Protein AF-A0A813FLT1-F1 (afdb_monomer_lite)

Structure (mmCIF, N/CA/C/O backbone):
data_AF-A0A813FLT1-F1
#
_entry.id   AF-A0A813FLT1-F1
#
loop_
_atom_site.group_PDB
_atom_site.id
_atom_site.type_symbol
_atom_site.label_atom_id
_atom_site.label_alt_id
_atom_site.label_comp_id
_atom_site.label_asym_id
_atom_site.label_entity_id
_atom_site.label_seq_id
_atom_site.pdbx_PDB_ins_code
_atom_site.Cartn_x
_atom_site.Cartn_y
_atom_site.Cartn_z
_atom_site.occupancy
_atom_site.B_iso_or_equiv
_atom_site.auth_seq_id
_atom_site.auth_comp_id
_atom_site.auth_asym_id
_atom_site.auth_atom_id
_atom_site.pdbx_PDB_model_num
ATOM 1 N N . MET A 1 1 ? -30.070 6.927 18.001 1.00 25.34 1 MET A N 1
ATOM 2 C CA . MET A 1 1 ? -31.390 7.173 17.372 1.00 25.34 1 MET A CA 1
ATOM 3 C C . MET A 1 1 ? -31.416 6.858 15.883 1.00 25.34 1 MET A C 1
ATOM 5 O O . MET A 1 1 ? -32.221 6.020 15.528 1.00 25.34 1 MET A O 1
ATOM 9 N N . TRP A 1 2 ? -30.577 7.439 15.010 1.00 26.77 2 TRP A N 1
ATOM 10 C CA . TRP A 1 2 ? -30.631 7.093 13.569 1.00 26.77 2 TRP A CA 1
ATOM 11 C C . TRP A 1 2 ? -30.410 5.585 13.313 1.00 26.77 2 TRP A C 1
ATOM 13 O O . TRP A 1 2 ? -31.217 4.954 12.644 1.00 26.77 2 TRP A O 1
ATOM 23 N N . LEU A 1 3 ? -29.424 4.988 13.999 1.00 29.14 3 LEU A N 1
ATOM 24 C CA . LEU A 1 3 ? -29.162 3.535 14.062 1.00 29.14 3 LEU A CA 1
ATOM 25 C C . LEU A 1 3 ? -30.308 2.665 14.632 1.00 29.14 3 LEU A C 1
ATOM 27 O O . LEU A 1 3 ? -30.169 1.452 14.676 1.00 29.14 3 LEU A O 1
ATOM 31 N N . TYR A 1 4 ? -31.413 3.248 15.111 1.00 30.75 4 TYR A N 1
ATOM 32 C CA . TYR A 1 4 ? -32.525 2.514 15.739 1.00 30.75 4 TYR A CA 1
ATOM 33 C C . TYR A 1 4 ? -33.716 2.277 14.793 1.00 30.75 4 TYR A C 1
ATOM 35 O O . TYR A 1 4 ? -34.681 1.616 15.172 1.00 30.75 4 TYR A O 1
ATOM 43 N N . HIS A 1 5 ? -33.686 2.814 13.569 1.00 37.81 5 HIS A N 1
ATOM 44 C CA . HIS A 1 5 ? -34.742 2.585 12.584 1.00 37.81 5 HIS A CA 1
ATOM 45 C C . HIS A 1 5 ? -34.425 1.379 11.690 1.00 37.81 5 HIS A C 1
ATOM 47 O O . HIS A 1 5 ? -33.790 1.532 10.649 1.00 37.81 5 HIS A O 1
ATOM 53 N N . ARG A 1 6 ? -34.992 0.211 12.028 1.00 47.91 6 ARG A N 1
ATOM 54 C CA . ARG A 1 6 ? -35.107 -0.983 11.155 1.00 47.91 6 ARG A CA 1
ATOM 55 C C . ARG A 1 6 ? -36.025 -0.768 9.927 1.00 47.91 6 ARG A C 1
ATOM 57 O O . ARG A 1 6 ? -36.758 -1.663 9.526 1.00 47.91 6 ARG A O 1
ATOM 64 N N . ASN A 1 7 ? -36.060 0.436 9.353 1.00 48.06 7 ASN A N 1
ATOM 65 C CA . ASN A 1 7 ? -36.949 0.775 8.240 1.00 48.06 7 ASN A CA 1
ATOM 66 C C . ASN A 1 7 ? -36.203 0.663 6.907 1.00 48.06 7 ASN A C 1
ATOM 68 O O . ASN A 1 7 ? -35.319 1.469 6.618 1.00 48.06 7 ASN A O 1
ATOM 72 N N . MET A 1 8 ? -36.624 -0.282 6.064 1.00 55.69 8 MET A N 1
ATOM 73 C CA . MET A 1 8 ? -36.000 -0.652 4.781 1.00 55.69 8 MET A CA 1
ATOM 74 C C . MET A 1 8 ? -36.053 0.386 3.638 1.00 55.69 8 MET A C 1
ATOM 76 O O . MET A 1 8 ? -35.957 0.031 2.465 1.00 55.69 8 MET A O 1
ATOM 80 N N . VAL A 1 9 ? -36.143 1.683 3.947 1.00 54.19 9 VAL A N 1
ATOM 81 C CA . VAL A 1 9 ? -36.328 2.778 2.971 1.00 54.19 9 VAL A CA 1
ATOM 82 C C . VAL A 1 9 ? -35.240 2.803 1.884 1.00 54.19 9 VAL A C 1
ATOM 84 O O . VAL A 1 9 ? -35.515 3.174 0.747 1.00 54.19 9 VAL A O 1
ATOM 87 N N . GLY A 1 10 ? -34.011 2.386 2.209 1.00 60.50 10 GLY A N 1
ATOM 88 C CA . GLY A 1 10 ? -32.901 2.314 1.251 1.00 60.50 10 GLY A CA 1
ATOM 89 C C . GLY A 1 10 ? -32.809 1.012 0.443 1.00 60.50 10 GLY A C 1
ATOM 90 O O . GLY A 1 10 ? -32.105 0.984 -0.568 1.00 60.50 10 GLY A O 1
ATOM 91 N N . LEU A 1 11 ? -33.497 -0.065 0.842 1.00 70.81 11 LEU A N 1
ATOM 92 C CA . LEU A 1 11 ? -33.234 -1.406 0.305 1.00 70.81 11 LEU A CA 1
ATOM 93 C C . LEU A 1 11 ? -33.690 -1.560 -1.149 1.00 70.81 11 LEU A C 1
ATOM 95 O O . LEU A 1 11 ? -32.903 -1.930 -2.019 1.00 70.81 11 LEU A O 1
ATOM 99 N N . MET A 1 12 ? -34.954 -1.244 -1.428 1.00 76.56 12 MET A N 1
ATOM 100 C CA . MET A 1 12 ? -35.528 -1.378 -2.771 1.00 76.56 12 MET A CA 1
ATOM 101 C C . MET A 1 12 ? -34.866 -0.438 -3.801 1.00 76.56 12 MET A C 1
ATOM 103 O O . MET A 1 12 ? -34.601 -0.893 -4.919 1.00 76.56 12 MET A O 1
ATOM 107 N N . PRO A 1 13 ? -34.485 0.813 -3.454 1.00 75.81 13 PRO A N 1
ATOM 108 C CA . PRO A 1 13 ? -33.590 1.625 -4.282 1.00 75.81 13 PRO A CA 1
ATOM 109 C C . PRO A 1 13 ? -32.227 0.972 -4.553 1.00 75.81 13 PRO A C 1
ATOM 111 O O . PRO A 1 13 ? -31.748 1.032 -5.684 1.00 75.81 13 PRO A O 1
ATOM 114 N N . SER A 1 14 ? -31.622 0.311 -3.559 1.00 78.00 14 SER A N 1
ATOM 115 C CA . SER A 1 14 ? -30.298 -0.319 -3.694 1.00 78.00 14 SER A CA 1
ATOM 116 C C . SER A 1 14 ? -30.322 -1.503 -4.665 1.00 78.00 14 SER A C 1
ATOM 118 O O . SER A 1 14 ? -29.516 -1.546 -5.594 1.00 78.00 14 SER A O 1
ATOM 120 N N . TRP A 1 15 ? -31.299 -2.409 -4.532 1.00 84.25 15 TRP A N 1
ATOM 121 C CA . TRP A 1 15 ? -31.526 -3.482 -5.509 1.00 84.25 15 TRP A CA 1
ATOM 122 C C . TRP A 1 15 ? -31.831 -2.921 -6.906 1.00 84.25 15 TRP A C 1
ATOM 124 O O . TRP A 1 15 ? -31.213 -3.340 -7.882 1.00 84.25 15 TRP A O 1
ATOM 134 N N . THR A 1 16 ? -32.708 -1.914 -7.010 1.00 83.44 16 THR A N 1
ATOM 135 C CA . THR A 1 16 ? -33.045 -1.274 -8.296 1.00 83.44 16 THR A CA 1
ATOM 136 C C . THR A 1 16 ? -31.808 -0.699 -8.990 1.00 83.44 16 THR A C 1
ATOM 138 O O . THR A 1 16 ? -31.611 -0.935 -10.181 1.00 83.44 16 THR A O 1
ATOM 141 N N . HIS A 1 17 ? -30.936 -0.007 -8.252 1.00 81.56 17 HIS A N 1
ATOM 142 C CA . HIS A 1 17 ? -29.673 0.505 -8.779 1.00 81.56 17 HIS A CA 1
ATOM 143 C C . HIS A 1 17 ? -28.728 -0.628 -9.210 1.00 81.56 17 HIS A C 1
ATOM 145 O O . HIS A 1 17 ? -28.136 -0.558 -10.289 1.00 81.56 17 HIS A O 1
ATOM 151 N N . MET A 1 18 ? -28.619 -1.701 -8.418 1.00 85.81 18 MET A N 1
ATOM 152 C CA . MET A 1 18 ? -27.781 -2.866 -8.729 1.00 85.81 18 MET A CA 1
ATOM 153 C C . MET A 1 18 ? -28.227 -3.596 -10.008 1.00 85.81 18 MET A C 1
ATOM 155 O O . MET A 1 18 ? -27.388 -4.083 -10.771 1.00 85.81 18 MET A O 1
ATOM 159 N N . PHE A 1 19 ? -29.535 -3.633 -10.275 1.00 89.94 19 PHE A N 1
ATOM 160 C CA . PHE A 1 19 ? -30.098 -4.170 -11.514 1.00 89.94 19 PHE A CA 1
ATOM 161 C C . PHE A 1 19 ? -29.896 -3.223 -12.707 1.00 89.94 19 PHE A C 1
ATOM 163 O O . PHE A 1 19 ? -29.427 -3.661 -13.754 1.00 89.94 19 PHE A O 1
ATOM 170 N N . GLN A 1 20 ? -30.162 -1.922 -12.547 1.00 84.19 20 GLN A N 1
ATOM 171 C CA . GLN A 1 20 ? -29.995 -0.919 -13.613 1.00 84.19 20 GLN A CA 1
ATOM 172 C C . GLN A 1 20 ? -28.538 -0.737 -14.072 1.00 84.19 20 GLN A C 1
ATOM 174 O O . GLN A 1 20 ? -28.294 -0.406 -15.228 1.00 84.19 20 GLN A O 1
ATOM 179 N N . THR A 1 21 ? -27.565 -0.956 -13.185 1.00 79.81 21 THR A N 1
ATOM 180 C CA . THR A 1 21 ? -26.122 -0.832 -13.478 1.00 79.81 21 THR A CA 1
ATOM 181 C C . THR A 1 21 ? -25.461 -2.136 -13.943 1.00 79.81 21 THR A C 1
ATOM 183 O O . THR A 1 21 ? -24.246 -2.169 -14.169 1.00 79.81 21 THR A O 1
ATOM 186 N N . GLY A 1 22 ? -26.225 -3.230 -14.059 1.00 81.38 22 GLY A N 1
ATOM 187 C CA . GLY A 1 22 ? -25.692 -4.555 -14.392 1.00 81.38 22 GLY A CA 1
ATOM 188 C C . GLY A 1 22 ? -24.690 -5.090 -13.360 1.00 81.38 22 GLY A C 1
ATOM 189 O O . GLY A 1 22 ? -23.826 -5.895 -13.700 1.00 81.38 22 GLY A O 1
ATOM 190 N N . LEU A 1 23 ? -24.746 -4.628 -12.104 1.00 75.19 23 LEU A N 1
ATOM 191 C CA . LEU A 1 23 ? -23.926 -5.174 -11.013 1.00 75.19 23 LEU A CA 1
ATOM 192 C C . LEU A 1 23 ? -24.392 -6.589 -10.629 1.00 75.19 23 LEU A C 1
ATOM 194 O O . LEU A 1 23 ? -23.562 -7.430 -10.292 1.00 75.19 23 LEU A O 1
ATOM 198 N N . ALA A 1 24 ? -25.690 -6.879 -10.765 1.00 78.06 24 ALA A N 1
ATOM 199 C CA . ALA A 1 24 ? -26.272 -8.211 -10.566 1.00 78.06 24 ALA A CA 1
ATOM 200 C C . ALA A 1 24 ? -25.647 -9.309 -11.457 1.00 78.06 24 ALA A C 1
ATOM 202 O O . ALA A 1 24 ? -25.583 -10.472 -11.065 1.00 78.06 24 ALA A O 1
ATOM 203 N N . ASP A 1 25 ? -25.138 -8.948 -12.635 1.00 81.38 25 ASP A N 1
ATOM 204 C CA . ASP A 1 25 ? -24.512 -9.883 -13.575 1.00 81.38 25 ASP A CA 1
ATOM 205 C C . ASP A 1 25 ? -23.017 -10.131 -13.280 1.00 81.38 25 ASP A C 1
ATOM 207 O O . ASP A 1 25 ? -22.437 -11.101 -13.775 1.00 81.38 25 ASP A O 1
ATOM 211 N N . LYS A 1 26 ? -22.385 -9.297 -12.440 1.00 81.12 26 LYS A N 1
ATOM 212 C CA . LYS A 1 26 ? -20.925 -9.286 -12.207 1.00 81.12 26 LYS A CA 1
ATOM 213 C C . LYS A 1 26 ? -20.450 -10.110 -11.009 1.00 81.12 26 LYS A C 1
ATOM 215 O O . LYS A 1 26 ? -19.251 -10.346 -10.899 1.00 81.12 26 LYS A O 1
ATOM 220 N N . TYR A 1 27 ? -21.351 -10.548 -10.131 1.00 83.19 27 TYR A N 1
ATOM 221 C CA . TYR A 1 27 ? -21.000 -11.285 -8.912 1.00 83.19 27 TYR A CA 1
ATOM 222 C C . TYR A 1 27 ? -21.791 -12.586 -8.794 1.00 83.19 27 TYR A C 1
ATOM 224 O O . TYR A 1 27 ? -22.940 -12.666 -9.224 1.00 83.19 27 TYR A O 1
ATOM 232 N N . ASP A 1 28 ? -21.169 -13.607 -8.204 1.00 82.38 28 ASP A N 1
ATOM 233 C CA . ASP A 1 28 ? -21.781 -14.933 -8.044 1.00 82.38 28 ASP A CA 1
ATOM 234 C C . ASP A 1 28 ? -22.515 -15.106 -6.705 1.00 82.38 28 ASP A C 1
ATOM 236 O O . ASP A 1 28 ? -23.406 -15.950 -6.585 1.00 82.38 28 ASP A O 1
ATOM 240 N N . TRP A 1 29 ? -22.173 -14.264 -5.724 1.00 86.88 29 TRP A N 1
ATOM 241 C CA . TRP A 1 29 ? -22.757 -14.216 -4.386 1.00 86.88 29 TRP A CA 1
ATOM 242 C C . TRP A 1 29 ? -22.899 -12.772 -3.902 1.00 86.88 29 TRP A C 1
ATOM 244 O O . TRP A 1 29 ? -22.013 -11.943 -4.114 1.00 86.88 29 TRP A O 1
ATOM 254 N N . PHE A 1 30 ? -24.002 -12.504 -3.211 1.00 87.75 30 PHE A N 1
ATOM 255 C CA . PHE A 1 30 ? -24.398 -11.202 -2.684 1.00 87.75 30 PHE A CA 1
ATOM 256 C C . PHE A 1 30 ? -24.710 -11.357 -1.195 1.00 87.75 30 PHE A C 1
ATOM 258 O O . PHE A 1 30 ? -25.259 -12.381 -0.795 1.00 87.75 30 PHE A O 1
ATOM 265 N N . ILE A 1 31 ? -24.370 -10.363 -0.373 1.00 84.62 31 ILE A N 1
ATOM 266 C CA . ILE A 1 31 ? -24.614 -10.387 1.076 1.00 84.62 31 ILE A CA 1
ATOM 267 C C . ILE A 1 31 ? -25.290 -9.073 1.473 1.00 84.62 31 ILE A C 1
ATOM 269 O O . ILE A 1 31 ? -24.743 -8.003 1.209 1.00 84.62 31 ILE A O 1
ATOM 273 N N . ASN A 1 32 ? -26.452 -9.161 2.116 1.00 83.00 32 ASN A N 1
ATOM 274 C CA . ASN A 1 32 ? -27.146 -8.043 2.746 1.00 83.00 32 ASN A CA 1
ATOM 275 C C . ASN A 1 32 ? -27.064 -8.178 4.272 1.00 83.00 32 ASN A C 1
ATOM 277 O O . ASN A 1 32 ? -27.330 -9.250 4.816 1.00 83.00 32 ASN A O 1
ATOM 281 N N . VAL A 1 33 ? -26.716 -7.085 4.952 1.00 75.50 33 VAL A N 1
ATOM 282 C CA . VAL A 1 33 ? -26.628 -6.997 6.418 1.00 75.50 33 VAL A CA 1
ATOM 283 C C . VAL A 1 33 ? -27.167 -5.648 6.899 1.00 75.50 33 VAL A C 1
ATOM 285 O O . VAL A 1 33 ? -27.141 -4.667 6.154 1.00 75.50 33 VAL A O 1
ATOM 288 N N . GLU A 1 34 ? -27.639 -5.586 8.144 1.00 69.88 34 GLU A N 1
ATOM 289 C CA . GLU A 1 34 ? -28.009 -4.325 8.801 1.00 69.88 34 GLU A CA 1
ATOM 290 C C . GLU A 1 34 ? -26.769 -3.513 9.230 1.00 69.88 34 GLU A C 1
ATOM 292 O O . GLU A 1 34 ? -25.659 -4.031 9.349 1.00 69.88 34 GLU A O 1
ATOM 297 N N . PHE A 1 35 ? -26.953 -2.211 9.481 1.00 66.44 35 PHE A N 1
ATOM 298 C CA . PHE A 1 35 ? -25.865 -1.285 9.845 1.00 66.44 35 PHE A CA 1
ATOM 299 C C . PHE A 1 35 ? -25.171 -1.605 11.183 1.00 66.44 35 PHE A C 1
ATOM 301 O O . PHE A 1 35 ? -24.080 -1.096 11.437 1.00 66.44 35 PHE A O 1
ATOM 308 N N . ASP A 1 36 ? -25.779 -2.430 12.037 1.00 66.12 36 ASP A N 1
ATOM 309 C CA . ASP A 1 36 ? -25.202 -2.915 13.294 1.00 66.12 36 ASP A CA 1
ATOM 310 C C . ASP A 1 36 ? -24.421 -4.237 13.132 1.00 66.12 36 ASP A C 1
ATOM 312 O O . ASP A 1 36 ? -24.020 -4.839 14.124 1.00 66.12 36 ASP A O 1
ATOM 316 N N . HIS A 1 37 ? -24.184 -4.707 11.905 1.00 73.94 37 HIS A N 1
ATOM 317 C CA . HIS A 1 37 ? -23.381 -5.901 11.637 1.00 73.94 37 HIS A CA 1
ATOM 318 C C . HIS A 1 37 ? -21.967 -5.531 11.158 1.00 73.94 37 HIS A C 1
ATOM 320 O O . HIS A 1 37 ? -21.787 -4.680 10.286 1.00 73.94 37 HIS A O 1
ATOM 326 N N . PHE A 1 38 ? -20.950 -6.233 11.661 1.00 78.31 38 PHE A N 1
ATOM 327 C CA . PHE A 1 38 ? -19.608 -6.243 11.074 1.00 78.31 38 PHE A CA 1
ATOM 328 C C . PHE A 1 38 ? -19.436 -7.472 10.179 1.00 78.31 38 PHE A C 1
ATOM 330 O O . PHE A 1 38 ? -19.658 -8.600 10.616 1.00 78.31 38 PHE A O 1
ATOM 337 N N . LEU A 1 39 ? -18.988 -7.250 8.942 1.00 73.56 39 LEU A N 1
ATOM 338 C CA . LEU A 1 39 ? -18.788 -8.271 7.914 1.00 73.56 39 LEU A CA 1
ATOM 339 C C . LEU A 1 39 ? -17.299 -8.387 7.551 1.00 73.56 39 LEU A C 1
ATOM 341 O O . LEU A 1 39 ? -16.654 -7.392 7.224 1.00 73.56 39 LEU A O 1
ATOM 345 N N . SER A 1 40 ? -16.764 -9.610 7.535 1.00 74.44 40 SER A N 1
ATOM 346 C CA . SER A 1 40 ? -15.412 -9.930 7.059 1.00 74.44 40 SER A CA 1
ATOM 347 C C . SER A 1 40 ? -15.480 -10.619 5.686 1.00 74.44 40 SER A C 1
ATOM 349 O O . SER A 1 40 ? -15.771 -11.819 5.622 1.00 74.44 40 SER A O 1
ATOM 351 N N . PRO A 1 41 ? -15.205 -9.926 4.559 1.00 64.06 41 PRO A N 1
ATOM 352 C CA . PRO A 1 41 ? -15.425 -10.487 3.220 1.00 64.06 41 PRO A CA 1
ATOM 353 C C . PRO A 1 41 ? -14.576 -11.727 2.910 1.00 64.06 41 PRO A C 1
ATOM 355 O O . PRO A 1 41 ? -15.052 -12.652 2.255 1.00 64.06 41 PRO A O 1
ATOM 358 N N . ALA A 1 42 ? -13.333 -11.776 3.402 1.00 61.84 42 ALA A N 1
ATOM 359 C CA . ALA A 1 42 ? -12.434 -12.912 3.191 1.00 61.84 42 ALA A CA 1
ATOM 360 C C . ALA A 1 42 ? -12.954 -14.188 3.875 1.00 61.84 42 ALA A C 1
ATOM 362 O O . ALA A 1 42 ? -13.050 -15.238 3.241 1.00 61.84 42 ALA A O 1
ATOM 363 N N . ARG A 1 43 ? -13.366 -14.076 5.146 1.00 71.88 43 ARG A N 1
ATOM 364 C CA . ARG A 1 43 ? -13.982 -15.179 5.896 1.00 71.88 43 ARG A CA 1
ATOM 365 C C . ARG A 1 43 ? -15.333 -15.571 5.297 1.00 71.88 43 ARG A C 1
ATOM 367 O O . ARG A 1 43 ? -15.608 -16.755 5.157 1.00 71.88 43 ARG A O 1
ATOM 374 N N . SER A 1 44 ? -16.137 -14.591 4.877 1.00 72.19 44 SER A N 1
ATOM 375 C CA . SER A 1 44 ? -17.459 -14.826 4.276 1.00 72.19 44 SER A CA 1
ATOM 376 C C . SER A 1 44 ? -17.367 -15.724 3.046 1.00 72.19 44 SER A C 1
ATOM 378 O O . SER A 1 44 ? -18.112 -16.693 2.948 1.00 72.19 44 SER A O 1
ATOM 380 N N . ARG A 1 45 ? -16.402 -15.471 2.147 1.00 71.62 45 ARG A N 1
ATOM 381 C CA . ARG A 1 45 ? -16.155 -16.335 0.980 1.00 71.62 45 ARG A CA 1
ATOM 382 C C . ARG A 1 45 ? -15.802 -17.771 1.381 1.00 71.62 45 ARG A C 1
ATOM 384 O O . ARG A 1 45 ? -16.351 -18.704 0.803 1.00 71.62 45 ARG A O 1
ATOM 391 N N . ALA A 1 46 ? -14.937 -17.951 2.381 1.00 68.44 46 ALA A N 1
ATOM 392 C CA . ALA A 1 46 ? -14.551 -19.277 2.866 1.00 68.44 46 ALA A CA 1
ATOM 393 C C . ALA A 1 46 ? -15.735 -20.041 3.490 1.00 68.44 46 ALA A C 1
ATOM 395 O O . ALA A 1 46 ? -15.951 -21.209 3.165 1.00 68.44 46 ALA A O 1
ATOM 396 N N . THR A 1 47 ? -16.539 -19.382 4.330 1.00 73.44 47 THR A N 1
ATOM 397 C CA . THR A 1 47 ? -17.704 -20.012 4.967 1.00 73.44 47 THR A CA 1
ATOM 398 C C . THR A 1 47 ? -18.827 -20.288 3.961 1.00 73.44 47 THR A C 1
ATOM 400 O O . THR A 1 47 ? -19.401 -21.371 4.013 1.00 73.44 47 THR A O 1
ATOM 403 N N . ILE A 1 48 ? -19.091 -19.399 2.988 1.00 76.81 48 ILE A N 1
ATOM 404 C CA . ILE A 1 48 ? -20.036 -19.669 1.882 1.00 76.81 48 ILE A CA 1
ATOM 405 C C . ILE A 1 48 ? -19.584 -20.903 1.091 1.00 76.81 48 ILE A C 1
ATOM 407 O O . ILE A 1 48 ? -20.390 -21.799 0.859 1.00 76.81 48 ILE A O 1
ATOM 411 N N . ALA A 1 49 ? -18.302 -20.991 0.716 1.00 75.69 49 ALA A N 1
ATOM 412 C CA . ALA A 1 49 ? -17.782 -22.131 -0.038 1.00 75.69 49 ALA A CA 1
ATOM 413 C C . ALA A 1 49 ? -17.939 -23.459 0.726 1.00 75.69 49 ALA A C 1
ATOM 415 O O . ALA A 1 49 ? -18.422 -24.438 0.157 1.00 75.69 49 ALA A O 1
ATOM 416 N N . ALA A 1 50 ? -17.608 -23.482 2.023 1.00 72.50 50 ALA A N 1
ATOM 417 C CA . ALA A 1 50 ? -17.803 -24.657 2.876 1.00 72.50 50 ALA A CA 1
ATOM 418 C C . ALA A 1 50 ? -19.288 -25.045 3.016 1.00 72.50 50 ALA A C 1
ATOM 420 O O . ALA A 1 50 ? -19.625 -26.228 2.990 1.00 72.50 50 ALA A O 1
ATOM 421 N N . TYR A 1 51 ? -20.176 -24.055 3.124 1.00 74.12 51 TYR A N 1
ATOM 422 C CA . TYR A 1 51 ? -21.618 -24.265 3.240 1.00 74.12 51 TYR A CA 1
ATOM 423 C C . TYR A 1 51 ? -22.210 -24.851 1.945 1.00 74.12 51 TYR A C 1
ATOM 425 O O . TYR A 1 51 ? -22.946 -25.835 1.981 1.00 74.12 51 TYR A O 1
ATOM 433 N N . VAL A 1 52 ? -21.835 -24.302 0.785 1.00 74.88 52 VAL A N 1
ATOM 434 C CA . VAL A 1 52 ? -22.248 -24.793 -0.542 1.00 74.88 52 VAL A CA 1
ATOM 435 C C . VAL A 1 52 ? -21.747 -26.214 -0.799 1.00 74.88 52 VAL A C 1
ATOM 437 O O . VAL A 1 52 ? -22.486 -27.033 -1.341 1.00 74.88 52 VAL A O 1
ATOM 440 N N . GLU A 1 53 ? -20.521 -26.539 -0.384 1.00 74.69 53 GLU A N 1
ATOM 441 C CA . GLU A 1 53 ? -19.992 -27.903 -0.490 1.00 74.69 53 GLU A CA 1
ATOM 442 C C . GLU A 1 53 ? -20.763 -28.890 0.403 1.00 74.69 53 GLU A C 1
ATOM 444 O O . GLU A 1 53 ? -21.013 -30.023 -0.004 1.00 74.69 53 GLU A O 1
ATOM 449 N N . GLY A 1 54 ? -21.228 -28.440 1.575 1.00 70.44 54 GLY A N 1
ATOM 450 C CA . GLY A 1 54 ? -22.151 -29.191 2.426 1.00 70.44 54 GLY A CA 1
ATOM 451 C C . GLY A 1 54 ? -23.492 -29.493 1.749 1.00 70.44 54 GLY A C 1
ATOM 452 O O . GLY A 1 54 ? -23.963 -30.627 1.816 1.00 70.44 54 GLY A O 1
ATOM 453 N N . LEU A 1 55 ? -24.079 -28.520 1.040 1.00 70.44 55 LEU A N 1
ATOM 454 C CA . LEU A 1 55 ? -25.343 -28.712 0.313 1.00 70.44 55 LEU A CA 1
ATOM 455 C C . LEU A 1 55 ? -25.225 -29.774 -0.788 1.00 70.44 55 LEU A C 1
ATOM 457 O O . LEU A 1 55 ? -26.102 -30.631 -0.894 1.00 70.44 55 LEU A O 1
ATOM 461 N N . LYS A 1 56 ? -24.123 -29.781 -1.554 1.00 71.75 56 LYS A N 1
ATOM 462 C CA . LYS A 1 56 ? -23.871 -30.791 -2.605 1.00 71.75 56 LYS A CA 1
ATOM 463 C C . LYS A 1 56 ? -23.858 -32.224 -2.067 1.00 71.75 56 LYS A C 1
ATOM 465 O O . LYS A 1 56 ? -24.197 -33.149 -2.800 1.00 71.75 56 LYS A O 1
ATOM 470 N N . GLN A 1 57 ? -23.446 -32.405 -0.811 1.00 70.75 57 GLN A N 1
ATOM 471 C CA . GLN A 1 57 ? -23.377 -33.708 -0.145 1.00 70.75 57 GLN A CA 1
ATOM 472 C C . GLN A 1 57 ? -24.747 -34.180 0.382 1.00 70.75 57 GLN A C 1
ATOM 474 O O . GLN A 1 57 ? -24.901 -35.367 0.659 1.00 70.75 57 GLN A O 1
ATOM 479 N N . GLY A 1 58 ? -25.729 -33.275 0.506 1.00 65.31 58 GLY A N 1
ATOM 480 C CA . GLY A 1 58 ? -27.109 -33.574 0.909 1.00 65.31 58 GLY A CA 1
ATOM 481 C C . GLY A 1 58 ? -28.065 -33.742 -0.278 1.00 65.31 58 GLY A C 1
ATOM 482 O O . GLY A 1 58 ? -28.604 -34.826 -0.483 1.00 65.31 58 GLY A O 1
ATOM 483 N N . ASP A 1 59 ? -28.255 -32.684 -1.075 1.00 63.03 59 ASP A N 1
ATOM 484 C CA . ASP A 1 59 ? -28.970 -32.736 -2.360 1.00 63.03 59 ASP A CA 1
ATOM 485 C C . ASP A 1 59 ? -28.301 -31.792 -3.372 1.00 63.03 59 ASP A C 1
ATOM 487 O O . ASP A 1 59 ? -28.388 -30.562 -3.290 1.00 63.03 59 ASP A O 1
ATOM 491 N N . ALA A 1 60 ? -27.646 -32.388 -4.369 1.00 61.09 60 ALA A N 1
ATOM 492 C CA . ALA A 1 60 ? -26.947 -31.666 -5.425 1.00 61.09 60 ALA A CA 1
ATOM 493 C C . ALA A 1 60 ? -27.862 -30.748 -6.261 1.00 61.09 60 ALA A C 1
ATOM 495 O O . ALA A 1 60 ? -27.382 -29.744 -6.784 1.00 61.09 60 ALA A O 1
ATOM 496 N N . LYS A 1 61 ? -29.170 -31.029 -6.368 1.00 63.06 61 LYS A N 1
ATOM 497 C CA . LYS A 1 61 ? -30.100 -30.169 -7.123 1.00 63.06 61 LYS A CA 1
ATOM 498 C C . LYS A 1 61 ? -30.342 -28.838 -6.425 1.00 63.06 61 LYS A C 1
ATOM 500 O O . LYS A 1 61 ? -30.431 -27.808 -7.091 1.00 63.06 61 LYS A O 1
ATOM 505 N N . ASP A 1 62 ? -30.397 -28.848 -5.098 1.00 66.12 62 ASP A N 1
ATOM 506 C CA . ASP A 1 62 ? -30.619 -27.636 -4.308 1.00 66.12 62 ASP A CA 1
ATOM 507 C C . ASP A 1 62 ? -29.319 -26.840 -4.119 1.00 66.12 62 ASP A C 1
ATOM 509 O O . ASP A 1 62 ? -29.361 -25.614 -4.039 1.00 66.12 62 ASP A O 1
ATOM 513 N N . ALA A 1 63 ? -28.158 -27.499 -4.212 1.00 66.88 63 ALA A N 1
ATOM 514 C CA . ALA A 1 63 ? -26.859 -26.839 -4.366 1.00 66.88 63 ALA A CA 1
ATOM 515 C C . ALA A 1 63 ? -26.654 -26.155 -5.740 1.00 66.88 63 ALA A C 1
ATOM 517 O O . ALA A 1 63 ? -25.803 -25.271 -5.865 1.00 66.88 63 ALA A O 1
ATOM 518 N N . GLU A 1 64 ? -27.423 -26.530 -6.769 1.00 73.88 64 GLU A N 1
ATOM 519 C CA . GLU A 1 64 ? -27.387 -25.908 -8.103 1.00 73.88 64 GLU A CA 1
ATOM 520 C C . GLU A 1 64 ? -28.548 -24.932 -8.378 1.00 73.88 64 GLU A C 1
ATOM 522 O O . GLU A 1 64 ? -28.540 -24.252 -9.410 1.00 73.88 64 GLU A O 1
ATOM 527 N N . GLY A 1 65 ? -29.534 -24.824 -7.488 1.00 80.88 65 GLY A N 1
ATOM 528 C CA . GLY A 1 65 ? -30.684 -23.931 -7.649 1.00 80.88 65 GLY A CA 1
ATOM 529 C C . GLY A 1 65 ? -30.399 -22.451 -7.335 1.00 80.88 65 GLY A C 1
ATOM 530 O O . GLY A 1 65 ? -29.261 -22.050 -7.072 1.00 80.88 65 GLY A O 1
ATOM 531 N N . PRO A 1 66 ? -31.439 -21.602 -7.339 1.00 87.75 66 PRO A N 1
ATOM 532 C CA . PRO A 1 66 ? -31.474 -20.363 -6.563 1.00 87.75 66 PRO A CA 1
ATOM 533 C C . PRO A 1 66 ? -31.300 -20.668 -5.065 1.00 87.75 66 PRO A C 1
ATOM 535 O O . PRO A 1 66 ? -32.059 -21.458 -4.505 1.00 87.75 66 PRO A O 1
ATOM 538 N N . ILE A 1 67 ? -30.311 -20.052 -4.410 1.00 85.88 67 ILE A N 1
ATOM 539 C CA . ILE A 1 67 ? -29.986 -20.297 -2.991 1.00 85.88 67 ILE A CA 1
ATOM 540 C C . ILE A 1 67 ? -30.075 -18.993 -2.201 1.00 85.88 67 ILE A C 1
ATOM 542 O O . ILE A 1 67 ? -29.467 -17.993 -2.595 1.00 85.88 67 ILE A O 1
ATOM 546 N N . MET A 1 68 ? -30.759 -19.050 -1.055 1.00 86.56 68 MET A N 1
ATOM 547 C CA . MET A 1 68 ? -30.721 -18.035 -0.003 1.00 86.56 68 MET A CA 1
ATOM 548 C C . MET A 1 68 ? -30.178 -18.656 1.289 1.00 86.56 68 MET A C 1
ATOM 550 O O . MET A 1 68 ? -30.839 -19.488 1.904 1.00 86.56 68 MET A O 1
ATOM 554 N N . ILE A 1 69 ? -28.983 -18.264 1.724 1.00 81.38 69 ILE A N 1
ATOM 555 C CA . ILE A 1 69 ? -28.431 -18.674 3.021 1.00 81.38 69 ILE A CA 1
ATOM 556 C C . ILE A 1 69 ? -28.745 -17.574 4.038 1.00 81.38 69 ILE A C 1
ATOM 558 O O . ILE A 1 69 ? -28.524 -16.394 3.777 1.00 81.38 69 ILE A O 1
ATOM 562 N N . MET A 1 70 ? -29.262 -17.974 5.195 1.00 77.75 70 MET A N 1
ATOM 563 C CA . MET A 1 70 ? -29.535 -17.102 6.335 1.00 77.75 70 MET A CA 1
ATOM 564 C C . MET A 1 70 ? -28.560 -17.477 7.456 1.00 77.75 70 MET A C 1
ATOM 566 O O . MET A 1 70 ? -28.493 -18.645 7.848 1.00 77.75 70 MET A O 1
ATOM 570 N N . TRP A 1 71 ? -27.774 -16.511 7.926 1.00 77.69 71 TRP A N 1
ATOM 571 C CA . TRP A 1 71 ? -26.898 -16.640 9.095 1.00 77.69 71 TRP A CA 1
ATOM 572 C C . TRP A 1 71 ? -27.383 -15.618 10.123 1.00 77.69 71 TRP A C 1
ATOM 574 O O . TRP A 1 71 ? -26.880 -14.498 10.158 1.00 77.69 71 TRP A O 1
ATOM 584 N N . GLY A 1 72 ? -28.437 -15.953 10.877 1.00 72.62 72 GLY A N 1
ATOM 585 C CA . GLY A 1 72 ? -29.223 -14.948 11.606 1.00 72.62 72 GLY A CA 1
ATOM 586 C C . GLY A 1 72 ? -29.730 -13.843 10.666 1.00 72.62 72 GLY A C 1
ATOM 587 O O . GLY A 1 72 ? -30.049 -14.111 9.510 1.00 72.62 72 GLY A O 1
ATOM 588 N N . ASN A 1 73 ? -29.714 -12.587 11.119 1.00 70.25 73 ASN A N 1
ATOM 589 C CA . ASN A 1 73 ? -30.106 -11.401 10.336 1.00 70.25 73 ASN A CA 1
ATOM 590 C C . ASN A 1 73 ? -29.187 -11.059 9.130 1.00 70.25 73 ASN A C 1
ATOM 592 O O . ASN A 1 73 ? -29.346 -10.003 8.514 1.00 70.25 73 ASN A O 1
ATOM 596 N N . ALA A 1 74 ? -28.226 -11.910 8.758 1.00 77.38 74 ALA A N 1
ATOM 597 C CA . ALA A 1 74 ? -27.442 -11.748 7.535 1.00 77.38 74 ALA A CA 1
ATOM 598 C C . ALA A 1 74 ? -27.988 -12.640 6.410 1.00 77.38 74 ALA A C 1
ATOM 600 O O . ALA A 1 74 ? -28.027 -13.867 6.537 1.00 77.38 74 ALA A O 1
ATOM 601 N N . TYR A 1 75 ? -28.358 -12.021 5.285 1.00 82.00 75 TYR A N 1
ATOM 602 C CA . TYR A 1 75 ? -28.989 -12.696 4.150 1.00 82.00 75 TYR A CA 1
ATOM 603 C C . TYR A 1 75 ? -28.039 -12.758 2.958 1.00 82.00 75 TYR A C 1
ATOM 605 O O . TYR A 1 75 ? -27.514 -11.742 2.500 1.00 82.00 75 TYR A O 1
ATOM 613 N N . ILE A 1 76 ? -27.804 -13.969 2.462 1.00 85.81 76 ILE A N 1
ATOM 614 C CA . ILE A 1 76 ? -26.796 -14.279 1.451 1.00 85.81 76 ILE A CA 1
ATOM 615 C C . ILE A 1 76 ? -27.493 -14.927 0.258 1.00 85.81 76 ILE A C 1
ATOM 617 O O . ILE A 1 76 ? -28.176 -15.936 0.404 1.00 85.81 76 ILE A O 1
ATOM 621 N N . PHE A 1 77 ? -27.295 -14.379 -0.935 1.00 89.31 77 PHE A N 1
ATOM 622 C CA . PHE A 1 77 ? -27.998 -14.783 -2.152 1.00 89.31 77 PHE A CA 1
ATOM 623 C C . PHE A 1 77 ? -26.986 -15.244 -3.194 1.00 89.31 77 PHE A C 1
ATOM 625 O O . PHE A 1 77 ? -25.988 -14.555 -3.422 1.00 89.31 77 PHE A O 1
ATOM 632 N N . ASN A 1 78 ? -27.241 -16.365 -3.870 1.00 89.19 78 ASN A N 1
ATOM 633 C CA . ASN A 1 78 ? -26.474 -16.695 -5.070 1.00 89.19 78 ASN A CA 1
ATOM 634 C C . ASN A 1 78 ? -26.998 -15.926 -6.295 1.00 89.19 78 ASN A C 1
ATOM 636 O O . ASN A 1 78 ? -28.137 -15.456 -6.337 1.00 89.19 78 ASN A O 1
ATOM 640 N N . LYS A 1 79 ? -26.170 -15.823 -7.333 1.00 90.44 79 LYS A N 1
ATOM 641 C CA . LYS A 1 79 ? -26.515 -15.143 -8.590 1.00 90.44 79 LYS A CA 1
ATOM 642 C C . LYS A 1 79 ? -27.774 -15.683 -9.259 1.00 90.44 79 LYS A C 1
ATOM 644 O O . LYS A 1 79 ? -28.541 -14.901 -9.800 1.00 90.44 79 LYS A O 1
ATOM 649 N N . LYS A 1 80 ? -28.036 -16.993 -9.187 1.00 89.88 80 LYS A N 1
ATOM 650 C CA . LYS A 1 80 ? -29.259 -17.594 -9.751 1.00 89.88 80 LYS A CA 1
ATOM 651 C C . LYS A 1 80 ? -30.521 -17.009 -9.103 1.00 89.88 80 LYS A C 1
ATOM 653 O O . LYS A 1 80 ? -31.472 -16.700 -9.812 1.00 89.88 80 LYS A O 1
ATOM 658 N N . LEU A 1 81 ? -30.497 -16.780 -7.790 1.00 89.94 81 LEU A N 1
ATOM 659 C CA . LEU A 1 81 ? -31.566 -16.092 -7.066 1.00 89.94 81 LEU A CA 1
ATOM 660 C C . LEU A 1 81 ? -31.636 -14.595 -7.405 1.00 89.94 81 LEU A C 1
ATOM 662 O O . LEU A 1 81 ? -32.715 -14.083 -7.686 1.00 89.94 81 LEU A O 1
ATOM 666 N N . VAL A 1 82 ? -30.499 -13.900 -7.449 1.00 92.06 82 VAL A N 1
ATOM 667 C CA . VAL A 1 82 ? -30.456 -12.456 -7.747 1.00 92.06 82 VAL A CA 1
ATOM 668 C C . VAL A 1 82 ? -30.895 -12.127 -9.179 1.00 92.06 82 VAL A C 1
ATOM 670 O O . VAL A 1 82 ? -31.606 -11.145 -9.387 1.00 92.06 82 VAL A O 1
ATOM 673 N N . LEU A 1 83 ? -30.555 -12.960 -10.165 1.00 90.62 83 LEU A N 1
ATOM 674 C CA . LEU A 1 83 ? -31.056 -12.819 -11.534 1.00 90.62 83 LEU A CA 1
ATOM 675 C C . LEU A 1 83 ? -32.552 -13.159 -11.617 1.00 90.62 83 LEU A C 1
ATOM 677 O O . LEU A 1 83 ? -33.301 -12.408 -12.229 1.00 90.62 83 LEU A O 1
ATOM 681 N N . ALA A 1 84 ? -33.030 -14.190 -10.910 1.00 89.50 84 ALA A N 1
ATOM 682 C CA . ALA A 1 84 ? -34.467 -14.464 -10.817 1.00 89.50 84 ALA A CA 1
ATOM 683 C C . ALA A 1 84 ? -35.255 -13.301 -10.170 1.00 89.50 84 ALA A C 1
ATOM 685 O O . ALA A 1 84 ? -36.381 -13.013 -10.583 1.00 89.50 84 ALA A O 1
ATOM 686 N N . MET A 1 85 ? -34.657 -12.588 -9.206 1.00 90.81 85 MET A N 1
ATOM 687 C CA . MET A 1 85 ? -35.210 -11.348 -8.647 1.00 90.81 85 MET A CA 1
ATOM 688 C C . MET A 1 85 ? -35.200 -10.194 -9.662 1.00 90.81 85 MET A C 1
ATOM 690 O O . MET A 1 85 ? -36.197 -9.479 -9.757 1.00 90.81 85 MET A O 1
ATOM 694 N N . ARG A 1 86 ? -34.119 -10.026 -10.442 1.00 91.69 86 ARG A N 1
ATOM 695 C CA . ARG A 1 86 ? -34.021 -9.026 -11.525 1.00 91.69 86 ARG A CA 1
ATOM 696 C C . ARG A 1 86 ? -35.102 -9.231 -12.582 1.00 91.69 86 ARG A C 1
ATOM 698 O O . ARG A 1 86 ? -35.799 -8.292 -12.952 1.00 91.69 86 ARG A O 1
ATOM 705 N N . ASP A 1 87 ? -35.236 -10.462 -13.057 1.00 90.44 87 ASP A N 1
ATOM 706 C CA . ASP A 1 87 ? -36.092 -10.804 -14.194 1.00 90.44 87 ASP A CA 1
ATOM 707 C C . ASP A 1 87 ? -37.587 -10.705 -13.823 1.00 90.44 87 ASP A C 1
ATOM 709 O O . ASP A 1 87 ? -38.441 -10.552 -14.692 1.00 90.44 87 ASP A O 1
ATOM 713 N N . ASN A 1 88 ? -37.893 -10.678 -12.519 1.00 89.81 88 ASN A N 1
ATOM 714 C CA . ASN A 1 88 ? -39.213 -10.393 -11.952 1.00 89.81 88 ASN A CA 1
ATOM 715 C C . ASN A 1 88 ? -39.305 -9.005 -11.274 1.00 89.81 88 ASN A C 1
ATOM 717 O O . ASN A 1 88 ? -40.271 -8.728 -10.554 1.00 89.81 88 ASN A O 1
ATOM 721 N N . TRP A 1 89 ? -38.331 -8.105 -11.475 1.00 90.94 89 TRP A N 1
ATOM 722 C CA . TRP A 1 89 ? -38.243 -6.849 -10.714 1.00 90.94 89 TRP A CA 1
ATOM 723 C C . TRP A 1 89 ? -39.383 -5.868 -11.001 1.00 90.94 89 TRP A C 1
ATOM 725 O O . TRP A 1 89 ? -39.694 -5.027 -10.161 1.00 90.94 89 TRP A O 1
ATOM 735 N N . GLU A 1 90 ? -40.086 -6.009 -12.128 1.00 85.50 90 GLU A N 1
ATOM 736 C CA . GLU A 1 90 ? -41.307 -5.237 -12.375 1.00 85.50 90 GLU A CA 1
ATOM 737 C C . GLU A 1 90 ? -42.418 -5.569 -11.361 1.00 85.50 90 GLU A C 1
ATOM 739 O O . GLU A 1 90 ? -43.251 -4.718 -11.065 1.00 85.50 90 GLU A O 1
ATOM 744 N N . VAL A 1 91 ? -42.436 -6.777 -10.789 1.00 83.00 91 VAL A N 1
ATOM 745 C CA . VAL A 1 91 ? -43.359 -7.169 -9.710 1.00 83.00 91 VAL A CA 1
ATOM 746 C C . VAL A 1 91 ? -42.718 -6.924 -8.345 1.00 83.00 91 VAL A C 1
ATOM 748 O O . VAL A 1 91 ? -43.319 -6.272 -7.492 1.00 83.00 91 VAL A O 1
ATOM 751 N N . LEU A 1 92 ? -41.489 -7.410 -8.148 1.00 85.00 92 LEU A N 1
ATOM 752 C CA . LEU A 1 92 ? -40.807 -7.395 -6.850 1.00 85.00 92 LEU A CA 1
ATOM 753 C C . LEU A 1 92 ? -40.362 -5.992 -6.413 1.00 85.00 92 LEU A C 1
ATOM 755 O O . LEU A 1 92 ? -40.418 -5.678 -5.228 1.00 85.00 92 LEU A O 1
ATOM 759 N N . GLY A 1 93 ? -39.962 -5.135 -7.356 1.00 82.12 93 GLY A N 1
ATOM 760 C CA . GLY A 1 93 ? -39.455 -3.784 -7.103 1.00 82.12 93 GLY A CA 1
ATOM 761 C C . GLY A 1 93 ? -40.518 -2.748 -6.721 1.00 82.12 93 GLY A C 1
ATOM 762 O O . GLY A 1 93 ? -40.170 -1.624 -6.358 1.00 82.12 93 GLY A O 1
ATOM 763 N N . LYS A 1 94 ? -41.812 -3.091 -6.801 1.00 83.62 94 LYS A N 1
ATOM 764 C CA . LYS A 1 94 ? -42.919 -2.174 -6.487 1.00 83.62 94 LYS A CA 1
ATOM 765 C C . LYS A 1 94 ? -43.020 -1.946 -4.970 1.00 83.62 94 LYS A C 1
ATOM 767 O O . LYS A 1 94 ? -43.111 -2.896 -4.193 1.00 83.62 94 LYS A O 1
ATOM 772 N N . VAL A 1 95 ? -43.058 -0.678 -4.553 1.00 78.88 95 VAL A N 1
ATOM 773 C CA . VAL A 1 95 ? -43.161 -0.241 -3.146 1.00 78.88 95 VAL A CA 1
ATOM 774 C C . VAL A 1 95 ? -44.437 0.561 -2.885 1.00 78.88 95 VAL A C 1
ATOM 776 O O . VAL A 1 95 ? -45.004 1.139 -3.810 1.00 78.88 95 VAL A O 1
ATOM 779 N N . ALA A 1 96 ? -44.884 0.614 -1.629 1.00 72.19 96 ALA A N 1
ATOM 780 C CA . ALA A 1 96 ? -46.036 1.421 -1.222 1.00 72.19 96 ALA A CA 1
ATOM 781 C C . ALA A 1 96 ? -45.720 2.928 -1.253 1.00 72.19 96 ALA A C 1
ATOM 783 O O . ALA A 1 96 ? -44.700 3.363 -0.705 1.00 72.19 96 ALA A O 1
ATOM 784 N N . ASP A 1 97 ? -46.604 3.726 -1.860 1.00 66.44 97 ASP A N 1
ATOM 785 C CA . ASP A 1 97 ? -46.482 5.187 -1.940 1.00 66.44 97 ASP A CA 1
ATOM 786 C C . ASP A 1 97 ? -47.400 5.923 -0.931 1.00 66.44 97 ASP A C 1
ATOM 788 O O . ASP A 1 97 ? -47.850 5.346 0.059 1.00 66.44 97 ASP A O 1
ATOM 792 N N . ARG A 1 98 ? -47.599 7.238 -1.113 1.00 58.31 98 ARG A N 1
ATOM 793 C CA . ARG A 1 98 ? -48.453 8.091 -0.257 1.00 58.31 98 ARG A CA 1
ATOM 794 C C . ARG A 1 98 ? -49.841 8.403 -0.832 1.00 58.31 98 ARG A C 1
ATOM 796 O O . ARG A 1 98 ? -50.636 9.029 -0.134 1.00 58.31 98 ARG A O 1
ATOM 803 N N . ASN A 1 99 ? -50.098 8.036 -2.082 1.00 54.56 99 ASN A N 1
ATOM 804 C CA . ASN A 1 99 ? -51.261 8.444 -2.871 1.00 54.56 99 ASN A CA 1
ATOM 805 C C . ASN A 1 99 ? -52.231 7.283 -3.154 1.00 54.56 99 ASN A C 1
ATOM 807 O O . ASN A 1 99 ? -53.342 7.534 -3.624 1.00 54.56 99 ASN A O 1
ATOM 811 N N . GLY A 1 100 ? -51.827 6.045 -2.848 1.00 49.19 100 GLY A N 1
ATOM 812 C CA . GLY A 1 100 ? -52.705 4.880 -2.751 1.00 49.19 100 GLY A CA 1
ATOM 813 C C . GLY A 1 100 ? -53.937 5.102 -1.860 1.00 49.19 100 GLY A C 1
ATOM 814 O O . GLY A 1 100 ? -54.057 6.072 -1.106 1.00 49.19 100 GLY A O 1
ATOM 815 N N . SER A 1 101 ? -54.902 4.195 -1.984 1.00 39.50 101 SER A N 1
ATOM 816 C CA . SER A 1 101 ? -56.219 4.282 -1.350 1.00 39.50 101 SER A CA 1
ATOM 817 C C . SER A 1 101 ? -56.162 4.297 0.186 1.00 39.50 101 SER A C 1
ATOM 819 O O . SER A 1 101 ? -55.173 3.919 0.810 1.00 39.50 101 SER A O 1
ATOM 821 N N . LYS A 1 102 ? -57.255 4.720 0.840 1.00 43.09 102 LYS A N 1
ATOM 822 C CA . LYS A 1 102 ? -57.302 4.898 2.307 1.00 43.09 102 LYS A CA 1
ATOM 823 C C . LYS A 1 102 ? -57.088 3.616 3.131 1.00 43.09 102 LYS A C 1
ATOM 825 O O . LYS A 1 102 ? -56.858 3.730 4.332 1.00 43.09 102 LYS A O 1
ATOM 830 N N . ASP A 1 103 ? -57.094 2.442 2.502 1.00 46.44 103 ASP A N 1
ATOM 831 C CA . ASP A 1 103 ? -56.766 1.155 3.130 1.00 46.44 103 ASP A CA 1
ATOM 832 C C . ASP A 1 103 ? -55.255 0.815 3.087 1.00 46.44 103 ASP A C 1
ATOM 834 O O . ASP A 1 103 ? -54.823 -0.198 3.638 1.00 46.44 103 ASP A O 1
ATOM 838 N N . GLU A 1 104 ? -54.421 1.652 2.457 1.00 47.69 104 GLU A N 1
ATOM 839 C CA . GLU A 1 104 ? -52.986 1.407 2.213 1.00 47.69 104 GLU A CA 1
ATOM 840 C C . GLU A 1 104 ? -52.053 2.058 3.257 1.00 47.69 104 GLU A C 1
ATOM 842 O O . GLU A 1 104 ? -50.842 2.154 3.064 1.00 47.69 104 GLU A O 1
ATOM 847 N N . ALA A 1 105 ? -52.591 2.475 4.406 1.00 44.91 105 ALA A N 1
ATOM 848 C CA . ALA A 1 105 ? -51.865 3.178 5.469 1.00 44.91 105 ALA A CA 1
ATOM 849 C C . ALA A 1 105 ? -50.884 2.287 6.280 1.00 44.91 105 ALA A C 1
ATOM 851 O O . ALA A 1 105 ? -51.014 2.181 7.500 1.00 44.91 105 ALA A O 1
ATOM 852 N N . LYS A 1 106 ? -49.902 1.637 5.628 1.00 52.78 106 LYS A N 1
ATOM 853 C CA . LYS A 1 106 ? -48.942 0.691 6.246 1.00 52.78 106 LYS A CA 1
ATOM 854 C C . LYS A 1 106 ? -47.539 0.662 5.592 1.00 52.78 106 LYS A C 1
ATOM 856 O O . LYS A 1 106 ? -47.104 -0.367 5.089 1.00 52.78 106 LYS A O 1
ATOM 861 N N . GLY A 1 107 ? -46.784 1.758 5.721 1.00 62.84 107 GLY A N 1
ATOM 862 C CA . GLY A 1 107 ? -45.321 1.778 5.515 1.00 62.84 107 GLY A CA 1
ATOM 863 C C . GLY A 1 107 ? -44.864 2.219 4.119 1.00 62.84 107 GLY A C 1
ATOM 864 O O . GLY A 1 107 ? -44.662 1.400 3.228 1.00 62.84 107 GLY A O 1
ATOM 865 N N . VAL A 1 108 ? -44.653 3.527 3.944 1.00 64.69 108 VAL A N 1
ATOM 866 C CA . VAL A 1 108 ? -44.162 4.119 2.685 1.00 64.69 108 VAL A CA 1
ATOM 867 C C . VAL A 1 108 ? -42.746 3.619 2.381 1.00 64.69 108 VAL A C 1
ATOM 869 O O . VAL A 1 108 ? -41.864 3.713 3.232 1.00 64.69 108 VAL A O 1
ATOM 872 N N . GLY A 1 109 ? -42.523 3.120 1.164 1.00 67.69 109 GLY A N 1
ATOM 873 C CA . GLY A 1 109 ? -41.248 2.541 0.726 1.00 67.69 109 GLY A CA 1
ATOM 874 C C . GLY A 1 109 ? -41.071 1.047 1.031 1.00 67.69 109 GLY A C 1
ATOM 875 O O . GLY A 1 109 ? -40.099 0.459 0.561 1.00 67.69 109 GLY A O 1
ATOM 876 N N . CYS A 1 110 ? -41.996 0.410 1.757 1.00 73.81 110 CYS A N 1
ATOM 877 C CA . CYS A 1 110 ? -41.984 -1.044 1.949 1.00 73.81 110 CYS A CA 1
ATOM 878 C C . CYS A 1 110 ? -42.453 -1.783 0.674 1.00 73.81 110 CYS A C 1
ATOM 880 O O . CYS A 1 110 ? -43.282 -1.237 -0.062 1.00 73.81 110 CYS A O 1
ATOM 882 N N . PRO A 1 111 ? -41.972 -3.013 0.392 1.00 77.81 111 PRO A N 1
ATOM 883 C CA . PRO A 1 111 ? -42.367 -3.765 -0.804 1.00 77.81 111 PRO A CA 1
ATOM 884 C C . PRO A 1 111 ? -43.862 -4.110 -0.811 1.00 77.81 111 PRO A C 1
ATOM 886 O O . PRO A 1 111 ? -44.395 -4.581 0.195 1.00 77.81 111 PRO A O 1
ATOM 889 N N . LEU A 1 112 ? -44.547 -3.949 -1.950 1.00 78.31 112 LEU A N 1
ATOM 890 C CA . LEU A 1 112 ? -45.989 -4.230 -2.051 1.00 78.31 112 LEU A CA 1
ATOM 891 C C . LEU A 1 112 ? -46.336 -5.699 -1.778 1.00 78.31 112 LEU A C 1
ATOM 893 O O . LEU A 1 112 ? -47.414 -5.985 -1.259 1.00 78.31 112 LEU A O 1
ATOM 897 N N . PHE A 1 113 ? -45.425 -6.627 -2.082 1.00 78.12 113 PHE A N 1
ATOM 898 C CA . PHE A 1 113 ? -45.615 -8.052 -1.805 1.00 78.12 113 PHE A CA 1
ATOM 899 C C . PHE A 1 113 ? -45.645 -8.381 -0.302 1.00 78.12 113 PHE A C 1
ATOM 901 O O . PHE A 1 113 ? -46.136 -9.433 0.084 1.00 78.12 113 PHE A O 1
ATOM 908 N N . GLN A 1 114 ? -45.187 -7.468 0.562 1.00 73.94 114 GLN A N 1
ATOM 909 C CA . GLN A 1 114 ? -45.219 -7.621 2.018 1.00 73.94 114 GLN A CA 1
ATOM 910 C C . GLN A 1 114 ? -46.590 -7.243 2.636 1.00 73.94 114 GLN A C 1
ATOM 912 O O . GLN A 1 114 ? -46.748 -7.193 3.860 1.00 73.94 114 GLN A O 1
ATOM 917 N N . LYS A 1 115 ? -47.604 -6.933 1.811 1.00 67.38 115 LYS A N 1
ATOM 918 C CA . LYS A 1 115 ? -48.937 -6.487 2.249 1.00 67.38 115 LYS A CA 1
ATOM 919 C C . LYS A 1 115 ? -49.649 -7.557 3.088 1.00 67.38 115 LYS A C 1
ATOM 921 O O . LYS A 1 115 ? -50.226 -8.499 2.563 1.00 67.38 115 LYS A O 1
ATOM 926 N N . GLY A 1 116 ? -49.656 -7.348 4.405 1.00 61.94 116 GLY A N 1
ATOM 927 C CA . GLY A 1 116 ? -50.259 -8.244 5.403 1.00 61.94 116 GLY A CA 1
ATOM 928 C C . GLY A 1 116 ? -49.239 -8.875 6.355 1.00 61.94 116 GLY A C 1
ATOM 929 O O . GLY A 1 116 ? -49.596 -9.219 7.477 1.00 61.94 116 GLY A O 1
ATOM 930 N N . HIS A 1 117 ? -47.968 -8.933 5.955 1.00 63.09 117 HIS A N 1
ATOM 931 C CA . HIS A 1 117 ? -46.878 -9.570 6.689 1.00 63.09 117 HIS A CA 1
ATOM 932 C C . HIS A 1 117 ? -46.036 -8.479 7.376 1.00 63.09 117 HIS A C 1
ATOM 934 O O . HIS A 1 117 ? -45.046 -8.009 6.823 1.00 63.09 117 HIS A O 1
ATOM 940 N N . GLN A 1 118 ? -46.447 -7.996 8.555 1.00 61.75 118 GLN A N 1
ATOM 941 C CA . GLN A 1 118 ? -45.746 -6.911 9.266 1.00 61.75 118 GLN A CA 1
ATOM 942 C C . GLN A 1 118 ? -45.488 -7.237 10.739 1.00 61.75 118 GLN A C 1
ATOM 944 O O . GLN A 1 118 ? -46.398 -7.625 11.464 1.00 61.75 118 GLN A O 1
ATOM 949 N N . GLU A 1 119 ? -44.246 -6.997 11.162 1.00 57.94 119 GLU A N 1
ATOM 950 C CA . GLU A 1 119 ? -43.763 -7.106 12.545 1.00 57.94 119 GLU A CA 1
ATOM 951 C C . GLU A 1 119 ? -44.308 -5.952 13.408 1.00 57.94 119 GLU A C 1
ATOM 953 O O . GLU A 1 119 ? -44.785 -6.157 14.521 1.00 57.94 119 GLU A O 1
ATOM 958 N N . TRP A 1 120 ? -44.302 -4.735 12.847 1.00 60.06 120 TRP A N 1
ATOM 959 C CA . TRP A 1 120 ? -44.729 -3.498 13.504 1.00 60.06 120 TRP A CA 1
ATOM 960 C C . TRP A 1 120 ? -45.576 -2.638 12.548 1.00 60.06 120 TRP A C 1
ATOM 962 O O . TRP A 1 120 ? -45.282 -2.599 11.348 1.00 60.06 120 TRP A O 1
ATOM 972 N N . PRO A 1 121 ? -46.604 -1.910 13.031 1.00 56.88 121 PRO A N 1
ATOM 973 C CA . PRO A 1 121 ? -47.455 -1.083 12.175 1.00 56.88 121 PRO A CA 1
ATOM 974 C C . PRO A 1 121 ? -46.669 -0.008 11.406 1.00 56.88 121 PRO A C 1
ATOM 976 O O . PRO A 1 121 ? -46.190 0.962 11.988 1.00 56.88 121 PRO A O 1
ATOM 979 N N . GLY A 1 122 ? -46.579 -0.161 10.082 1.00 58.66 122 GLY A N 1
ATOM 980 C CA . GLY A 1 122 ? -45.931 0.818 9.203 1.00 58.66 122 GLY A CA 1
ATOM 981 C C . GLY A 1 122 ? -44.407 0.704 9.080 1.00 58.66 122 GLY A C 1
ATOM 982 O O . GLY A 1 122 ? -43.796 1.629 8.546 1.00 58.66 122 GLY A O 1
ATOM 983 N N . ALA A 1 123 ? -43.809 -0.405 9.525 1.00 63.31 123 ALA A N 1
ATOM 984 C CA . ALA A 1 123 ? -42.393 -0.725 9.329 1.00 63.31 123 ALA A CA 1
ATOM 985 C C . ALA A 1 123 ? -42.205 -2.024 8.523 1.00 63.31 123 ALA A C 1
ATOM 987 O O . ALA A 1 123 ? -43.116 -2.848 8.407 1.00 63.31 123 ALA A O 1
ATOM 988 N N . CYS A 1 124 ? -40.999 -2.217 7.986 1.00 68.31 124 CYS A N 1
ATOM 989 C CA . CYS A 1 124 ? -40.607 -3.405 7.232 1.00 68.31 124 CYS A CA 1
ATOM 990 C C . CYS A 1 124 ? -39.143 -3.772 7.519 1.00 68.31 124 CYS A C 1
ATOM 992 O O . CYS A 1 124 ? -38.249 -2.985 7.212 1.00 68.31 124 CYS A O 1
ATOM 994 N N . SER A 1 125 ? -38.930 -4.967 8.090 1.00 72.19 125 SER A N 1
ATOM 995 C CA . SER A 1 125 ? -37.626 -5.570 8.419 1.00 72.19 125 SER A CA 1
ATOM 996 C C . SER A 1 125 ? -37.210 -6.614 7.370 1.00 72.19 125 SER A C 1
ATOM 998 O O . SER A 1 125 ? -38.076 -7.237 6.747 1.00 72.19 125 SER A O 1
ATOM 1000 N N . GLN A 1 126 ? -35.903 -6.865 7.204 1.00 74.81 126 GLN A N 1
ATOM 1001 C CA . GLN A 1 126 ? -35.409 -7.988 6.383 1.00 74.81 126 GLN A CA 1
ATOM 1002 C C . GLN A 1 126 ? -35.907 -9.343 6.890 1.00 74.81 126 GLN A C 1
ATOM 1004 O O . GLN A 1 126 ? -36.215 -10.211 6.074 1.00 74.81 126 GLN A O 1
ATOM 1009 N N . ASP A 1 127 ? -36.086 -9.460 8.206 1.00 73.25 127 ASP A N 1
ATOM 1010 C CA . ASP A 1 127 ? -36.533 -10.669 8.911 1.00 73.25 127 ASP A CA 1
ATOM 1011 C C . ASP A 1 127 ? -37.967 -11.089 8.567 1.00 73.25 127 ASP A C 1
ATOM 1013 O O . ASP A 1 127 ? -38.408 -12.178 8.925 1.00 73.25 127 ASP A O 1
ATOM 1017 N N . ILE A 1 128 ? -38.687 -10.245 7.820 1.00 76.12 128 ILE A N 1
ATOM 1018 C CA . ILE A 1 128 ? -39.917 -10.626 7.126 1.00 76.12 128 ILE A CA 1
ATOM 1019 C C . ILE A 1 128 ? -39.754 -10.510 5.608 1.00 76.12 128 ILE A C 1
ATOM 1021 O O . ILE A 1 128 ? -40.182 -11.414 4.897 1.00 76.12 128 ILE A O 1
ATOM 1025 N N . VAL A 1 129 ? -39.122 -9.450 5.085 1.00 78.50 129 VAL A N 1
ATOM 1026 C CA . VAL A 1 129 ? -39.022 -9.221 3.629 1.00 78.50 129 VAL A CA 1
ATOM 1027 C C . VAL A 1 129 ? -38.377 -10.397 2.891 1.00 78.50 129 VAL A C 1
ATOM 1029 O O . VAL A 1 129 ? -38.940 -10.832 1.887 1.00 78.50 129 VAL A O 1
ATOM 1032 N N . TYR A 1 130 ? -37.249 -10.940 3.360 1.00 83.25 130 TYR A N 1
ATOM 1033 C CA . TYR A 1 130 ? -36.580 -12.045 2.660 1.00 83.25 130 TYR A CA 1
ATOM 1034 C C . TYR A 1 130 ? -37.225 -13.419 2.908 1.00 83.25 130 TYR A C 1
ATOM 1036 O O . TYR A 1 130 ? -37.402 -14.148 1.930 1.00 83.25 130 TYR A O 1
ATOM 1044 N N . PRO A 1 131 ? -37.664 -13.781 4.132 1.00 78.88 131 PRO A N 1
ATOM 1045 C CA . PRO A 1 131 ? -38.455 -14.994 4.338 1.00 78.88 131 PRO A CA 1
ATOM 1046 C C . PRO A 1 131 ? -39.773 -15.011 3.548 1.00 78.88 131 PRO A C 1
ATOM 1048 O O . PRO A 1 131 ? -40.069 -16.021 2.913 1.00 78.88 131 PRO A O 1
ATOM 1051 N N . THR A 1 132 ? -40.528 -13.906 3.494 1.00 81.50 132 THR A N 1
ATOM 1052 C CA . THR A 1 132 ? -41.738 -13.817 2.653 1.00 81.50 132 THR A CA 1
ATOM 1053 C C . THR A 1 132 ? -41.391 -13.849 1.166 1.00 81.50 132 THR A C 1
ATOM 1055 O O . THR A 1 132 ? -42.056 -14.550 0.406 1.00 81.50 132 THR A O 1
ATOM 1058 N N . LEU A 1 133 ? -40.312 -13.188 0.728 1.00 84.56 133 LEU A N 1
ATOM 1059 C CA . LEU A 1 133 ? -39.846 -13.298 -0.657 1.00 84.56 133 LEU A CA 1
ATOM 1060 C C . LEU A 1 133 ? -39.555 -14.761 -1.043 1.00 84.56 133 LEU A C 1
ATOM 1062 O O . LEU A 1 133 ? -40.034 -15.215 -2.078 1.00 84.56 133 LEU A O 1
ATOM 1066 N N . ALA A 1 134 ? -38.811 -15.501 -0.218 1.00 81.06 134 ALA A N 1
ATOM 1067 C CA . ALA A 1 134 ? -38.392 -16.873 -0.512 1.00 81.06 134 ALA A CA 1
ATOM 1068 C C . ALA A 1 134 ? -39.512 -17.920 -0.385 1.00 81.06 134 ALA A C 1
ATOM 1070 O O . ALA A 1 134 ? -39.555 -18.844 -1.196 1.00 81.06 134 ALA A O 1
ATOM 1071 N N . ASN A 1 135 ? -40.403 -17.783 0.601 1.00 80.94 135 ASN A N 1
ATOM 1072 C CA . ASN A 1 135 ? -41.440 -18.779 0.893 1.00 80.94 135 ASN A CA 1
ATOM 1073 C C . ASN A 1 135 ? -42.777 -18.481 0.201 1.00 80.94 135 ASN A C 1
ATOM 1075 O O . ASN A 1 135 ? -43.408 -19.398 -0.321 1.00 80.94 135 ASN A O 1
ATOM 1079 N N . ASP A 1 136 ? -43.201 -17.214 0.181 1.00 80.75 136 ASP A N 1
ATOM 1080 C CA . ASP A 1 136 ? -44.552 -16.829 -0.242 1.00 80.75 136 ASP A CA 1
ATOM 1081 C C . ASP A 1 136 ? -44.576 -16.321 -1.696 1.00 80.75 136 ASP A C 1
ATOM 1083 O O . ASP A 1 136 ? -45.527 -16.573 -2.432 1.00 80.75 136 ASP A O 1
ATOM 1087 N N . ILE A 1 137 ? -43.535 -15.602 -2.139 1.00 84.38 137 ILE A N 1
ATOM 1088 C CA . ILE A 1 137 ? -43.564 -14.873 -3.422 1.00 84.38 137 ILE A CA 1
ATOM 1089 C C . ILE A 1 137 ? -42.843 -15.613 -4.550 1.00 84.38 137 ILE A C 1
ATOM 1091 O O . ILE A 1 137 ? -43.428 -15.837 -5.611 1.00 84.38 137 ILE A O 1
ATOM 1095 N N . LEU A 1 138 ? -41.584 -16.008 -4.348 1.00 84.38 138 LEU A N 1
ATOM 1096 C CA . LEU A 1 138 ? -40.766 -16.644 -5.385 1.00 84.38 138 LEU A CA 1
ATOM 1097 C C . LEU A 1 138 ? -41.373 -17.958 -5.928 1.00 84.38 138 LEU A C 1
ATOM 1099 O O . LEU A 1 138 ? -41.405 -18.113 -7.153 1.00 84.38 138 LEU A O 1
ATOM 1103 N N . PRO A 1 139 ? -41.980 -18.844 -5.109 1.00 83.19 139 PRO A N 1
ATOM 1104 C CA . PRO A 1 139 ? -42.676 -20.026 -5.621 1.00 83.19 139 PRO A CA 1
ATOM 1105 C C . PRO A 1 139 ? -43.892 -19.698 -6.502 1.00 83.19 139 PRO A C 1
ATOM 1107 O O . PRO A 1 139 ? -44.161 -20.419 -7.464 1.00 83.19 139 PRO A O 1
ATOM 1110 N N . HIS A 1 140 ? -44.610 -18.600 -6.233 1.00 81.12 140 HIS A N 1
ATOM 1111 C CA . HIS A 1 140 ? -45.741 -18.156 -7.060 1.00 81.12 140 HIS A CA 1
ATOM 1112 C C . HIS A 1 140 ? -45.311 -17.614 -8.434 1.00 81.12 140 HIS A C 1
ATOM 1114 O O . HIS A 1 140 ? -46.087 -17.700 -9.384 1.00 81.12 140 HIS A O 1
ATOM 1120 N N . ILE A 1 141 ? -44.065 -17.146 -8.571 1.00 80.25 141 ILE A N 1
ATOM 1121 C CA . ILE A 1 141 ? -43.436 -16.783 -9.857 1.00 80.25 141 ILE A CA 1
ATOM 1122 C C . ILE A 1 141 ? -42.495 -17.883 -10.389 1.00 80.25 141 ILE A C 1
ATOM 1124 O O . ILE A 1 141 ? -41.589 -17.616 -11.172 1.00 80.25 141 ILE A O 1
ATOM 1128 N N . GLN A 1 142 ? -42.743 -19.140 -9.994 1.00 78.69 142 GLN A N 1
ATOM 1129 C CA . GLN A 1 142 ? -42.065 -20.362 -10.465 1.00 78.69 142 GLN A CA 1
ATOM 1130 C C . GLN A 1 142 ? -40.562 -20.476 -10.127 1.00 78.69 142 GLN A C 1
ATOM 1132 O O . GLN A 1 142 ? -39.858 -21.320 -10.682 1.00 78.69 142 GLN A O 1
ATOM 1137 N N . VAL A 1 143 ? -40.068 -19.696 -9.164 1.00 79.25 143 VAL A N 1
ATOM 1138 C CA . VAL A 1 143 ? -38.682 -19.752 -8.678 1.00 79.25 143 VAL A CA 1
ATOM 1139 C C . VAL A 1 143 ? -38.614 -20.621 -7.416 1.00 79.25 143 VAL A C 1
ATOM 1141 O O . VAL A 1 143 ? -39.017 -20.192 -6.336 1.00 79.25 143 VAL A O 1
ATOM 1144 N N . LYS A 1 144 ? -38.075 -21.847 -7.521 1.00 75.19 144 LYS A N 1
ATOM 1145 C CA . LYS A 1 144 ? -37.729 -22.653 -6.332 1.00 75.19 144 LYS A CA 1
ATOM 1146 C C . LYS A 1 144 ? -36.486 -22.054 -5.668 1.00 75.19 144 LYS A C 1
ATOM 1148 O O . LYS A 1 144 ? -35.470 -21.894 -6.337 1.00 75.19 144 LYS A O 1
ATOM 1153 N N . VAL A 1 145 ? -36.545 -21.796 -4.363 1.00 70.06 145 VAL A N 1
ATOM 1154 C CA . VAL A 1 145 ? -35.390 -21.377 -3.553 1.00 70.06 145 VAL A CA 1
ATOM 1155 C C . VAL A 1 145 ? -34.987 -22.500 -2.603 1.00 70.06 145 VAL A C 1
ATOM 1157 O O . VAL A 1 145 ? -35.835 -23.071 -1.921 1.00 70.06 145 VAL A O 1
ATOM 1160 N N . ALA A 1 146 ? -33.692 -22.799 -2.528 1.00 67.25 146 ALA A N 1
ATOM 1161 C CA . ALA A 1 146 ? -33.119 -23.541 -1.413 1.00 67.25 146 ALA A CA 1
ATOM 1162 C C . ALA A 1 146 ? -32.788 -22.551 -0.284 1.00 67.25 146 ALA A C 1
ATOM 1164 O O . ALA A 1 146 ? -31.939 -21.672 -0.461 1.00 67.25 146 ALA A O 1
ATOM 1165 N N . ALA A 1 147 ? -33.462 -22.686 0.863 1.00 65.56 147 ALA A N 1
ATOM 1166 C CA . ALA A 1 147 ? -33.316 -21.807 2.029 1.00 65.56 147 ALA A CA 1
ATOM 1167 C C . ALA A 1 147 ? -32.786 -22.564 3.275 1.00 65.56 147 ALA A C 1
ATOM 1169 O O . ALA A 1 147 ? -33.512 -22.718 4.253 1.00 65.56 147 ALA A O 1
ATOM 1170 N N . PRO A 1 148 ? -31.545 -23.088 3.251 1.00 58.59 148 PRO A N 1
ATOM 1171 C CA . PRO A 1 148 ? -31.018 -24.006 4.275 1.00 58.59 148 PRO A CA 1
ATOM 1172 C C . PRO A 1 148 ? -30.602 -23.355 5.612 1.00 58.59 148 PRO A C 1
ATOM 1174 O O . PRO A 1 148 ? -30.172 -24.061 6.522 1.00 58.59 148 PRO A O 1
ATOM 1177 N N . GLY A 1 149 ? -30.662 -22.025 5.723 1.00 57.31 149 GLY A N 1
ATOM 1178 C CA . GLY A 1 149 ? -30.127 -21.278 6.866 1.00 57.31 149 GLY A CA 1
ATOM 1179 C C . GLY A 1 149 ? -30.893 -21.459 8.182 1.00 57.31 149 GLY A C 1
ATOM 1180 O O . GLY A 1 149 ? -32.098 -21.695 8.195 1.00 57.31 149 GLY A O 1
ATOM 1181 N N . ASP A 1 150 ? -30.181 -21.281 9.294 1.00 56.59 150 ASP A N 1
ATOM 1182 C CA . ASP A 1 150 ? -30.734 -21.296 10.652 1.00 56.59 150 ASP A CA 1
ATOM 1183 C C . ASP A 1 150 ? -30.939 -19.844 11.130 1.00 56.59 150 ASP A C 1
ATOM 1185 O O . ASP A 1 150 ? -30.029 -19.023 10.953 1.00 56.59 150 ASP A O 1
ATOM 1189 N N . PRO A 1 151 ? -32.091 -19.483 11.729 1.00 53.97 151 PRO A N 1
ATOM 1190 C CA . PRO A 1 151 ? -32.275 -18.155 12.314 1.00 53.97 151 PRO A CA 1
ATOM 1191 C C . PRO A 1 151 ? -31.353 -17.887 13.520 1.00 53.97 151 PRO A C 1
ATOM 1193 O O . PRO A 1 151 ? -31.186 -16.730 13.895 1.00 53.97 151 PRO A O 1
ATOM 1196 N N . GLY A 1 152 ? -30.749 -18.914 14.131 1.00 56.28 152 GLY A N 1
ATOM 1197 C CA . GLY A 1 152 ? -29.838 -18.783 15.269 1.00 56.28 152 GLY A CA 1
ATOM 1198 C C . GLY A 1 152 ? -28.360 -19.012 14.930 1.00 56.28 152 GLY A C 1
ATOM 1199 O O . GLY A 1 152 ? -27.975 -20.010 14.318 1.00 56.28 152 GLY A O 1
ATOM 1200 N N . CYS A 1 153 ? -27.487 -18.137 15.437 1.00 58.47 153 CYS A N 1
ATOM 1201 C CA . CYS A 1 153 ? -26.035 -18.316 15.368 1.00 58.47 153 CYS A CA 1
ATOM 1202 C C . CYS A 1 153 ? -25.550 -19.439 16.314 1.00 58.47 153 CYS A C 1
ATOM 1204 O O . CYS A 1 153 ? -25.125 -19.156 17.435 1.00 58.47 153 CYS A O 1
ATOM 1206 N N . GLY A 1 154 ? -25.588 -20.711 15.879 1.00 51.34 154 GLY A N 1
ATOM 1207 C CA . GLY A 1 154 ? -24.876 -21.792 16.590 1.00 51.34 154 GLY A CA 1
ATOM 1208 C C . GLY A 1 154 ? -25.241 -23.263 16.331 1.00 51.34 154 GLY A C 1
ATOM 1209 O O . GLY A 1 154 ? -24.453 -24.125 16.705 1.00 51.34 154 GLY A O 1
ATOM 1210 N N . ASN A 1 155 ? -26.382 -23.592 15.715 1.00 50.12 155 ASN A N 1
ATOM 1211 C CA . ASN A 1 155 ? -26.958 -24.953 15.800 1.00 50.12 155 ASN A CA 1
ATOM 1212 C C . ASN A 1 155 ? -26.632 -25.915 14.631 1.00 50.12 155 ASN A C 1
ATOM 1214 O O . ASN A 1 155 ? -27.313 -26.925 14.456 1.00 50.12 155 ASN A O 1
ATOM 1218 N N . GLN A 1 156 ? -25.610 -25.631 13.819 1.00 51.50 156 GLN A N 1
ATOM 1219 C CA . GLN A 1 156 ? -25.322 -26.360 12.571 1.00 51.50 156 GLN A CA 1
ATOM 1220 C C . GLN A 1 156 ? -24.007 -27.169 12.639 1.00 51.50 156 GLN A C 1
ATOM 1222 O O . GLN A 1 156 ? -23.069 -26.740 13.307 1.00 51.50 156 GLN A O 1
ATOM 1227 N N . PRO A 1 157 ? -23.872 -28.293 11.901 1.00 46.00 157 PRO A N 1
ATOM 1228 C CA . PRO A 1 157 ? -22.633 -29.086 11.821 1.00 46.00 157 PRO A CA 1
ATOM 1229 C C . PRO A 1 157 ? -21.546 -28.457 10.920 1.00 46.00 157 PRO A C 1
ATOM 1231 O O . PRO A 1 157 ? -20.527 -29.086 10.635 1.00 46.00 157 PRO A O 1
ATOM 1234 N N . TYR A 1 158 ? -21.773 -27.232 10.445 1.00 51.09 158 TYR A N 1
ATOM 1235 C CA . TYR A 1 158 ? -20.927 -26.476 9.522 1.00 51.09 158 TYR A CA 1
ATOM 1236 C C . TYR A 1 158 ? -20.146 -25.374 10.270 1.00 51.09 158 TYR A C 1
ATOM 1238 O O . TYR A 1 158 ? -20.544 -24.998 11.374 1.00 51.09 158 TYR A O 1
ATOM 1246 N N . PRO A 1 159 ? -19.042 -24.832 9.712 1.00 57.16 159 PRO A N 1
ATOM 1247 C CA . PRO A 1 159 ? -18.302 -23.736 10.344 1.00 57.16 159 PRO A CA 1
ATOM 1248 C C . PRO A 1 159 ? -19.208 -22.544 10.688 1.00 57.16 159 PRO A C 1
ATOM 1250 O O . PRO A 1 159 ? -20.034 -22.123 9.879 1.00 57.16 159 PRO A O 1
ATOM 1253 N N . LEU A 1 160 ? -19.028 -22.002 11.897 1.00 63.34 160 LEU A N 1
ATOM 1254 C CA . LEU A 1 160 ? -19.916 -21.014 12.511 1.00 63.34 160 LEU A CA 1
ATOM 1255 C C . LEU A 1 160 ? -20.061 -19.747 11.639 1.00 63.34 160 LEU A C 1
ATOM 1257 O O . LEU A 1 160 ? -19.105 -18.996 11.440 1.00 63.34 160 LEU A O 1
ATOM 1261 N N . GLY A 1 161 ? -21.270 -19.524 11.114 1.00 67.56 161 GLY A N 1
ATOM 1262 C CA . GLY A 1 161 ? -21.571 -18.453 10.153 1.00 67.56 161 GLY A CA 1
ATOM 1263 C C . GLY A 1 161 ? -21.717 -17.053 10.754 1.00 67.56 161 GLY A C 1
ATOM 1264 O O . GLY A 1 161 ? -21.540 -16.067 10.045 1.00 67.56 161 GLY A O 1
ATOM 1265 N N . CYS A 1 162 ? -21.993 -16.936 12.051 1.00 72.62 162 CYS A N 1
ATOM 1266 C CA . CYS A 1 162 ? -22.165 -15.647 12.714 1.00 72.62 162 CYS A CA 1
ATOM 1267 C C . CYS A 1 162 ? -21.886 -15.724 14.219 1.00 72.62 162 CYS A C 1
ATOM 1269 O O . CYS A 1 162 ? -21.955 -16.795 14.824 1.00 72.62 162 CYS A O 1
ATOM 1271 N N . TRP A 1 163 ? -21.583 -14.574 14.822 1.00 78.44 163 TRP A N 1
ATOM 1272 C CA . TRP A 1 163 ? -21.539 -14.379 16.270 1.00 78.44 163 TRP A CA 1
ATOM 1273 C C . TRP A 1 163 ? -22.561 -13.328 16.693 1.00 78.44 163 TRP A C 1
ATOM 1275 O O . TRP A 1 163 ? -22.574 -12.215 16.169 1.00 78.44 163 TRP A O 1
ATOM 1285 N N . GLU A 1 164 ? -23.387 -13.668 17.676 1.00 75.06 164 GLU A N 1
ATOM 1286 C CA . GLU A 1 164 ? -24.446 -12.802 18.181 1.00 75.06 164 GLU A CA 1
ATOM 1287 C C . GLU A 1 164 ? -24.047 -12.167 19.517 1.00 75.06 164 GLU A C 1
ATOM 1289 O O . GLU A 1 164 ? -23.888 -12.858 20.527 1.00 75.06 164 GLU A O 1
ATOM 1294 N N . MET A 1 165 ? -23.923 -10.836 19.547 1.00 72.06 165 MET A N 1
ATOM 1295 C CA . MET A 1 165 ? -23.499 -10.106 20.750 1.00 72.06 165 MET A CA 1
ATOM 1296 C C . MET A 1 165 ? -24.566 -10.089 21.854 1.00 72.06 165 MET A C 1
ATOM 1298 O O . MET A 1 165 ? -24.221 -9.991 23.030 1.00 72.06 165 MET A O 1
ATOM 1302 N N . GLN A 1 166 ? -25.843 -10.327 21.529 1.00 63.03 166 GLN A N 1
ATOM 1303 C CA . GLN A 1 166 ? -26.874 -10.580 22.546 1.00 63.03 166 GLN A CA 1
ATOM 1304 C C . GLN A 1 166 ? -26.595 -11.866 23.350 1.00 63.03 166 GLN A C 1
ATOM 1306 O O . GLN A 1 166 ? -26.926 -11.934 24.531 1.00 63.03 166 GLN A O 1
ATOM 1311 N N . GLN A 1 167 ? -25.903 -12.855 22.763 1.00 59.12 167 GLN A N 1
ATOM 1312 C CA . GLN A 1 167 ? -25.456 -14.065 23.464 1.00 59.12 167 GLN A CA 1
ATOM 1313 C C . GLN A 1 167 ? -24.046 -13.947 24.080 1.00 59.12 167 GLN A C 1
ATOM 1315 O O . GLN A 1 167 ? -23.396 -14.974 24.337 1.00 59.12 167 GLN A O 1
ATOM 1320 N N . ASN A 1 168 ? -23.533 -12.727 24.257 1.00 69.00 168 ASN A N 1
ATOM 1321 C CA . ASN A 1 168 ? -22.234 -12.467 24.868 1.00 69.00 168 ASN A CA 1
ATOM 1322 C C . ASN A 1 168 ? -22.215 -12.938 26.339 1.00 69.00 168 ASN A C 1
ATOM 1324 O O . ASN A 1 168 ? -22.945 -12.375 27.154 1.00 69.00 168 ASN A O 1
ATOM 1328 N N . PRO A 1 169 ? -21.355 -13.899 26.732 1.00 67.25 169 PRO A N 1
ATOM 1329 C CA . PRO A 1 169 ? -21.321 -14.401 28.106 1.00 67.25 169 PRO A CA 1
ATOM 1330 C C . PRO A 1 169 ? -20.892 -13.386 29.178 1.00 67.25 169 PRO A C 1
ATOM 1332 O O . PRO A 1 169 ? -21.046 -13.676 30.363 1.00 67.25 169 PRO A O 1
ATOM 1335 N N . PHE A 1 170 ? -20.341 -12.227 28.794 1.00 67.44 170 PHE A N 1
ATOM 1336 C CA . PHE A 1 170 ? -20.042 -11.128 29.723 1.00 67.44 170 PHE A CA 1
ATOM 1337 C C . PHE A 1 170 ? -21.287 -10.293 30.092 1.00 67.44 170 PHE A C 1
ATOM 1339 O O . PHE A 1 170 ? -21.289 -9.630 31.134 1.00 67.44 170 PHE A O 1
ATOM 1346 N N . ASN A 1 171 ? -22.365 -10.357 29.300 1.00 58.34 171 ASN A N 1
ATOM 1347 C CA . ASN A 1 171 ? -23.629 -9.697 29.626 1.00 58.34 171 ASN A CA 1
ATOM 1348 C C . ASN A 1 171 ? -24.313 -10.440 30.789 1.00 58.34 171 ASN A C 1
ATOM 1350 O O . ASN A 1 171 ? -24.678 -11.608 30.673 1.00 58.34 171 ASN A O 1
ATOM 1354 N N . GLY A 1 172 ? -24.488 -9.751 31.923 1.00 48.38 172 GLY A N 1
ATOM 1355 C CA . GLY A 1 172 ? -25.134 -10.288 33.132 1.00 48.38 172 GLY A CA 1
ATOM 1356 C C . GLY A 1 172 ? -24.207 -10.542 34.329 1.00 48.38 172 GLY A C 1
ATOM 1357 O O . GLY A 1 172 ? -24.702 -10.849 35.411 1.00 48.38 172 GLY A O 1
ATOM 1358 N N . THR A 1 173 ? -22.886 -10.373 34.190 1.00 45.44 173 THR A N 1
ATOM 1359 C CA . THR A 1 173 ? -21.939 -10.404 35.332 1.00 45.44 173 THR A CA 1
ATOM 1360 C C . THR A 1 173 ? -21.629 -9.030 35.945 1.00 45.44 173 THR A C 1
ATOM 1362 O O . THR A 1 173 ? -20.828 -8.951 36.873 1.00 45.44 173 THR A O 1
ATOM 1365 N N . ILE A 1 174 ? -22.264 -7.961 35.452 1.00 39.19 174 ILE A N 1
ATOM 1366 C CA . ILE A 1 174 ? -22.099 -6.564 35.894 1.00 39.19 174 ILE A CA 1
ATOM 1367 C C . ILE A 1 174 ? -23.523 -5.961 36.074 1.00 39.19 174 ILE A C 1
ATOM 1369 O O . ILE A 1 174 ? -24.406 -6.314 35.279 1.00 39.19 174 ILE A O 1
ATOM 1373 N N . PRO A 1 175 ? -23.823 -5.207 37.160 1.00 31.28 175 PRO A N 1
ATOM 1374 C CA . PRO A 1 175 ? -25.200 -5.007 37.633 1.00 31.28 175 PRO A CA 1
ATOM 1375 C C . PRO A 1 175 ? -25.981 -3.800 37.054 1.00 31.28 175 PRO A C 1
ATOM 1377 O O . PRO A 1 175 ? -26.466 -2.950 37.800 1.00 31.28 175 PRO A O 1
ATOM 1380 N N . SER A 1 176 ? -26.306 -3.870 35.761 1.00 34.06 176 SER A N 1
ATOM 1381 C CA . SER A 1 176 ? -27.413 -3.186 35.059 1.00 34.06 176 SER A CA 1
ATOM 1382 C C . SER A 1 176 ? -27.390 -1.650 34.908 1.00 34.06 176 SER A C 1
ATOM 1384 O O . SER A 1 176 ? -27.166 -0.889 35.842 1.00 34.06 176 SER A O 1
ATOM 1386 N N . GLY A 1 177 ? -27.786 -1.181 33.715 1.00 36.50 177 GLY A N 1
ATOM 1387 C CA . GLY A 1 177 ? -28.206 0.209 33.468 1.00 36.50 177 GLY A CA 1
ATOM 1388 C C . GLY A 1 177 ? -27.657 0.809 32.173 1.00 36.50 177 GLY A C 1
ATOM 1389 O O . GLY A 1 177 ? -28.411 1.367 31.381 1.00 36.50 177 GLY A O 1
ATOM 1390 N N . SER A 1 178 ? -26.354 0.652 31.937 1.00 42.38 178 SER A N 1
ATOM 1391 C CA . SER A 1 178 ? -25.642 1.195 30.765 1.00 42.38 178 SER A CA 1
ATOM 1392 C C . SER A 1 178 ? -24.449 0.321 30.345 1.00 42.38 178 SER A C 1
ATOM 1394 O O . SER A 1 178 ? -23.461 0.818 29.811 1.00 42.38 178 SER A O 1
ATOM 1396 N N . GLU A 1 179 ? -24.496 -0.974 30.667 1.00 44.75 179 GLU A N 1
ATOM 1397 C CA . GLU A 1 179 ? -23.293 -1.793 30.888 1.00 44.75 179 GLU A CA 1
ATOM 1398 C C . GLU A 1 179 ? -23.000 -2.852 29.811 1.00 44.75 179 GLU A C 1
ATOM 1400 O O . GLU A 1 179 ? -22.142 -3.706 30.019 1.00 44.75 179 GLU A O 1
ATOM 1405 N N . SER A 1 180 ? -23.664 -2.808 28.652 1.00 58.75 180 SER A N 1
ATOM 1406 C CA . SER A 1 180 ? -23.350 -3.742 27.558 1.00 58.75 180 SER A CA 1
ATOM 1407 C C . SER A 1 180 ? -21.983 -3.436 26.923 1.00 58.75 180 SER A C 1
ATOM 1409 O O . SER A 1 180 ? -21.187 -4.345 26.708 1.00 58.75 180 SER A O 1
ATOM 1411 N N . HIS A 1 181 ? -21.661 -2.149 26.722 1.00 67.31 181 HIS A N 1
ATOM 1412 C CA . HIS A 1 181 ? -20.584 -1.720 25.823 1.00 67.31 181 HIS A CA 1
ATOM 1413 C C . HIS A 1 181 ? -19.193 -2.270 26.161 1.00 67.31 181 HIS A C 1
ATOM 1415 O O . HIS A 1 181 ? -18.511 -2.779 25.279 1.00 67.31 181 HIS A O 1
ATOM 1421 N N . GLU A 1 182 ? -18.740 -2.207 27.417 1.00 67.19 182 GLU A N 1
ATOM 1422 C CA . GLU A 1 182 ? -17.431 -2.782 27.776 1.00 67.19 182 GLU A CA 1
ATOM 1423 C C . GLU A 1 182 ? -17.465 -4.317 27.837 1.00 67.19 182 GLU A C 1
ATOM 1425 O O . GLU A 1 182 ? -16.452 -4.952 27.560 1.00 67.19 182 GLU A O 1
ATOM 1430 N N . GLY A 1 183 ? -18.624 -4.938 28.088 1.00 69.44 183 GLY A N 1
ATOM 1431 C CA . GLY A 1 183 ? -18.796 -6.382 27.904 1.00 69.44 183 GLY A CA 1
ATOM 1432 C C . GLY A 1 183 ? -18.673 -6.788 26.431 1.00 69.44 183 GLY A C 1
ATOM 1433 O O . GLY A 1 183 ? -18.068 -7.813 26.112 1.00 69.44 183 GLY A O 1
ATOM 1434 N N . GLU A 1 184 ? -19.211 -5.972 25.526 1.00 74.25 184 GLU A N 1
ATOM 1435 C CA . GLU A 1 184 ? -19.178 -6.135 24.069 1.00 74.25 184 GLU A CA 1
ATOM 1436 C C . GLU A 1 184 ? -17.769 -5.868 23.514 1.00 74.25 184 GLU A C 1
ATOM 1438 O O . GLU A 1 184 ? -17.212 -6.713 22.810 1.00 74.25 184 GLU A O 1
ATOM 1443 N N . LEU A 1 185 ? -17.115 -4.773 23.916 1.00 73.50 185 LEU A N 1
ATOM 1444 C CA . LEU A 1 185 ? -15.705 -4.529 23.604 1.00 73.50 185 LEU A CA 1
ATOM 1445 C C . LEU A 1 185 ? -14.806 -5.640 24.155 1.00 73.50 185 LEU A C 1
ATOM 1447 O O . LEU A 1 185 ? -13.937 -6.110 23.422 1.00 73.50 185 LEU A O 1
ATOM 1451 N N . GLN A 1 186 ? -15.014 -6.109 25.393 1.00 78.12 186 GLN A N 1
ATOM 1452 C CA . GLN A 1 186 ? -14.236 -7.222 25.938 1.00 78.12 186 GLN A CA 1
ATOM 1453 C C . GLN A 1 186 ? -14.455 -8.501 25.130 1.00 78.12 186 GLN A C 1
ATOM 1455 O O . GLN A 1 186 ? -13.474 -9.142 24.770 1.00 78.12 186 GLN A O 1
ATOM 1460 N N . ALA A 1 187 ? -15.689 -8.837 24.745 1.00 77.00 187 ALA A N 1
ATOM 1461 C CA . ALA A 1 187 ? -15.946 -9.982 23.873 1.00 77.00 187 ALA A CA 1
ATOM 1462 C C . ALA A 1 187 ? -15.162 -9.892 22.549 1.00 77.00 187 ALA A C 1
ATOM 1464 O O . ALA A 1 187 ? -14.564 -10.881 22.128 1.00 77.00 187 ALA A O 1
ATOM 1465 N N . ILE A 1 188 ? -15.074 -8.708 21.934 1.00 76.44 188 ILE A N 1
ATOM 1466 C CA . ILE A 1 188 ? -14.262 -8.490 20.723 1.00 76.44 188 ILE A CA 1
ATOM 1467 C C . ILE A 1 188 ? -12.752 -8.610 21.022 1.00 76.44 188 ILE A C 1
ATOM 1469 O O . ILE A 1 188 ? -12.017 -9.174 20.208 1.00 76.44 188 ILE A O 1
ATOM 1473 N N . ARG A 1 189 ? -12.271 -8.138 22.186 1.00 78.06 189 ARG A N 1
ATOM 1474 C CA . ARG A 1 189 ? -10.872 -8.326 22.637 1.00 78.06 189 ARG A CA 1
ATOM 1475 C C . ARG A 1 189 ? -10.535 -9.808 22.845 1.00 78.06 189 ARG A C 1
ATOM 1477 O O . ARG A 1 189 ? -9.450 -10.231 22.459 1.00 78.06 189 ARG A O 1
ATOM 1484 N N . GLU A 1 190 ? -11.451 -10.606 23.386 1.00 81.94 190 GLU A N 1
ATOM 1485 C CA . GLU A 1 190 ? -11.249 -12.052 23.550 1.00 81.94 190 GLU A CA 1
ATOM 1486 C C . GLU A 1 190 ? -11.269 -12.778 22.197 1.00 81.94 190 GLU A C 1
ATOM 1488 O O . GLU A 1 190 ? -10.367 -13.564 21.908 1.00 81.94 190 GLU A O 1
ATOM 1493 N N . LEU A 1 191 ? -12.220 -12.456 21.310 1.00 76.88 191 LEU A N 1
ATOM 1494 C CA . LEU A 1 191 ? -12.249 -12.971 19.932 1.00 76.88 191 LEU A CA 1
ATOM 1495 C C . LEU A 1 191 ? -10.954 -12.631 19.160 1.00 76.88 191 LEU A C 1
ATOM 1497 O O . LEU A 1 191 ? -10.458 -13.471 18.408 1.00 76.88 191 LEU A O 1
ATOM 1501 N N . ALA A 1 192 ? -10.365 -11.446 19.383 1.00 71.00 192 ALA A N 1
ATOM 1502 C CA . ALA A 1 192 ? -9.019 -11.097 18.910 1.00 71.00 192 ALA A CA 1
ATOM 1503 C C . ALA A 1 192 ? -7.930 -11.986 19.518 1.00 71.00 192 ALA A C 1
ATOM 1505 O O . ALA A 1 192 ? -7.084 -12.503 18.790 1.00 71.00 192 ALA A O 1
ATOM 1506 N N . ALA A 1 193 ? -7.925 -12.134 20.845 1.00 71.12 193 ALA A N 1
ATOM 1507 C CA . ALA A 1 193 ? -6.884 -12.840 21.584 1.00 71.12 193 ALA A CA 1
ATOM 1508 C C . ALA A 1 193 ? -6.840 -14.344 21.272 1.00 71.12 193 ALA A C 1
ATOM 1510 O O . ALA A 1 193 ? -5.774 -14.953 21.358 1.00 71.12 193 ALA A O 1
ATOM 1511 N N . MET A 1 194 ? -7.960 -14.936 20.848 1.00 72.75 194 MET A N 1
ATOM 1512 C CA . MET A 1 194 ? -8.006 -16.298 20.305 1.00 72.75 194 MET A CA 1
ATOM 1513 C C . MET A 1 194 ? -7.334 -16.431 18.919 1.00 72.75 194 MET A C 1
ATOM 1515 O O . MET A 1 194 ? -7.035 -17.542 18.481 1.00 72.75 194 MET A O 1
ATOM 1519 N N . GLY A 1 195 ? -7.067 -15.331 18.211 1.00 66.06 195 GLY A N 1
ATOM 1520 C CA . GLY A 1 195 ? -6.443 -15.335 16.886 1.00 66.06 195 GLY A CA 1
ATOM 1521 C C . GLY A 1 195 ? -5.122 -16.116 16.817 1.00 66.06 195 GLY A C 1
ATOM 1522 O O . GLY A 1 195 ? -4.248 -15.953 17.665 1.00 66.06 195 GLY A O 1
ATOM 1523 N N . GLY A 1 196 ? -4.977 -16.974 15.800 1.00 60.84 196 GLY A N 1
ATOM 1524 C CA . GLY A 1 196 ? -3.738 -17.716 15.505 1.00 60.84 196 GLY A CA 1
ATOM 1525 C C . GLY A 1 196 ? -3.298 -18.785 16.521 1.00 60.84 196 GLY A C 1
ATOM 1526 O O . GLY A 1 196 ? -2.250 -19.398 16.332 1.00 60.84 196 GLY A O 1
ATOM 1527 N N . LYS A 1 197 ? -4.055 -19.031 17.598 1.00 69.50 197 LYS A N 1
ATOM 1528 C CA . LYS A 1 197 ? -3.730 -20.078 18.586 1.00 69.50 197 LYS A CA 1
ATOM 1529 C C . LYS A 1 197 ? -4.085 -21.492 18.084 1.00 69.50 197 LYS A C 1
ATOM 1531 O O . LYS A 1 197 ? -4.839 -21.667 17.124 1.00 69.50 197 LYS A O 1
ATOM 1536 N N . SER A 1 198 ? -3.606 -22.518 18.787 1.00 78.25 198 SER A N 1
ATOM 1537 C CA . SER A 1 198 ? -4.220 -23.857 18.778 1.00 78.25 198 SER A CA 1
ATOM 1538 C C . SER A 1 198 ? -5.345 -23.964 19.823 1.00 78.25 198 SER A C 1
ATOM 1540 O O . SER A 1 198 ? -5.470 -23.107 20.700 1.00 78.25 198 SER A O 1
ATOM 1542 N N . ARG A 1 199 ? -6.151 -25.035 19.776 1.00 79.38 199 ARG A N 1
ATOM 1543 C CA . ARG A 1 199 ? -7.220 -25.283 20.765 1.00 79.38 199 ARG A CA 1
ATOM 1544 C C . ARG A 1 199 ? -6.660 -25.434 22.186 1.00 79.38 199 ARG A C 1
ATOM 1546 O O . ARG A 1 199 ? -7.261 -24.975 23.149 1.00 79.38 199 ARG A O 1
ATOM 1553 N N . GLU A 1 200 ? -5.489 -26.041 22.307 1.00 81.12 200 GLU A N 1
ATOM 1554 C CA . GLU A 1 200 ? -4.776 -26.282 23.563 1.00 81.12 200 GLU A CA 1
ATOM 1555 C C . GLU A 1 200 ? -4.249 -24.957 24.134 1.00 81.12 200 GLU A C 1
ATOM 1557 O O . GLU A 1 200 ? -4.469 -24.650 25.303 1.00 81.12 200 GLU A O 1
ATOM 1562 N N . GLN A 1 201 ? -3.648 -24.119 23.281 1.00 79.06 201 GLN A N 1
ATOM 1563 C CA . GLN A 1 201 ? -3.205 -22.763 23.634 1.00 79.06 201 GLN A CA 1
ATOM 1564 C C . GLN A 1 201 ? -4.369 -21.822 23.986 1.00 79.06 201 GLN A C 1
ATOM 1566 O O . GLN A 1 201 ? -4.171 -20.837 24.701 1.00 79.06 201 GLN A O 1
ATOM 1571 N N . ALA A 1 202 ? -5.566 -22.086 23.457 1.00 78.44 202 ALA A N 1
ATOM 1572 C CA . ALA A 1 202 ? -6.786 -21.376 23.818 1.00 78.44 202 ALA A CA 1
ATOM 1573 C C . ALA A 1 202 ? -7.261 -21.769 25.216 1.00 78.44 202 ALA A C 1
ATOM 1575 O O . ALA A 1 202 ? -7.461 -20.891 26.047 1.00 78.44 202 ALA A O 1
ATOM 1576 N N . LEU A 1 203 ? -7.359 -23.072 25.501 1.00 84.25 203 LEU A N 1
ATOM 1577 C CA . LEU A 1 203 ? -7.717 -23.585 26.827 1.00 84.25 203 LEU A CA 1
ATOM 1578 C C . LEU A 1 203 ? -6.746 -23.070 27.901 1.00 84.25 203 LEU A C 1
ATOM 1580 O O . LEU A 1 203 ? -7.192 -22.487 28.885 1.00 84.25 203 LEU A O 1
ATOM 1584 N N . GLU A 1 204 ? -5.434 -23.149 27.660 1.00 84.25 204 GLU A N 1
ATOM 1585 C CA . GLU A 1 204 ? -4.404 -22.615 28.566 1.00 84.25 204 GLU A CA 1
ATOM 1586 C C . GLU A 1 204 ? -4.537 -21.090 28.781 1.00 84.25 204 GLU A C 1
ATOM 1588 O O . GLU A 1 204 ? -4.302 -20.575 29.877 1.00 84.25 204 GLU A O 1
ATOM 1593 N N . TYR A 1 205 ? -4.925 -20.337 27.746 1.00 83.81 205 TYR A N 1
ATOM 1594 C CA . TYR A 1 205 ? -5.185 -18.898 27.853 1.00 83.81 205 TYR A CA 1
ATOM 1595 C C . TYR A 1 205 ? -6.455 -18.608 28.670 1.00 83.81 205 TYR A C 1
ATOM 1597 O O . TYR A 1 205 ? -6.419 -17.785 29.586 1.00 83.81 205 TYR A O 1
ATOM 1605 N N . CYS A 1 206 ? -7.546 -19.324 28.400 1.00 85.12 206 CYS A N 1
ATOM 1606 C CA . CYS A 1 206 ? -8.812 -19.217 29.120 1.00 85.12 206 CYS A CA 1
ATOM 1607 C C . CYS A 1 206 ? -8.685 -19.580 30.606 1.00 85.12 206 CYS A C 1
ATOM 1609 O O . CYS A 1 206 ? -9.280 -18.911 31.448 1.00 85.12 206 CYS A O 1
ATOM 1611 N N . GLU A 1 207 ? -7.910 -20.613 30.946 1.00 86.06 207 GLU A N 1
ATOM 1612 C CA . GLU A 1 207 ? -7.619 -20.991 32.334 1.00 86.06 207 GLU A CA 1
ATOM 1613 C C . GLU A 1 207 ? -6.843 -19.892 33.071 1.00 86.06 207 GLU A C 1
ATOM 1615 O O . GLU A 1 207 ? -7.149 -19.601 34.226 1.00 86.06 207 GLU A O 1
ATOM 1620 N N . LYS A 1 208 ? -5.902 -19.218 32.393 1.00 84.06 208 LYS A N 1
ATOM 1621 C CA . LYS A 1 208 ? -5.134 -18.096 32.963 1.00 84.06 208 LYS A CA 1
ATOM 1622 C C . LYS A 1 208 ? -5.958 -16.824 33.180 1.00 84.06 208 LYS A C 1
ATOM 1624 O O . LYS A 1 208 ? -5.670 -16.106 34.132 1.00 84.06 208 LYS A O 1
ATOM 1629 N N . GLN A 1 209 ? -6.961 -16.538 32.341 1.00 79.12 209 GLN A N 1
ATOM 1630 C CA . GLN A 1 209 ? -7.901 -15.428 32.591 1.00 79.12 209 GLN A CA 1
ATOM 1631 C C . GLN A 1 209 ? -8.990 -15.801 33.613 1.00 79.12 209 GLN A C 1
ATOM 1633 O O . GLN A 1 209 ? -9.479 -14.948 34.353 1.00 79.12 209 GLN A O 1
ATOM 1638 N N . GLY A 1 210 ? -9.381 -17.077 33.670 1.00 79.56 210 GLY A N 1
ATOM 1639 C CA . GLY A 1 210 ? -10.396 -17.580 34.592 1.00 79.56 210 GLY A CA 1
ATOM 1640 C C . GLY A 1 210 ? -11.809 -17.049 34.304 1.00 79.56 210 GLY A C 1
ATOM 1641 O O . GLY A 1 210 ? -12.190 -16.779 33.162 1.00 79.56 210 GLY A O 1
ATOM 1642 N N . GLY A 1 211 ? -12.614 -16.936 35.365 1.00 82.19 211 GLY A N 1
ATOM 1643 C CA . GLY A 1 211 ? -13.900 -16.231 35.359 1.00 82.19 211 GLY A CA 1
ATOM 1644 C C . GLY A 1 211 ? -14.891 -16.670 34.271 1.00 82.19 211 GLY A C 1
ATOM 1645 O O . GLY A 1 211 ? -15.188 -17.855 34.103 1.00 82.19 211 GLY A O 1
ATOM 1646 N N . VAL A 1 212 ? -15.446 -15.682 33.564 1.00 76.69 212 VAL A N 1
ATOM 1647 C CA . VAL A 1 212 ? -16.422 -15.871 32.476 1.00 76.69 212 VAL A CA 1
ATOM 1648 C C . VAL A 1 212 ? -15.779 -16.516 31.247 1.00 76.69 212 VAL A C 1
ATOM 1650 O O . VAL A 1 212 ? -16.396 -17.395 30.641 1.00 76.69 212 VAL A O 1
ATOM 1653 N N . LEU A 1 213 ? -14.542 -16.134 30.903 1.00 80.12 213 LEU A N 1
ATOM 1654 C CA . LEU A 1 213 ? -13.852 -16.647 29.719 1.00 80.12 213 LEU A CA 1
ATOM 1655 C C . LEU A 1 213 ? -13.562 -18.144 29.845 1.00 80.12 213 LEU A C 1
ATOM 1657 O O . LEU A 1 213 ? -13.876 -18.897 28.930 1.00 80.12 213 LEU A O 1
ATOM 1661 N N . SER A 1 214 ? -13.053 -18.593 30.997 1.00 81.88 214 SER A N 1
ATOM 1662 C CA . SER A 1 214 ? -12.809 -20.015 31.281 1.00 81.88 214 SER A CA 1
ATOM 1663 C C . SER A 1 214 ? -14.058 -20.874 31.044 1.00 81.88 214 SER A C 1
ATOM 1665 O O . SER A 1 214 ? -14.002 -21.855 30.302 1.00 81.88 214 SER A O 1
ATOM 1667 N N . LYS A 1 215 ? -15.218 -20.451 31.568 1.00 81.19 215 LYS A N 1
ATOM 1668 C CA . LYS A 1 215 ? -16.502 -21.158 31.391 1.00 81.19 215 LYS A CA 1
ATOM 1669 C C . LYS A 1 215 ? -17.007 -21.191 29.946 1.00 81.19 215 LYS A C 1
ATOM 1671 O O . LYS A 1 215 ? -17.766 -22.088 29.597 1.00 81.19 215 LYS A O 1
ATOM 1676 N N . ASN A 1 216 ? -16.608 -20.226 29.120 1.00 80.69 216 ASN A N 1
ATOM 1677 C CA . ASN A 1 216 ? -17.097 -20.048 27.750 1.00 80.69 216 ASN A CA 1
ATOM 1678 C C . ASN A 1 216 ? -15.989 -20.223 26.701 1.00 80.69 216 ASN A C 1
ATOM 1680 O O . ASN A 1 216 ? -16.154 -19.799 25.557 1.00 80.69 216 ASN A O 1
ATOM 1684 N N . CYS A 1 217 ? -14.867 -20.846 27.077 1.00 82.31 217 CYS A N 1
ATOM 1685 C CA . CYS A 1 217 ? -13.639 -20.838 26.288 1.00 82.31 217 CYS A CA 1
ATOM 1686 C C . CYS A 1 217 ? -13.847 -21.355 24.863 1.00 82.31 217 CYS A C 1
ATOM 1688 O O . CYS A 1 217 ? -13.483 -20.679 23.908 1.00 82.31 217 CYS A O 1
ATOM 1690 N N . MET A 1 218 ? -14.510 -22.508 24.710 1.00 82.62 218 MET A N 1
ATOM 1691 C CA . MET A 1 218 ? -14.815 -23.068 23.389 1.00 82.62 218 MET A CA 1
ATOM 1692 C C . MET A 1 218 ? -15.779 -22.185 22.581 1.00 82.62 218 MET A C 1
ATOM 1694 O O . MET A 1 218 ? -15.630 -22.101 21.369 1.00 82.62 218 MET A O 1
ATOM 1698 N N . LYS A 1 219 ? -16.703 -21.454 23.226 1.00 77.31 219 LYS A N 1
ATOM 1699 C CA . LYS A 1 219 ? -17.582 -20.507 22.521 1.00 77.31 219 LYS A CA 1
ATOM 1700 C C . LYS A 1 219 ? -16.739 -19.394 21.889 1.00 77.31 219 LYS A C 1
ATOM 1702 O O . LYS A 1 219 ? -16.785 -19.209 20.680 1.00 77.31 219 LYS A O 1
ATOM 1707 N N . PHE A 1 220 ? -15.898 -18.720 22.676 1.00 77.62 220 PHE A N 1
ATOM 1708 C CA . PHE A 1 220 ? -14.962 -17.709 22.159 1.00 77.62 220 PHE A CA 1
ATOM 1709 C C . PHE A 1 220 ? -13.937 -18.286 21.175 1.00 77.62 220 PHE A C 1
ATOM 1711 O O . PHE A 1 220 ? -13.532 -17.599 20.237 1.00 77.62 220 PHE A O 1
ATOM 1718 N N . TRP A 1 221 ? -13.553 -19.553 21.348 1.00 77.12 221 TRP A N 1
ATOM 1719 C CA . TRP A 1 221 ? -12.687 -20.258 20.416 1.00 77.12 221 TRP A CA 1
ATOM 1720 C C . TRP A 1 221 ? -13.322 -20.364 19.038 1.00 77.12 221 TRP A C 1
ATOM 1722 O O . TRP A 1 221 ? -12.767 -19.855 18.069 1.00 77.12 221 TRP A O 1
ATOM 1732 N N . ASP A 1 222 ? -14.494 -20.976 18.936 1.00 75.56 222 ASP A N 1
ATOM 1733 C CA . ASP A 1 222 ? -15.149 -21.214 17.652 1.00 75.56 222 ASP A CA 1
ATOM 1734 C C . ASP A 1 222 ? -15.669 -19.890 17.050 1.00 75.56 222 ASP A C 1
ATOM 1736 O O . ASP A 1 222 ? -15.588 -19.673 15.839 1.00 75.56 222 ASP A O 1
ATOM 1740 N N . GLY A 1 223 ? -16.036 -18.933 17.911 1.00 73.00 223 GLY A N 1
ATOM 1741 C CA . GLY A 1 223 ? -16.337 -17.544 17.565 1.00 73.00 223 GLY A CA 1
ATOM 1742 C C . GLY A 1 223 ? -15.192 -16.781 16.884 1.00 73.00 223 GLY A C 1
ATOM 1743 O O . GLY A 1 223 ? -15.451 -15.946 16.019 1.00 73.00 223 GLY A O 1
ATOM 1744 N N . ARG A 1 224 ? -13.918 -17.063 17.204 1.00 75.88 224 ARG A N 1
ATOM 1745 C CA . ARG A 1 224 ? -12.751 -16.286 16.715 1.00 75.88 224 ARG A CA 1
ATOM 1746 C C . ARG A 1 224 ? -12.662 -16.173 15.189 1.00 75.88 224 ARG A C 1
ATOM 1748 O O . ARG A 1 224 ? -12.008 -15.263 14.675 1.00 75.88 224 ARG A O 1
ATOM 1755 N N . SER A 1 225 ? -13.277 -17.122 14.480 1.00 71.75 225 SER A N 1
ATOM 1756 C CA . SER A 1 225 ? -13.183 -17.332 13.034 1.00 71.75 225 SER A CA 1
ATOM 1757 C C . SER A 1 225 ? -14.469 -16.992 12.269 1.00 71.75 225 SER A C 1
ATOM 1759 O O . SER A 1 225 ? -14.473 -17.153 11.048 1.00 71.75 225 SER A O 1
ATOM 1761 N N . VAL A 1 226 ? -15.529 -16.495 12.926 1.00 75.06 226 VAL A N 1
ATOM 1762 C CA . VAL A 1 226 ? -16.791 -16.169 12.232 1.00 75.06 226 VAL A CA 1
ATOM 1763 C C . VAL A 1 226 ? -16.602 -15.106 11.142 1.00 75.06 226 VAL A C 1
ATOM 1765 O O . VAL A 1 226 ? -15.730 -14.235 11.265 1.00 75.06 226 VAL A O 1
ATOM 1768 N N . PRO A 1 227 ? -17.413 -15.138 10.072 1.00 73.88 227 PRO A N 1
ATOM 1769 C CA . PRO A 1 227 ? -17.401 -14.108 9.044 1.00 73.88 227 PRO A CA 1
ATOM 1770 C C . PRO A 1 227 ? -18.242 -12.871 9.386 1.00 73.88 227 PRO A C 1
ATOM 1772 O O . PRO A 1 227 ? -17.977 -11.818 8.806 1.00 73.88 227 PRO A O 1
ATOM 1775 N N . ILE A 1 228 ? -19.217 -12.972 10.301 1.00 78.88 228 ILE A N 1
ATOM 1776 C CA . ILE A 1 228 ? -20.141 -11.881 10.658 1.00 78.88 228 ILE A CA 1
ATOM 1777 C C . ILE A 1 228 ? -20.285 -11.767 12.182 1.00 78.88 228 ILE A C 1
ATOM 1779 O O . ILE A 1 228 ? -20.412 -12.783 12.867 1.00 78.88 228 ILE A O 1
ATOM 1783 N N . ILE A 1 229 ? -20.296 -10.540 12.711 1.00 78.75 229 ILE A N 1
ATOM 1784 C CA . ILE A 1 229 ? -20.643 -10.234 14.108 1.00 78.75 229 ILE A CA 1
ATOM 1785 C C . ILE A 1 229 ? -21.856 -9.298 14.121 1.00 78.75 229 ILE A C 1
ATOM 1787 O O . ILE A 1 229 ? -21.850 -8.280 13.433 1.00 78.75 229 ILE A O 1
ATOM 1791 N N . HIS A 1 230 ? -22.889 -9.663 14.877 1.00 75.31 230 HIS A N 1
ATOM 1792 C CA . HIS A 1 230 ? -24.206 -9.021 14.890 1.00 75.31 230 HIS A CA 1
ATOM 1793 C C . HIS A 1 230 ? -24.376 -8.132 16.124 1.00 75.31 230 HIS A C 1
ATOM 1795 O O . HIS A 1 230 ? -23.822 -8.447 17.177 1.00 75.31 230 HIS A O 1
ATOM 1801 N N . HIS A 1 231 ? -25.221 -7.103 16.027 1.00 70.50 231 HIS A N 1
ATOM 1802 C CA . HIS A 1 231 ? -25.588 -6.222 17.145 1.00 70.50 231 HIS A CA 1
ATOM 1803 C C . HIS A 1 231 ? -24.398 -5.467 17.755 1.00 70.50 231 HIS A C 1
ATOM 1805 O O . HIS A 1 231 ? -24.205 -5.406 18.964 1.00 70.50 231 HIS A O 1
ATOM 1811 N N . LEU A 1 232 ? -23.604 -4.868 16.868 1.00 70.19 232 LEU A N 1
ATOM 1812 C CA . LEU A 1 232 ? -22.600 -3.858 17.170 1.00 70.19 232 LEU A CA 1
ATOM 1813 C C . LEU A 1 232 ? -23.246 -2.474 17.048 1.00 70.19 232 LEU A C 1
ATOM 1815 O O . LEU A 1 232 ? -23.388 -1.907 15.958 1.00 70.19 232 LEU A O 1
ATOM 1819 N N . HIS A 1 233 ? -23.686 -1.951 18.185 1.00 66.50 233 HIS A N 1
ATOM 1820 C CA . HIS A 1 233 ? -24.450 -0.718 18.303 1.00 66.50 233 HIS A CA 1
ATOM 1821 C C . HIS A 1 233 ? -23.584 0.558 18.318 1.00 66.50 233 HIS A C 1
ATOM 1823 O O . HIS A 1 233 ? -24.140 1.657 18.217 1.00 66.50 233 HIS A O 1
ATOM 1829 N N . GLN A 1 234 ? -22.249 0.453 18.417 1.00 63.44 234 GLN A N 1
ATOM 1830 C CA . GLN A 1 234 ? -21.338 1.605 18.503 1.00 63.44 234 GLN A CA 1
ATOM 1831 C C . GLN A 1 234 ? -20.131 1.529 17.553 1.00 63.44 234 GLN A C 1
ATOM 1833 O O . GLN A 1 234 ? -19.551 0.478 17.291 1.00 63.44 234 GLN A O 1
ATOM 1838 N N . ALA A 1 235 ? -19.682 2.693 17.070 1.00 60.12 235 ALA A N 1
ATOM 1839 C CA . ALA A 1 235 ? -18.563 2.795 16.125 1.00 60.12 235 ALA A CA 1
ATOM 1840 C C . ALA A 1 235 ? -17.219 2.281 16.689 1.00 60.12 235 ALA A C 1
ATOM 1842 O O . ALA A 1 235 ? -16.375 1.799 15.932 1.00 60.12 235 ALA A O 1
ATOM 1843 N N . SER A 1 236 ? -17.030 2.346 18.010 1.00 60.47 236 SER A N 1
ATOM 1844 C CA . SER A 1 236 ? -15.886 1.778 18.736 1.00 60.47 236 SER A CA 1
ATOM 1845 C C . SER A 1 236 ? -15.819 0.251 18.617 1.00 60.47 236 SER A C 1
ATOM 1847 O O . SER A 1 236 ? -14.737 -0.298 18.409 1.00 60.47 236 SER A O 1
ATOM 1849 N N . GLU A 1 237 ? -16.964 -0.435 18.668 1.00 65.38 237 GLU A N 1
ATOM 1850 C CA . GLU A 1 237 ? -17.047 -1.885 18.464 1.00 65.38 237 GLU A CA 1
ATOM 1851 C C . GLU A 1 237 ? -16.689 -2.256 17.021 1.00 65.38 237 GLU A C 1
ATOM 1853 O O . GLU A 1 237 ? -15.838 -3.114 16.804 1.00 65.38 237 GLU A O 1
ATOM 1858 N N . HIS A 1 238 ? -17.261 -1.563 16.027 1.00 63.31 238 HIS A N 1
ATOM 1859 C CA . HIS A 1 238 ? -16.952 -1.776 14.602 1.00 63.31 238 HIS A CA 1
ATOM 1860 C C . HIS A 1 238 ? -15.463 -1.566 14.284 1.00 63.31 238 HIS A C 1
ATOM 1862 O O . HIS A 1 238 ? -14.869 -2.332 13.519 1.00 63.31 238 HIS A O 1
ATOM 1868 N N . ALA A 1 239 ? -14.832 -0.552 14.885 1.00 57.94 239 ALA A N 1
ATOM 1869 C CA . ALA A 1 239 ? -13.400 -0.296 14.732 1.00 57.94 239 ALA A CA 1
ATOM 1870 C C . ALA A 1 239 ? -12.538 -1.417 15.344 1.00 57.94 239 ALA A C 1
ATOM 1872 O O . ALA A 1 239 ? -11.556 -1.852 14.735 1.00 57.94 239 ALA A O 1
ATOM 1873 N N . LEU A 1 240 ? -12.923 -1.930 16.517 1.00 61.19 240 LEU A N 1
ATOM 1874 C CA . LEU A 1 240 ? -12.212 -3.012 17.200 1.00 61.19 240 LEU A CA 1
ATOM 1875 C C . LEU A 1 240 ? -12.452 -4.384 16.537 1.00 61.19 240 LEU A C 1
ATOM 1877 O O . LEU A 1 240 ? -11.533 -5.201 16.446 1.00 61.19 240 LEU A O 1
ATOM 1881 N N . ALA A 1 241 ? -13.647 -4.619 15.989 1.00 60.75 241 ALA A N 1
ATOM 1882 C CA . ALA A 1 241 ? -13.971 -5.780 15.161 1.00 60.75 241 ALA A CA 1
ATOM 1883 C C . ALA A 1 241 ? -13.099 -5.806 13.891 1.00 60.75 241 ALA A C 1
ATOM 1885 O O . ALA A 1 241 ? -12.510 -6.833 13.553 1.00 60.75 241 ALA A O 1
ATOM 1886 N N . ARG A 1 242 ? -12.886 -4.646 13.254 1.00 60.69 242 ARG A N 1
ATOM 1887 C CA . ARG A 1 242 ? -11.949 -4.515 12.128 1.00 60.69 242 ARG A CA 1
ATOM 1888 C C . ARG A 1 242 ? -10.506 -4.855 12.523 1.00 60.69 242 ARG A C 1
ATOM 1890 O O . ARG A 1 242 ? -9.864 -5.633 11.824 1.00 60.69 242 ARG A O 1
ATOM 1897 N N . TYR A 1 243 ? -10.008 -4.325 13.642 1.00 49.47 243 TYR A N 1
ATOM 1898 C CA . TYR A 1 243 ? -8.636 -4.585 14.109 1.00 49.47 243 TYR A CA 1
ATOM 1899 C C . TYR A 1 243 ? -8.400 -6.056 14.500 1.00 49.47 243 TYR A C 1
ATOM 1901 O O . TYR A 1 243 ? -7.431 -6.676 14.061 1.00 49.47 243 TYR A O 1
ATOM 1909 N N . SER A 1 244 ? -9.310 -6.637 15.287 1.00 51.75 244 SER A N 1
ATOM 1910 C CA . SER A 1 244 ? -9.250 -8.032 15.758 1.00 51.75 244 SER A CA 1
ATOM 1911 C C . SER A 1 244 ? -9.177 -9.058 14.620 1.00 51.75 244 SER A C 1
ATOM 1913 O O . SER A 1 244 ? -8.479 -10.073 14.716 1.00 51.75 244 SER A O 1
ATOM 1915 N N . HIS A 1 245 ? -9.866 -8.780 13.513 1.00 49.38 245 HIS A N 1
ATOM 1916 C CA . HIS A 1 245 ? -9.940 -9.682 12.367 1.00 49.38 245 HIS A CA 1
ATOM 1917 C C . HIS A 1 245 ? -8.701 -9.617 11.461 1.00 49.38 245 HIS A C 1
ATOM 1919 O O . HIS A 1 245 ? -8.440 -10.579 10.740 1.00 49.38 245 HIS A O 1
ATOM 1925 N N . CYS A 1 246 ? -7.892 -8.554 11.553 1.00 39.84 246 CYS A N 1
ATOM 1926 C CA . CYS A 1 246 ? -6.577 -8.484 10.910 1.00 39.84 246 CYS A CA 1
ATOM 1927 C C . CYS A 1 246 ? -5.505 -9.273 11.681 1.00 39.84 246 CYS A C 1
ATOM 1929 O O . CYS A 1 246 ? -4.681 -9.940 11.064 1.00 39.84 246 CYS A O 1
ATOM 1931 N N . CYS A 1 247 ? -5.524 -9.247 13.019 1.00 35.09 247 CYS A N 1
ATOM 1932 C CA . CYS A 1 247 ? -4.515 -9.921 13.854 1.00 35.09 247 CYS A CA 1
ATOM 1933 C C . CYS A 1 247 ? -4.654 -11.456 13.907 1.00 35.09 247 CYS A C 1
ATOM 1935 O O . CYS A 1 247 ? -3.746 -12.145 14.365 1.00 35.09 247 CYS A O 1
ATOM 1937 N N . SER A 1 248 ? -5.793 -11.999 13.474 1.00 37.75 248 SER A N 1
ATOM 1938 C CA . SER A 1 248 ? -6.174 -13.409 13.649 1.00 37.75 248 SER A CA 1
ATOM 1939 C C . SER A 1 248 ? -5.953 -14.296 12.414 1.00 37.75 248 SER A C 1
ATOM 1941 O O . SER A 1 248 ? -6.226 -15.493 12.473 1.00 37.75 248 SER A O 1
ATOM 1943 N N . SER A 1 249 ? -5.424 -13.744 11.317 1.00 37.00 249 SER A N 1
ATOM 1944 C CA . SER A 1 249 ? -5.088 -14.461 10.071 1.00 37.00 249 SER A CA 1
ATOM 1945 C C . SER A 1 249 ? -3.800 -15.301 10.147 1.00 37.00 249 SER A C 1
ATOM 1947 O O . SER A 1 249 ? -3.440 -15.975 9.182 1.00 37.00 249 SER A O 1
ATOM 1949 N N . GLY A 1 250 ? -3.109 -15.280 11.292 1.00 33.28 250 GLY A N 1
ATOM 1950 C CA . GLY A 1 250 ? -1.853 -15.985 11.540 1.00 33.28 250 GLY A CA 1
ATOM 1951 C C . GLY A 1 250 ? -1.979 -17.509 11.627 1.00 33.28 250 GLY A C 1
ATOM 1952 O O . GLY A 1 250 ? -1.857 -18.069 12.710 1.00 33.28 250 GLY A O 1
ATOM 1953 N N . GLY A 1 251 ? -2.128 -18.167 10.475 1.00 28.38 251 GLY A N 1
ATOM 1954 C CA . GLY A 1 251 ? -1.717 -19.557 10.268 1.00 28.38 251 GLY A CA 1
ATOM 1955 C C . GLY A 1 251 ? -2.810 -20.632 10.313 1.00 28.38 251 GLY A C 1
ATOM 1956 O O . GLY A 1 251 ? -3.532 -20.801 11.291 1.00 28.38 251 GLY A O 1
ATOM 1957 N N . PHE A 1 252 ? -2.814 -21.460 9.268 1.00 22.95 252 PHE A N 1
ATOM 1958 C CA . PHE A 1 252 ? -3.118 -22.888 9.358 1.00 22.95 252 PHE A CA 1
ATOM 1959 C C . PHE A 1 252 ? -1.937 -23.645 8.734 1.00 22.95 252 PHE A C 1
ATOM 1961 O O . PHE A 1 252 ? -1.354 -23.165 7.766 1.00 22.95 252 PHE A O 1
ATOM 1968 N N . PHE A 1 253 ? -1.603 -24.810 9.299 1.00 25.81 253 PHE A N 1
ATOM 1969 C CA . PHE A 1 253 ? -0.331 -25.536 9.135 1.00 25.81 253 PHE A CA 1
ATOM 1970 C C . PHE A 1 253 ? 0.902 -24.811 9.698 1.00 25.81 253 PHE A C 1
ATOM 1972 O O . PHE A 1 253 ? 1.408 -23.838 9.148 1.00 25.81 253 PHE A O 1
ATOM 1979 N N . ALA A 1 254 ? 1.428 -25.365 10.792 1.00 26.14 254 ALA A N 1
ATOM 1980 C CA . ALA A 1 254 ? 2.712 -25.007 11.379 1.00 26.14 254 ALA A CA 1
ATOM 1981 C C . ALA A 1 254 ? 3.539 -26.279 11.612 1.00 26.14 254 ALA A C 1
ATOM 1983 O O . ALA A 1 254 ? 2.994 -27.307 12.015 1.00 26.14 254 ALA A O 1
ATOM 1984 N N . SER A 1 255 ? 4.856 -26.199 11.418 1.00 23.31 255 SER A N 1
ATOM 1985 C CA . SER A 1 255 ? 5.797 -27.262 11.785 1.00 23.31 255 SER A CA 1
ATOM 1986 C C . SER A 1 255 ? 7.118 -26.672 12.287 1.00 23.31 255 SER A C 1
ATOM 1988 O O . SER A 1 255 ? 7.919 -26.185 11.497 1.00 23.31 255 SER A O 1
ATOM 1990 N N . SER A 1 256 ? 7.318 -26.732 13.609 1.00 27.70 256 SER A N 1
ATOM 1991 C CA . SER A 1 256 ? 8.614 -26.720 14.320 1.00 27.70 256 SER A CA 1
ATOM 1992 C C . SER A 1 256 ? 9.743 -25.810 13.786 1.00 27.70 256 SER A C 1
ATOM 1994 O O . SER A 1 256 ? 10.538 -26.228 12.947 1.00 27.70 256 SER A O 1
ATOM 1996 N N . GLY A 1 257 ? 9.911 -24.623 14.384 1.00 22.64 257 GLY A N 1
ATOM 1997 C CA . GLY A 1 257 ? 11.052 -23.727 14.133 1.00 22.64 257 GLY A CA 1
ATOM 1998 C C . GLY A 1 257 ? 11.208 -22.670 15.233 1.00 22.64 257 GLY A C 1
ATOM 1999 O O . GLY A 1 257 ? 10.581 -21.622 15.188 1.00 22.64 257 GLY A O 1
ATOM 2000 N N . SER A 1 258 ? 12.000 -22.984 16.256 1.00 23.23 258 SER A N 1
ATOM 2001 C CA . SER A 1 258 ? 12.244 -22.218 17.493 1.00 23.23 258 SER A CA 1
ATOM 2002 C C . SER A 1 258 ? 12.234 -20.673 17.424 1.00 23.23 258 SER A C 1
ATOM 2004 O O . SER A 1 258 ? 13.140 -20.075 16.853 1.00 23.23 258 SER A O 1
ATOM 2006 N N . GLY A 1 259 ? 11.335 -20.057 18.207 1.00 24.78 259 GLY A N 1
ATOM 2007 C CA . GLY A 1 259 ? 11.614 -18.858 19.020 1.00 24.78 259 GLY A CA 1
ATOM 2008 C C . GLY A 1 259 ? 11.767 -17.504 18.312 1.00 24.78 259 GLY A C 1
ATOM 2009 O O . GLY A 1 259 ? 12.841 -17.166 17.831 1.00 24.78 259 GLY A O 1
ATOM 2010 N N . GLY A 1 260 ? 10.735 -16.654 18.387 1.00 23.89 260 GLY A N 1
ATOM 2011 C CA . GLY A 1 260 ? 10.831 -15.273 17.891 1.00 23.89 260 GLY A CA 1
ATOM 2012 C C . GLY A 1 260 ? 9.497 -14.548 17.719 1.00 23.89 260 GLY A C 1
ATOM 2013 O O . GLY A 1 260 ? 9.258 -13.958 16.673 1.00 23.89 260 GLY A O 1
ATOM 2014 N N . GLY A 1 261 ? 8.602 -14.605 18.710 1.00 32.91 261 GLY A N 1
ATOM 2015 C CA . GLY A 1 261 ? 7.336 -13.869 18.645 1.00 32.91 261 GLY A CA 1
ATOM 2016 C C . GLY A 1 261 ? 7.563 -12.356 18.687 1.00 32.91 261 GLY A C 1
ATOM 2017 O O . GLY A 1 261 ? 7.890 -11.814 19.740 1.00 32.91 261 GLY A O 1
ATOM 2018 N N . GLY A 1 262 ? 7.373 -11.673 17.558 1.00 24.22 262 GLY A N 1
ATOM 2019 C CA . GLY A 1 262 ? 7.480 -10.220 17.478 1.00 24.22 262 GLY A CA 1
ATOM 2020 C C . GLY A 1 262 ? 6.976 -9.679 16.145 1.00 24.22 262 GLY A C 1
ATOM 2021 O O . GLY A 1 262 ? 7.548 -9.971 15.099 1.00 24.22 262 GLY A O 1
ATOM 2022 N N . CYS A 1 263 ? 5.927 -8.857 16.182 1.00 27.36 263 CYS A N 1
ATOM 2023 C CA . CYS A 1 263 ? 5.531 -8.066 15.022 1.00 27.36 263 CYS A CA 1
ATOM 2024 C C . CYS A 1 263 ? 6.687 -7.144 14.610 1.00 27.36 263 CYS A C 1
ATOM 2026 O O . CYS A 1 263 ? 7.296 -6.495 15.468 1.00 27.36 263 CYS A O 1
ATOM 2028 N N . ALA A 1 264 ? 6.931 -7.006 13.305 1.00 31.12 264 ALA A N 1
ATOM 2029 C CA . ALA A 1 264 ? 7.673 -5.857 12.797 1.00 31.12 264 ALA A CA 1
ATOM 2030 C C . ALA A 1 264 ? 6.954 -4.586 13.284 1.00 31.12 264 ALA A C 1
ATOM 2032 O O . ALA A 1 264 ? 5.753 -4.426 13.070 1.00 31.12 264 ALA A O 1
ATOM 2033 N N . SER A 1 265 ? 7.648 -3.736 14.046 1.00 33.59 265 SER A N 1
ATOM 2034 C CA . SER A 1 265 ? 6.969 -2.738 14.876 1.00 33.59 265 SER A CA 1
ATOM 2035 C C . SER A 1 265 ? 6.406 -1.589 14.040 1.00 33.59 265 SER A C 1
ATOM 2037 O O . SER A 1 265 ? 7.159 -0.693 13.650 1.00 33.59 265 SER A O 1
ATOM 2039 N N . SER A 1 266 ? 5.087 -1.571 13.848 1.00 38.44 266 SER A N 1
ATOM 2040 C CA . SER A 1 266 ? 4.322 -0.452 13.289 1.00 38.44 266 SER A CA 1
ATOM 2041 C C . SER A 1 266 ? 4.270 0.727 14.274 1.00 38.44 266 SER A C 1
ATOM 2043 O O . SER A 1 266 ? 3.222 1.037 14.839 1.00 38.44 266 SER A O 1
ATOM 2045 N N . ARG A 1 267 ? 5.426 1.354 14.531 1.00 54.69 267 ARG A N 1
ATOM 2046 C CA . ARG A 1 267 ? 5.503 2.629 15.257 1.00 54.69 267 ARG A CA 1
ATOM 2047 C C . ARG A 1 267 ? 5.043 3.755 14.350 1.00 54.69 267 ARG A C 1
ATOM 2049 O O . ARG A 1 267 ? 5.475 3.822 13.193 1.00 54.69 267 ARG A O 1
ATOM 2056 N N . SER A 1 268 ? 4.225 4.646 14.895 1.00 56.28 268 SER A N 1
ATOM 2057 C CA . SER A 1 268 ? 3.709 5.778 14.140 1.00 56.28 268 SER A CA 1
ATOM 2058 C C . SER A 1 268 ? 4.763 6.883 13.990 1.00 56.28 268 SER A C 1
ATOM 2060 O O . SER A 1 268 ? 5.384 7.308 14.970 1.00 56.28 268 SER A O 1
ATOM 2062 N N . LEU A 1 269 ? 4.979 7.326 12.751 1.00 58.69 269 LEU A N 1
ATOM 2063 C CA . LEU A 1 269 ? 5.955 8.334 12.341 1.00 58.69 269 LEU A CA 1
ATOM 2064 C C . LEU A 1 269 ? 5.229 9.527 11.718 1.00 58.69 269 LEU A C 1
ATOM 2066 O O . LEU A 1 269 ? 4.678 9.442 10.619 1.00 58.69 269 LEU A O 1
ATOM 2070 N N . PHE A 1 270 ? 5.295 10.654 12.413 1.00 63.78 270 PHE A N 1
ATOM 2071 C CA . PHE A 1 270 ? 4.896 11.952 11.904 1.00 63.78 270 PHE A CA 1
ATOM 2072 C C . PHE A 1 270 ? 6.076 12.596 11.172 1.00 63.78 270 PHE A C 1
ATOM 2074 O O . PHE A 1 270 ? 7.129 12.816 11.768 1.00 63.78 270 PHE A O 1
ATOM 2081 N N . CYS A 1 271 ? 5.909 12.931 9.898 1.00 60.56 271 CYS A N 1
ATOM 2082 C CA . CYS A 1 271 ? 6.867 13.765 9.177 1.00 60.56 271 CYS A CA 1
ATOM 2083 C C . CYS A 1 271 ? 6.255 15.148 9.025 1.00 60.56 271 CYS A C 1
ATOM 2085 O O . CYS A 1 271 ? 5.119 15.248 8.564 1.00 60.56 271 CYS A O 1
ATOM 2087 N N . PHE A 1 272 ? 7.005 16.196 9.349 1.00 63.06 272 PHE A N 1
ATOM 2088 C CA . PHE A 1 272 ? 6.687 17.533 8.879 1.00 63.06 272 PHE A CA 1
ATOM 2089 C C . PHE A 1 272 ? 7.899 18.108 8.153 1.00 63.06 272 PHE A C 1
ATOM 2091 O O . PHE A 1 272 ? 8.998 18.196 8.686 1.00 63.06 272 PHE A O 1
ATOM 2098 N N . ALA A 1 273 ? 7.668 18.475 6.905 1.00 53.34 273 ALA A N 1
ATOM 2099 C CA . ALA A 1 273 ? 8.567 19.255 6.077 1.00 53.34 273 ALA A CA 1
ATOM 2100 C C . ALA A 1 273 ? 7.686 20.153 5.202 1.00 53.34 273 ALA A C 1
ATOM 2102 O O . ALA A 1 273 ? 6.481 20.282 5.448 1.00 53.34 273 ALA A O 1
ATOM 2103 N N . TRP A 1 274 ? 8.275 20.744 4.168 1.00 47.16 274 TRP A N 1
ATOM 2104 C CA . TRP A 1 274 ? 7.646 21.809 3.391 1.00 47.16 274 TRP A CA 1
ATOM 2105 C C . TRP A 1 274 ? 7.395 21.445 1.910 1.00 47.16 274 TRP A C 1
ATOM 2107 O O . TRP A 1 274 ? 6.974 22.291 1.125 1.00 47.16 274 TRP A O 1
ATOM 2117 N N . THR A 1 275 ? 7.626 20.189 1.499 1.00 48.25 275 THR A N 1
ATOM 2118 C CA . THR A 1 275 ? 7.463 19.710 0.106 1.00 48.25 275 THR A CA 1
ATOM 2119 C C . THR A 1 275 ? 6.474 18.546 -0.022 1.00 48.25 275 THR A C 1
ATOM 2121 O O . THR A 1 275 ? 6.261 17.789 0.919 1.00 48.25 275 THR A O 1
ATOM 2124 N N . ARG A 1 276 ? 5.879 18.343 -1.212 1.00 49.00 276 ARG A N 1
ATOM 2125 C CA . ARG A 1 276 ? 4.836 17.319 -1.495 1.00 49.00 276 ARG A CA 1
ATOM 2126 C C . ARG A 1 276 ? 5.311 15.845 -1.419 1.00 49.00 276 ARG A C 1
ATOM 2128 O O . ARG A 1 276 ? 4.749 14.984 -2.093 1.00 49.00 276 ARG A O 1
ATOM 2135 N N . GLN A 1 277 ? 6.353 15.529 -0.652 1.00 50.34 277 GLN A N 1
ATOM 2136 C CA . GLN A 1 277 ? 7.078 14.248 -0.669 1.00 50.34 277 GLN A CA 1
ATOM 2137 C C . GLN A 1 277 ? 6.578 13.206 0.356 1.00 50.34 277 GLN A C 1
ATOM 2139 O O . GLN A 1 277 ? 7.180 12.144 0.469 1.00 50.34 277 GLN A O 1
ATOM 2144 N N . HIS A 1 278 ? 5.545 13.491 1.161 1.00 54.78 278 HIS A N 1
ATOM 2145 C CA . HIS A 1 278 ? 5.307 12.768 2.431 1.00 54.78 278 HIS A CA 1
ATOM 2146 C C . HIS A 1 278 ? 3.955 12.043 2.564 1.00 54.78 278 HIS A C 1
ATOM 2148 O O . HIS A 1 278 ? 3.530 11.744 3.676 1.00 54.78 278 HIS A O 1
ATOM 2154 N N . ALA A 1 279 ? 3.316 11.661 1.452 1.00 50.88 279 ALA A N 1
ATOM 2155 C CA . ALA A 1 279 ? 2.049 10.905 1.449 1.00 50.88 279 ALA A CA 1
ATOM 2156 C C . ALA A 1 279 ? 2.104 9.515 2.144 1.00 50.88 279 ALA A C 1
ATOM 2158 O O . ALA A 1 279 ? 1.075 8.867 2.308 1.00 50.88 279 ALA A O 1
ATOM 2159 N N . LYS A 1 280 ? 3.300 9.054 2.547 1.00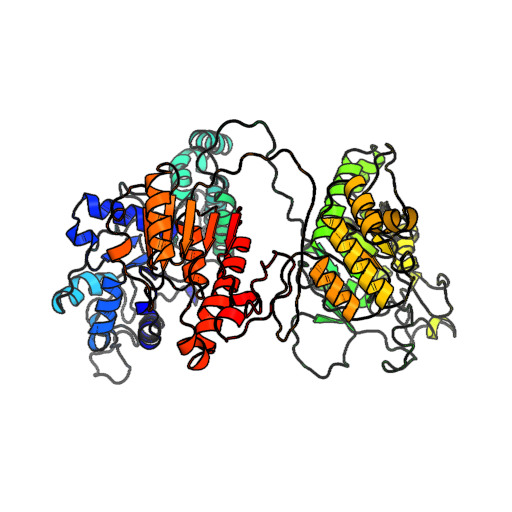 54.97 280 LYS A N 1
ATOM 2160 C CA . LYS A 1 280 ? 3.579 7.769 3.226 1.00 54.97 280 LYS A CA 1
ATOM 2161 C C . LYS A 1 280 ? 3.965 7.930 4.712 1.00 54.97 280 LYS A C 1
ATOM 2163 O O . LYS A 1 280 ? 4.404 6.976 5.365 1.00 54.97 280 LYS A O 1
ATOM 2168 N N . CYS A 1 281 ? 3.866 9.146 5.245 1.00 55.72 281 CYS A N 1
ATOM 2169 C CA . CYS A 1 281 ? 3.973 9.417 6.678 1.00 55.72 281 CYS A CA 1
ATOM 2170 C C . CYS A 1 281 ? 2.581 9.366 7.320 1.00 55.72 281 CYS A C 1
ATOM 2172 O O . CYS A 1 281 ? 1.583 9.605 6.649 1.00 55.72 281 CYS A O 1
ATOM 2174 N N . ASP A 1 282 ? 2.490 9.106 8.624 1.00 47.38 282 ASP A N 1
ATOM 2175 C CA . ASP A 1 282 ? 1.191 8.887 9.290 1.00 47.38 282 ASP A CA 1
ATOM 2176 C C . ASP A 1 282 ? 0.467 10.207 9.642 1.00 47.38 282 ASP A C 1
ATOM 2178 O O . ASP A 1 282 ? -0.376 10.255 10.537 1.00 47.38 282 ASP A O 1
ATOM 2182 N N . GLY A 1 283 ? 0.839 11.304 8.978 1.00 48.41 283 GLY A N 1
ATOM 2183 C CA . GLY A 1 283 ? 0.529 12.674 9.365 1.00 48.41 283 GLY A CA 1
ATOM 2184 C C . GLY A 1 283 ? 0.562 13.654 8.194 1.00 48.41 283 GLY A C 1
ATOM 2185 O O . GLY A 1 283 ? 0.474 13.261 7.037 1.00 48.41 283 GLY A O 1
ATOM 2186 N N . TYR A 1 284 ? 0.669 14.944 8.510 1.00 49.25 284 TYR A N 1
ATOM 2187 C CA . TYR A 1 284 ? 0.361 16.037 7.585 1.00 49.25 284 TYR A CA 1
ATOM 2188 C C . TYR A 1 284 ? 1.582 16.888 7.242 1.00 49.25 284 TYR A C 1
ATOM 2190 O O . TYR A 1 284 ? 2.455 17.110 8.083 1.00 49.25 284 TYR A O 1
ATOM 2198 N N . LEU A 1 285 ? 1.572 17.463 6.040 1.00 50.62 285 LEU A N 1
ATOM 2199 C CA . LEU A 1 285 ? 2.550 18.458 5.617 1.00 50.62 285 LEU A CA 1
ATOM 2200 C C . LEU A 1 285 ? 2.127 19.874 6.051 1.00 50.62 285 LEU A C 1
ATOM 2202 O O . LEU A 1 285 ? 0.935 20.184 6.095 1.00 50.62 285 LEU A O 1
ATOM 2206 N N . PHE A 1 286 ? 3.094 20.751 6.333 1.00 53.50 286 PHE A N 1
ATOM 2207 C CA . PHE A 1 286 ? 2.842 22.118 6.799 1.00 53.50 286 PHE A CA 1
ATOM 2208 C C . PHE A 1 286 ? 3.212 23.149 5.732 1.00 53.50 286 PHE A C 1
ATOM 2210 O O . PHE A 1 286 ? 4.229 23.023 5.056 1.00 53.50 286 PHE A O 1
ATOM 2217 N N . PHE A 1 287 ? 2.396 24.197 5.604 1.00 50.94 287 PHE A N 1
ATOM 2218 C CA . PHE A 1 287 ? 2.649 25.320 4.697 1.00 50.94 287 PHE A CA 1
ATOM 2219 C C . PHE A 1 287 ? 2.348 26.666 5.355 1.00 50.94 287 PHE A C 1
ATOM 2221 O O . PHE A 1 287 ? 1.459 26.779 6.199 1.00 50.94 287 PHE A O 1
ATOM 2228 N N . THR A 1 288 ? 3.076 27.704 4.942 1.00 48.19 288 THR A N 1
ATOM 2229 C CA . THR A 1 288 ? 2.960 29.058 5.494 1.00 48.19 288 THR A CA 1
ATOM 2230 C C . THR A 1 288 ? 1.954 29.905 4.703 1.00 48.19 288 THR A C 1
ATOM 2232 O O . THR A 1 288 ? 1.936 29.928 3.474 1.00 48.19 288 THR A O 1
ATOM 2235 N N . ASP A 1 289 ? 1.070 30.585 5.427 1.00 45.75 289 ASP A N 1
ATOM 2236 C CA . ASP A 1 289 ? -0.255 31.028 4.964 1.00 45.75 289 ASP A CA 1
ATOM 2237 C C . ASP A 1 289 ? -0.362 31.858 3.647 1.00 45.75 289 ASP A C 1
ATOM 2239 O O . ASP A 1 289 ? 0.531 32.627 3.303 1.00 45.75 289 ASP A O 1
ATOM 2243 N N . LYS A 1 290 ? -1.541 31.769 3.002 1.00 40.84 290 LYS A N 1
ATOM 2244 C CA . LYS A 1 290 ? -2.227 32.765 2.135 1.00 40.84 290 LYS A CA 1
ATOM 2245 C C . LYS A 1 290 ? -1.837 33.118 0.680 1.00 40.84 290 LYS A C 1
ATOM 2247 O O . LYS A 1 290 ? -2.536 33.968 0.135 1.00 40.84 290 LYS A O 1
ATOM 2252 N N . GLU A 1 291 ? -0.884 32.481 -0.011 1.00 40.34 291 GLU A N 1
ATOM 2253 C CA . GLU A 1 291 ? -0.566 32.885 -1.415 1.00 40.34 291 GLU A CA 1
ATOM 2254 C C . GLU A 1 291 ? -1.036 31.965 -2.556 1.00 40.34 291 GLU A C 1
ATOM 2256 O O . GLU A 1 291 ? -1.341 32.466 -3.639 1.00 40.34 291 GLU A O 1
ATOM 2261 N N . ASN A 1 292 ? -1.243 30.661 -2.337 1.00 37.34 292 ASN A N 1
ATOM 2262 C CA . ASN A 1 292 ? -2.033 29.878 -3.294 1.00 37.34 292 ASN A CA 1
ATOM 2263 C C . ASN A 1 292 ? -3.516 30.224 -3.110 1.00 37.34 292 ASN A C 1
ATOM 2265 O O . ASN A 1 292 ? -4.166 29.720 -2.195 1.00 37.34 292 ASN A O 1
ATOM 2269 N N . GLY A 1 293 ? -4.061 31.043 -4.016 1.00 39.56 293 GLY A N 1
ATOM 2270 C CA . GLY A 1 293 ? -5.475 31.454 -4.072 1.00 39.56 293 GLY A CA 1
ATOM 2271 C C . GLY A 1 293 ? -6.481 30.333 -4.383 1.00 39.56 293 GLY A C 1
ATOM 2272 O O . GLY A 1 293 ? -7.579 30.609 -4.861 1.00 39.56 293 GLY A O 1
ATOM 2273 N N . LYS A 1 294 ? -6.108 29.073 -4.136 1.00 38.66 294 LYS A N 1
ATOM 2274 C CA . LYS A 1 294 ? -6.975 27.898 -4.192 1.00 38.66 294 LYS A CA 1
ATOM 2275 C C . LYS A 1 294 ? -7.443 27.550 -2.771 1.00 38.66 294 LYS A C 1
ATOM 2277 O O . LYS A 1 294 ? -6.605 27.273 -1.902 1.00 38.66 294 LYS A O 1
ATOM 2282 N N . PRO A 1 295 ? -8.758 27.536 -2.509 1.00 38.62 295 PRO A N 1
ATOM 2283 C CA . PRO A 1 295 ? -9.308 26.750 -1.415 1.00 38.62 295 PRO A CA 1
ATOM 2284 C C . PRO A 1 295 ? -8.941 25.265 -1.585 1.00 38.62 295 PRO A C 1
ATOM 2286 O O . PRO A 1 295 ? -8.728 24.799 -2.702 1.00 38.62 295 PRO A O 1
ATOM 2289 N N . ASP A 1 296 ? -8.902 24.547 -0.466 1.00 48.84 296 ASP A N 1
ATOM 2290 C CA . ASP A 1 296 ? -9.198 23.110 -0.406 1.00 48.84 296 ASP A CA 1
ATOM 2291 C C . ASP A 1 296 ? -8.304 22.144 -1.226 1.00 48.84 296 ASP A C 1
ATOM 2293 O O . ASP A 1 296 ? -8.794 21.255 -1.918 1.00 48.84 296 ASP A O 1
ATOM 2297 N N . GLU A 1 297 ? -6.977 22.240 -1.068 1.00 44.97 297 GLU A N 1
ATOM 2298 C CA . GLU A 1 297 ? -6.083 21.075 -1.241 1.00 44.97 297 GLU A CA 1
ATOM 2299 C C . GLU A 1 297 ? -5.910 20.380 0.136 1.00 44.97 297 GLU A C 1
ATOM 2301 O O . GLU A 1 297 ? -5.437 21.038 1.069 1.00 44.97 297 GLU A O 1
ATOM 2306 N N . PRO A 1 298 ? -6.321 19.104 0.311 1.00 40.50 298 PRO A N 1
ATOM 2307 C CA . PRO A 1 298 ? -6.596 18.519 1.635 1.00 40.50 298 PRO A CA 1
ATOM 2308 C C . PRO A 1 298 ? -5.362 18.117 2.460 1.00 40.50 298 PRO A C 1
ATOM 2310 O O . PRO A 1 298 ? -5.463 18.019 3.682 1.00 40.50 298 PRO A O 1
ATOM 2313 N N . ASP A 1 299 ? -4.205 17.911 1.829 1.00 39.97 299 ASP A N 1
ATOM 2314 C CA . ASP A 1 299 ? -3.015 17.334 2.482 1.00 39.97 299 ASP A CA 1
ATOM 2315 C C . ASP A 1 299 ? -2.131 18.369 3.214 1.00 39.97 299 ASP A C 1
ATOM 2317 O O . ASP A 1 299 ? -1.089 18.024 3.782 1.00 39.97 299 ASP A O 1
ATOM 2321 N N . PHE A 1 300 ? -2.525 19.650 3.201 1.00 49.34 300 PHE A N 1
ATOM 2322 C CA . PHE A 1 300 ? -1.714 20.769 3.690 1.00 49.34 300 PHE A CA 1
ATOM 2323 C C . PHE A 1 300 ? -2.336 21.469 4.900 1.00 49.34 300 PHE A C 1
ATOM 2325 O O . PHE A 1 300 ? -3.325 22.198 4.782 1.00 49.34 300 PHE A O 1
ATOM 2332 N N . MET A 1 301 ? -1.691 21.354 6.062 1.00 52.94 301 MET A N 1
ATOM 2333 C CA . MET A 1 301 ? -2.044 22.161 7.229 1.00 52.94 301 MET A CA 1
ATOM 2334 C C . MET A 1 301 ? -1.393 23.543 7.129 1.00 52.94 301 MET A C 1
ATOM 2336 O O . MET A 1 301 ? -0.171 23.703 7.180 1.00 52.94 301 MET A O 1
ATOM 2340 N N . LYS A 1 302 ? -2.240 24.558 6.950 1.00 58.69 302 LYS A N 1
ATOM 2341 C CA . LYS A 1 302 ? -1.840 25.964 6.835 1.00 58.69 302 LYS A CA 1
ATOM 2342 C C . LYS A 1 302 ? -1.543 26.528 8.225 1.00 58.69 302 LYS A C 1
ATOM 2344 O O . LYS A 1 302 ? -2.405 26.485 9.100 1.00 58.69 302 LYS A O 1
ATOM 2349 N N . VAL A 1 303 ? -0.349 27.088 8.411 1.00 60.84 303 VAL A N 1
ATOM 2350 C CA . VAL A 1 303 ? 0.052 27.804 9.631 1.00 60.84 303 VAL A CA 1
ATOM 2351 C C . VAL A 1 303 ? 0.352 29.272 9.334 1.00 60.84 303 VAL A C 1
ATOM 2353 O O . VAL A 1 303 ? 0.990 29.617 8.334 1.00 60.84 303 VAL A O 1
ATOM 2356 N N . GLU A 1 304 ? -0.133 30.153 10.206 1.00 62.31 304 GLU A N 1
ATOM 2357 C CA . GLU A 1 304 ? 0.101 31.593 10.106 1.00 62.31 304 GLU A CA 1
ATOM 2358 C C . GLU A 1 304 ? 1.542 31.929 10.511 1.00 62.31 304 GLU A C 1
ATOM 2360 O O . GLU A 1 304 ? 2.053 31.420 11.510 1.00 62.31 304 GLU A O 1
ATOM 2365 N N . VAL A 1 305 ? 2.213 32.774 9.722 1.00 65.25 305 VAL A N 1
ATOM 2366 C CA . VAL A 1 305 ? 3.615 33.156 9.948 1.00 65.25 305 VAL A CA 1
ATOM 2367 C C . VAL A 1 305 ? 3.775 34.636 10.294 1.00 65.25 305 VAL A C 1
ATOM 2369 O O . VAL A 1 305 ? 3.128 35.481 9.672 1.00 65.25 305 VAL A O 1
ATOM 2372 N N . PRO A 1 306 ? 4.690 34.980 11.222 1.00 62.97 306 PRO A N 1
ATOM 2373 C CA . PRO A 1 306 ? 5.032 36.363 11.540 1.00 62.97 306 PRO A CA 1
ATOM 2374 C C . PRO A 1 306 ? 5.433 37.187 10.309 1.00 62.97 306 PRO A C 1
ATOM 2376 O O . PRO A 1 306 ? 6.228 36.752 9.470 1.00 62.97 306 PRO A O 1
ATOM 2379 N N . ARG A 1 307 ? 4.883 38.403 10.219 1.00 63.00 307 ARG A N 1
ATOM 2380 C CA . ARG A 1 307 ? 5.001 39.297 9.059 1.00 63.00 307 ARG A CA 1
ATOM 2381 C C . ARG A 1 307 ? 6.415 39.876 8.925 1.00 63.00 307 ARG A C 1
ATOM 2383 O O . ARG A 1 307 ? 6.820 40.743 9.697 1.00 63.00 307 ARG A O 1
ATOM 2390 N N . GLN A 1 308 ? 7.130 39.405 7.912 1.00 63.69 308 GLN A N 1
ATOM 2391 C CA . GLN A 1 308 ? 8.529 39.731 7.624 1.00 63.69 308 GLN A CA 1
ATOM 2392 C C . GLN A 1 308 ? 8.731 41.117 6.981 1.00 63.69 308 GLN A C 1
ATOM 2394 O O . GLN A 1 308 ? 7.778 41.808 6.608 1.00 63.69 308 GLN A O 1
ATOM 2399 N N . ASN A 1 309 ? 9.999 41.521 6.843 1.00 53.62 309 ASN A N 1
ATOM 2400 C CA . ASN A 1 309 ? 10.412 42.767 6.174 1.00 53.62 309 ASN A CA 1
ATOM 2401 C C . ASN A 1 309 ? 10.605 42.624 4.658 1.00 53.62 309 ASN A C 1
ATOM 2403 O O . ASN A 1 309 ? 10.519 43.619 3.945 1.00 53.62 309 ASN A O 1
ATOM 2407 N N . VAL A 1 310 ? 10.880 41.409 4.183 1.00 55.28 310 VAL A N 1
ATOM 2408 C CA . VAL A 1 310 ? 11.120 41.095 2.769 1.00 55.28 310 VAL A CA 1
ATOM 2409 C C . VAL A 1 310 ? 9.809 40.592 2.132 1.00 55.28 310 VAL A C 1
ATOM 2411 O O . VAL A 1 310 ? 9.055 39.897 2.817 1.00 55.28 310 VAL A O 1
ATOM 2414 N N . PRO A 1 311 ? 9.491 40.938 0.870 1.00 55.50 311 PRO A N 1
ATOM 2415 C CA . PRO A 1 311 ? 8.366 40.352 0.129 1.00 55.50 311 PRO A CA 1
ATOM 2416 C C . PRO A 1 311 ? 8.527 38.842 -0.137 1.00 55.50 311 PRO A C 1
ATOM 2418 O O . PRO A 1 311 ? 9.650 38.344 -0.197 1.00 55.50 311 PRO A O 1
ATOM 2421 N N . ARG A 1 312 ? 7.418 38.111 -0.323 1.00 53.94 312 ARG A N 1
ATOM 2422 C CA . ARG A 1 312 ? 7.429 36.647 -0.544 1.00 53.94 312 ARG A CA 1
ATOM 2423 C C . ARG A 1 312 ? 7.934 36.219 -1.923 1.00 53.94 312 ARG A C 1
ATOM 2425 O O . ARG A 1 312 ? 8.484 35.134 -2.073 1.00 53.94 312 ARG A O 1
ATOM 2432 N N . ASP A 1 313 ? 7.764 37.090 -2.907 1.00 50.34 313 ASP A N 1
ATOM 2433 C CA . ASP A 1 313 ? 8.230 36.974 -4.289 1.00 50.34 313 ASP A CA 1
ATOM 2434 C C . ASP A 1 313 ? 9.707 37.372 -4.466 1.00 50.34 313 ASP A C 1
ATOM 2436 O O . ASP A 1 313 ? 10.279 37.203 -5.544 1.00 50.34 313 ASP A O 1
ATOM 2440 N N . HIS A 1 314 ? 10.358 37.882 -3.415 1.00 52.53 314 HIS A N 1
ATOM 2441 C CA . HIS A 1 314 ? 11.773 38.229 -3.463 1.00 52.53 314 HIS A CA 1
ATOM 2442 C C . HIS A 1 314 ? 12.639 36.961 -3.613 1.00 52.53 314 HIS A C 1
ATOM 2444 O O . HIS A 1 314 ? 12.460 36.026 -2.833 1.00 52.53 314 HIS A O 1
ATOM 2450 N N . PRO A 1 315 ? 13.653 36.920 -4.504 1.00 44.62 315 PRO A N 1
ATOM 2451 C CA . PRO A 1 315 ? 14.484 35.724 -4.703 1.00 44.62 315 PRO A CA 1
ATOM 2452 C C . PRO A 1 315 ? 15.194 35.212 -3.441 1.00 44.62 315 PRO A C 1
ATOM 2454 O O . PRO A 1 315 ? 15.530 34.036 -3.353 1.00 44.62 315 PRO A O 1
ATOM 2457 N N . GLN A 1 316 ? 15.409 36.080 -2.445 1.00 47.47 316 GLN A N 1
ATOM 2458 C CA . GLN A 1 316 ? 16.006 35.694 -1.163 1.00 47.47 316 GLN A CA 1
ATOM 2459 C C . GLN A 1 316 ? 14.984 35.275 -0.089 1.00 47.47 316 GLN A C 1
ATOM 2461 O O . GLN A 1 316 ? 15.397 34.923 1.009 1.00 47.47 316 GLN A O 1
ATOM 2466 N N . TRP A 1 317 ? 13.674 35.272 -0.375 1.00 49.12 317 TRP A N 1
ATOM 2467 C CA . TRP A 1 317 ? 12.616 34.934 0.591 1.00 49.12 317 TRP A CA 1
ATOM 2468 C C . TRP A 1 317 ? 12.823 33.562 1.250 1.00 49.12 317 TRP A C 1
ATOM 2470 O O . TRP A 1 317 ? 12.860 33.473 2.474 1.00 49.12 317 TRP A O 1
ATOM 2480 N N . LEU A 1 318 ? 13.023 32.515 0.441 1.00 41.12 318 LEU A N 1
ATOM 2481 C CA . LEU A 1 318 ? 13.348 31.161 0.916 1.00 41.12 318 LEU A CA 1
ATOM 2482 C C . LEU A 1 318 ? 14.846 30.970 1.211 1.00 41.12 318 LEU A C 1
ATOM 2484 O O . LEU A 1 318 ? 15.218 30.035 1.908 1.00 41.12 318 LEU A O 1
ATOM 2488 N N . TYR A 1 319 ? 15.703 31.867 0.716 1.00 43.94 319 TYR A N 1
ATOM 2489 C CA . TYR A 1 319 ? 17.148 31.857 0.982 1.00 43.94 319 TYR A CA 1
ATOM 2490 C C . TYR A 1 319 ? 17.499 32.416 2.374 1.00 43.94 319 TYR A C 1
ATOM 2492 O O . TYR A 1 319 ? 18.625 32.269 2.854 1.00 43.94 319 TYR A O 1
ATOM 2500 N N . HIS A 1 320 ? 16.534 33.038 3.054 1.00 48.22 320 HIS A N 1
ATOM 2501 C CA . HIS A 1 320 ? 16.613 33.283 4.484 1.00 48.22 320 HIS A CA 1
ATOM 2502 C C . HIS A 1 320 ? 16.472 31.964 5.252 1.00 48.22 320 HIS A C 1
ATOM 2504 O O . HIS A 1 320 ? 15.390 31.382 5.302 1.00 48.22 320 HIS A O 1
ATOM 2510 N N . ARG A 1 321 ? 17.538 31.566 5.965 1.00 51.34 321 ARG A N 1
ATOM 2511 C CA . ARG A 1 321 ? 17.518 30.559 7.048 1.00 51.34 321 ARG A CA 1
ATOM 2512 C C . ARG A 1 321 ? 16.721 31.065 8.266 1.00 51.34 321 ARG A C 1
ATOM 2514 O O . ARG A 1 321 ? 17.233 31.136 9.382 1.00 51.34 321 ARG A O 1
ATOM 2521 N N . ASN A 1 322 ? 15.489 31.509 8.046 1.00 55.88 322 ASN A N 1
ATOM 2522 C CA . ASN A 1 322 ? 14.605 32.089 9.045 1.00 55.88 322 ASN A CA 1
ATOM 25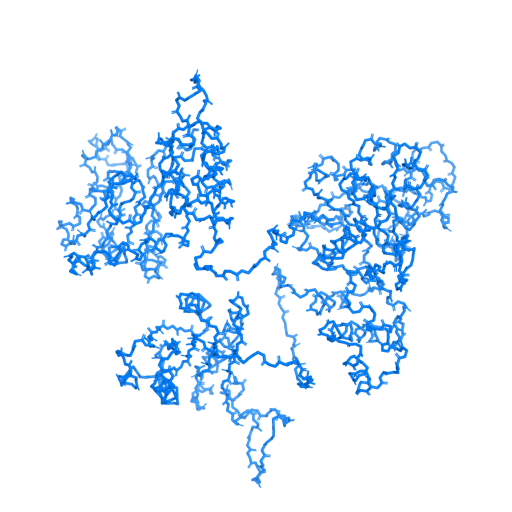23 C C . ASN A 1 322 ? 13.437 31.124 9.210 1.00 55.88 322 ASN A C 1
ATOM 2525 O O . ASN A 1 322 ? 12.457 31.188 8.470 1.00 55.88 322 ASN A O 1
ATOM 2529 N N . MET A 1 323 ? 13.537 30.236 10.201 1.00 63.66 323 MET A N 1
ATOM 2530 C CA . MET A 1 323 ? 12.553 29.184 10.489 1.00 63.66 323 MET A CA 1
ATOM 2531 C C . MET A 1 323 ? 11.238 29.735 11.094 1.00 63.66 323 MET A C 1
ATOM 2533 O O . MET A 1 323 ? 10.694 29.194 12.054 1.00 63.66 323 MET A O 1
ATOM 2537 N N . ALA A 1 324 ? 10.695 30.816 10.526 1.00 63.78 324 ALA A N 1
ATOM 2538 C CA . ALA A 1 324 ? 9.531 31.559 11.012 1.00 63.78 324 ALA A CA 1
ATOM 2539 C C . ALA A 1 324 ? 8.215 30.757 10.971 1.00 63.78 324 ALA A C 1
ATOM 2541 O O . ALA A 1 324 ? 7.281 31.082 11.701 1.00 63.78 324 ALA A O 1
ATOM 2542 N N . GLY A 1 325 ? 8.143 29.703 10.149 1.00 69.25 325 GLY A N 1
ATOM 2543 C CA . GLY A 1 325 ? 7.051 28.723 10.156 1.00 69.25 325 GLY A CA 1
ATOM 2544 C C . GLY A 1 325 ? 7.210 27.599 11.185 1.00 69.25 325 GLY A C 1
ATOM 2545 O O . GLY A 1 325 ? 6.231 26.926 11.496 1.00 69.25 325 GLY A O 1
ATOM 2546 N N . LEU A 1 326 ? 8.406 27.402 11.749 1.00 77.12 326 LEU A N 1
ATOM 2547 C CA . LEU A 1 326 ? 8.714 26.244 12.592 1.00 77.12 326 LEU A CA 1
ATOM 2548 C C . LEU A 1 326 ? 8.017 26.301 13.954 1.00 77.12 326 LEU A C 1
ATOM 2550 O O . LEU A 1 326 ? 7.472 25.296 14.404 1.00 77.12 326 LEU A O 1
ATOM 2554 N N . MET A 1 327 ? 8.003 27.467 14.608 1.00 80.44 327 MET A N 1
ATOM 2555 C CA . MET A 1 327 ? 7.277 27.624 15.875 1.00 80.44 327 MET A CA 1
ATOM 2556 C C . MET A 1 327 ? 5.749 27.525 15.667 1.00 80.44 327 MET A C 1
ATOM 2558 O O . MET A 1 327 ? 5.131 26.746 16.388 1.00 80.44 327 MET A O 1
ATOM 2562 N N . PRO A 1 328 ? 5.127 28.175 14.656 1.00 76.75 328 PRO A N 1
ATOM 2563 C CA . PRO A 1 328 ? 3.727 27.920 14.295 1.00 76.75 328 PRO A CA 1
ATOM 2564 C C . PRO A 1 328 ? 3.388 26.444 14.022 1.00 76.75 328 PRO A C 1
ATOM 2566 O O . PRO A 1 328 ? 2.363 25.962 14.505 1.00 76.75 328 PRO A O 1
ATOM 2569 N N . ALA A 1 329 ? 4.246 25.705 13.305 1.00 78.56 329 ALA A N 1
ATOM 2570 C CA . ALA A 1 329 ? 4.049 24.274 13.056 1.00 78.56 329 ALA A CA 1
ATOM 2571 C C . ALA A 1 329 ? 4.035 23.458 14.361 1.00 78.56 329 ALA A C 1
ATOM 2573 O O . ALA A 1 329 ? 3.112 22.676 14.590 1.00 78.56 329 ALA A O 1
ATOM 2574 N N . TRP A 1 330 ? 4.995 23.693 15.262 1.00 84.88 330 TRP A N 1
ATOM 2575 C CA . TRP A 1 330 ? 5.021 23.037 16.572 1.00 84.88 330 TRP A CA 1
ATOM 2576 C C . TRP A 1 330 ? 3.821 23.408 17.456 1.00 84.88 330 TRP A C 1
ATOM 2578 O O . TRP A 1 330 ? 3.206 22.500 18.015 1.00 84.88 330 TRP A O 1
ATOM 2588 N N . SER A 1 331 ? 3.419 24.685 17.531 1.00 85.25 331 SER A N 1
ATOM 2589 C CA . SER A 1 331 ? 2.187 25.094 18.233 1.00 85.25 331 SER A CA 1
ATOM 2590 C C . SER A 1 331 ? 0.982 24.294 17.739 1.00 85.25 331 SER A C 1
ATOM 2592 O O . SER A 1 331 ? 0.286 23.665 18.536 1.00 85.25 331 SER A O 1
ATOM 2594 N N . HIS A 1 332 ? 0.808 24.197 16.419 1.00 80.62 332 HIS A N 1
ATOM 2595 C CA . HIS A 1 332 ? -0.277 23.418 15.837 1.00 80.62 332 HIS A CA 1
ATOM 2596 C C . HIS A 1 332 ? -0.182 21.918 16.185 1.00 80.62 332 HIS A C 1
ATOM 2598 O O . HIS A 1 332 ? -1.200 21.309 16.515 1.00 80.62 332 HIS A O 1
ATOM 2604 N N . ILE A 1 333 ? 1.009 21.301 16.180 1.00 82.00 333 ILE A N 1
ATOM 2605 C CA . ILE A 1 333 ? 1.213 19.895 16.601 1.00 82.00 333 ILE A CA 1
ATOM 2606 C C . ILE A 1 333 ? 0.775 19.669 18.064 1.00 82.00 333 ILE A C 1
ATOM 2608 O O . ILE A 1 333 ? 0.219 18.612 18.392 1.00 82.00 333 ILE A O 1
ATOM 2612 N N . PHE A 1 334 ? 0.984 20.659 18.936 1.00 87.25 334 PHE A N 1
ATOM 2613 C CA . PHE A 1 334 ? 0.593 20.614 20.348 1.00 87.25 334 PHE A CA 1
ATOM 2614 C C . PHE A 1 334 ? -0.892 20.912 20.596 1.00 87.25 334 PHE A C 1
ATOM 2616 O O . PHE A 1 334 ? -1.477 20.322 21.509 1.00 87.25 334 PHE A O 1
ATOM 2623 N N . GLU A 1 335 ? -1.507 21.780 19.797 1.00 82.25 335 GLU A N 1
ATOM 2624 C CA . GLU A 1 335 ? -2.916 22.186 19.913 1.00 82.25 335 GLU A CA 1
ATOM 2625 C C . GLU A 1 335 ? -3.874 21.151 19.292 1.00 82.25 335 GLU A C 1
ATOM 2627 O O . GLU A 1 335 ? -4.887 20.797 19.890 1.00 82.25 335 GLU A O 1
ATOM 2632 N N . SER A 1 336 ? -3.514 20.575 18.141 1.00 74.81 336 SER A N 1
ATOM 2633 C CA . SER A 1 336 ? -4.283 19.538 17.417 1.00 74.81 336 SER A CA 1
ATOM 2634 C C . SER A 1 336 ? -4.242 18.132 18.049 1.00 74.81 336 SER A C 1
ATOM 2636 O O . SER A 1 336 ? -4.865 17.181 17.552 1.00 74.81 336 SER A O 1
ATOM 2638 N N . GLY A 1 337 ? -3.445 17.954 19.108 1.00 77.06 337 GLY A N 1
ATOM 2639 C CA . GLY A 1 337 ? -3.182 16.653 19.729 1.00 77.06 337 GLY A CA 1
ATOM 2640 C C . GLY A 1 337 ? -2.395 15.675 18.845 1.00 77.06 337 GLY A C 1
ATOM 2641 O O . GLY A 1 337 ? -2.363 14.481 19.142 1.00 77.06 337 GLY A O 1
ATOM 2642 N N . LEU A 1 338 ? -1.760 16.134 17.758 1.00 77.50 338 LEU A N 1
ATOM 2643 C CA . LEU A 1 338 ? -0.879 15.296 16.929 1.00 77.50 338 LEU A CA 1
ATOM 2644 C C . LEU A 1 338 ? 0.351 14.811 17.712 1.00 77.50 338 LEU A C 1
ATOM 2646 O O . LEU A 1 338 ? 0.786 13.677 17.499 1.00 77.50 338 LEU A O 1
ATOM 2650 N N . ALA A 1 339 ? 0.821 15.610 18.678 1.00 80.94 339 ALA A N 1
ATOM 2651 C CA . ALA A 1 339 ? 1.851 15.254 19.659 1.00 80.94 339 ALA A CA 1
ATOM 2652 C C . ALA A 1 339 ? 1.592 13.915 20.388 1.00 80.94 339 ALA A C 1
ATOM 2654 O O . ALA A 1 339 ? 2.531 13.185 20.701 1.00 80.94 339 ALA A O 1
ATOM 2655 N N . ASP A 1 340 ? 0.326 13.562 20.637 1.00 81.06 340 ASP A N 1
ATOM 2656 C CA . ASP A 1 340 ? -0.036 12.362 21.401 1.00 81.06 340 ASP A CA 1
ATOM 2657 C C . ASP A 1 340 ? -0.356 11.141 20.523 1.00 81.06 340 ASP A C 1
ATOM 2659 O O . ASP A 1 340 ? -0.466 10.030 21.046 1.00 81.06 340 ASP A O 1
ATOM 2663 N N . LYS A 1 341 ? -0.467 11.314 19.200 1.00 77.38 341 LYS A N 1
ATOM 2664 C CA . LYS A 1 341 ? -0.837 10.253 18.240 1.00 77.38 341 LYS A CA 1
ATOM 2665 C C . LYS A 1 341 ? 0.365 9.491 17.659 1.00 77.38 341 LYS A C 1
ATOM 2667 O O . LYS A 1 341 ? 0.190 8.380 17.161 1.00 77.38 341 LYS A O 1
ATOM 2672 N N . HIS A 1 342 ? 1.575 10.049 17.752 1.00 81.56 342 HIS A N 1
ATOM 2673 C CA . HIS A 1 342 ? 2.768 9.519 17.079 1.00 81.56 342 HIS A CA 1
ATOM 2674 C C . HIS A 1 342 ? 3.888 9.157 18.058 1.00 81.56 342 HIS A C 1
ATOM 2676 O O . HIS A 1 342 ? 4.088 9.845 19.059 1.00 81.56 342 HIS A O 1
ATOM 2682 N N . ASP A 1 343 ? 4.617 8.076 17.774 1.00 83.81 343 ASP A N 1
ATOM 2683 C CA . ASP A 1 343 ? 5.787 7.651 18.557 1.00 83.81 343 ASP A CA 1
ATOM 2684 C C . ASP A 1 343 ? 7.041 8.468 18.212 1.00 83.81 343 ASP A C 1
ATOM 2686 O O . ASP A 1 343 ? 7.904 8.685 19.072 1.00 83.81 343 ASP A O 1
ATOM 2690 N N . TRP A 1 344 ? 7.146 8.888 16.949 1.00 88.81 344 TRP A N 1
ATOM 2691 C CA . TRP A 1 344 ? 8.284 9.604 16.377 1.00 88.81 344 TRP A CA 1
ATOM 2692 C C . TRP A 1 344 ? 7.831 10.765 15.497 1.00 88.81 344 TRP A C 1
ATOM 2694 O O . TRP A 1 344 ? 6.817 10.677 14.809 1.00 88.81 344 TRP A O 1
ATOM 2704 N N . PHE A 1 345 ? 8.625 11.830 15.510 1.00 88.62 345 PHE A N 1
ATOM 2705 C CA . PHE A 1 345 ? 8.450 13.044 14.720 1.00 88.62 345 PHE A CA 1
ATOM 2706 C C . PHE A 1 345 ? 9.758 13.312 13.970 1.00 88.62 345 PHE A C 1
ATOM 2708 O O . PHE A 1 345 ? 10.822 13.110 14.551 1.00 88.62 345 PHE A O 1
ATOM 2715 N N . ILE A 1 346 ? 9.718 13.766 12.719 1.00 86.06 346 ILE A N 1
ATOM 2716 C CA . ILE A 1 346 ? 10.918 14.161 11.962 1.00 86.06 346 ILE A CA 1
ATOM 2717 C C . ILE A 1 346 ? 10.704 15.495 11.241 1.00 86.06 346 ILE A C 1
ATOM 2719 O O . ILE A 1 346 ? 9.621 15.728 10.703 1.00 86.06 346 ILE A O 1
ATOM 2723 N N . ASN A 1 347 ? 11.739 16.344 11.259 1.00 82.56 347 ASN A N 1
ATOM 2724 C CA . ASN A 1 347 ? 11.802 17.626 10.555 1.00 82.56 347 ASN A CA 1
ATOM 2725 C C . ASN A 1 347 ? 12.957 17.651 9.546 1.00 82.56 347 ASN A C 1
ATOM 2727 O O . ASN A 1 347 ? 14.067 17.219 9.876 1.00 82.56 347 ASN A O 1
ATOM 2731 N N . THR A 1 348 ? 12.702 18.223 8.368 1.00 75.56 348 THR A N 1
ATOM 2732 C CA . THR A 1 348 ? 13.696 18.513 7.321 1.00 75.56 348 THR A CA 1
ATOM 2733 C C . THR A 1 348 ? 13.368 19.838 6.616 1.00 75.56 348 THR A C 1
ATOM 2735 O O . THR A 1 348 ? 12.251 20.351 6.738 1.00 75.56 348 THR A O 1
ATOM 2738 N N . GLU A 1 349 ? 14.317 20.410 5.871 1.00 72.38 349 GLU A N 1
ATOM 2739 C CA . GLU A 1 349 ? 14.070 21.590 5.027 1.00 72.38 349 GLU A CA 1
ATOM 2740 C C . GLU A 1 349 ? 13.458 21.183 3.670 1.00 72.38 349 GLU A C 1
ATOM 2742 O O . GLU A 1 349 ? 12.981 20.056 3.494 1.00 72.38 349 GLU A O 1
ATOM 2747 N N . PHE A 1 350 ? 13.357 22.137 2.738 1.00 64.19 350 PHE A N 1
ATOM 2748 C CA . PHE A 1 350 ? 12.766 21.911 1.416 1.00 64.19 350 PHE A CA 1
ATOM 2749 C C . PHE A 1 350 ? 13.648 21.022 0.527 1.00 64.19 350 PHE A C 1
ATOM 2751 O O . PHE A 1 350 ? 13.110 20.204 -0.214 1.00 64.19 350 PHE A O 1
ATOM 2758 N N . ASP A 1 351 ? 14.969 21.180 0.619 1.00 66.81 351 ASP A N 1
ATOM 2759 C CA . ASP A 1 351 ? 15.995 20.539 -0.211 1.00 66.81 351 ASP A CA 1
ATOM 2760 C C . ASP A 1 351 ? 16.453 19.166 0.317 1.00 66.81 351 ASP A C 1
ATOM 2762 O O . ASP A 1 351 ? 17.432 18.585 -0.154 1.00 66.81 351 ASP A O 1
ATOM 2766 N N . HIS A 1 352 ? 15.722 18.603 1.282 1.00 78.50 352 HIS A N 1
ATOM 2767 C CA . HIS A 1 352 ? 15.918 17.233 1.751 1.00 78.50 352 HIS A CA 1
ATOM 2768 C C . HIS A 1 352 ? 14.966 16.276 1.045 1.00 78.50 352 HIS A C 1
ATOM 2770 O O . HIS A 1 352 ? 13.745 16.437 1.078 1.00 78.50 352 HIS A O 1
ATOM 2776 N N . PHE A 1 353 ? 15.516 15.212 0.472 1.00 80.06 353 PHE A N 1
ATOM 2777 C CA . PHE A 1 353 ? 14.745 14.015 0.170 1.00 80.06 353 PHE A CA 1
ATOM 2778 C C . PHE A 1 353 ? 14.698 13.112 1.405 1.00 80.06 353 PHE A C 1
ATOM 2780 O O . PHE A 1 353 ? 15.733 12.800 1.994 1.00 80.06 353 PHE A O 1
ATOM 2787 N N . LEU A 1 354 ? 13.496 12.669 1.773 1.00 80.00 354 LEU A N 1
ATOM 2788 C CA . LEU A 1 354 ? 13.223 11.828 2.936 1.00 80.00 354 LEU A CA 1
ATOM 2789 C C . LEU A 1 354 ? 12.430 10.592 2.502 1.00 80.00 354 LEU A C 1
ATOM 2791 O O . LEU A 1 354 ? 11.319 10.722 1.993 1.00 80.00 354 LEU A O 1
ATOM 2795 N N . SER A 1 355 ? 12.954 9.398 2.782 1.00 79.75 355 SER A N 1
ATOM 2796 C CA . SER A 1 355 ? 12.197 8.144 2.676 1.00 79.75 355 SER A CA 1
ATOM 2797 C C . SER A 1 355 ? 11.618 7.762 4.047 1.00 79.75 355 SER A C 1
ATOM 2799 O O . SER A 1 355 ? 12.384 7.459 4.977 1.00 79.75 355 SER A O 1
ATOM 2801 N N . PRO A 1 356 ? 10.281 7.726 4.220 1.00 75.31 356 PRO A N 1
ATOM 2802 C CA . PRO A 1 356 ? 9.665 7.372 5.501 1.00 75.31 356 PRO A CA 1
ATOM 2803 C C . PRO A 1 356 ? 9.942 5.918 5.899 1.00 75.31 356 PRO A C 1
ATOM 2805 O O . PRO A 1 356 ? 10.217 5.628 7.065 1.00 75.31 356 PRO A O 1
ATOM 2808 N N . ASN A 1 357 ? 9.947 4.998 4.931 1.00 71.50 357 ASN A N 1
ATOM 2809 C CA . ASN A 1 357 ? 10.189 3.575 5.177 1.00 71.5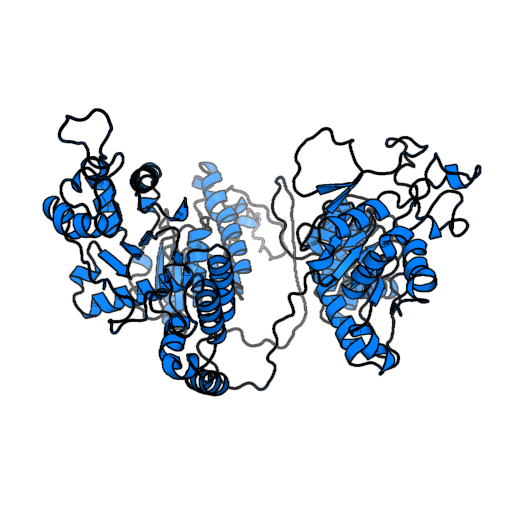0 357 ASN A CA 1
ATOM 2810 C C . ASN A 1 357 ? 11.638 3.315 5.621 1.00 71.50 357 ASN A C 1
ATOM 2812 O O . ASN A 1 357 ? 11.865 2.639 6.632 1.00 71.50 357 ASN A O 1
ATOM 2816 N N . ARG A 1 358 ? 12.623 3.936 4.952 1.00 79.94 358 ARG A N 1
ATOM 2817 C CA . ARG A 1 358 ? 14.026 3.901 5.399 1.00 79.94 358 ARG A CA 1
ATOM 2818 C C . ARG A 1 358 ? 14.187 4.557 6.775 1.00 79.94 358 ARG A C 1
ATOM 2820 O O . ARG A 1 358 ? 14.897 4.012 7.617 1.00 79.94 358 ARG A O 1
ATOM 2827 N N . THR A 1 359 ? 13.496 5.670 7.042 1.00 80.94 359 THR A N 1
ATOM 2828 C CA . THR A 1 359 ? 13.519 6.371 8.344 1.00 80.94 359 THR A CA 1
ATOM 2829 C C . THR A 1 359 ? 13.068 5.466 9.490 1.00 80.94 359 THR A C 1
ATOM 2831 O O . THR A 1 359 ? 13.798 5.320 10.474 1.00 80.94 359 THR A O 1
ATOM 2834 N N . ARG A 1 360 ? 11.916 4.788 9.358 1.00 78.06 360 ARG A N 1
ATOM 2835 C CA . ARG A 1 360 ? 11.411 3.844 10.377 1.00 78.06 360 ARG A CA 1
ATOM 2836 C C . ARG A 1 360 ? 12.412 2.709 10.640 1.00 78.06 360 ARG A C 1
ATOM 2838 O O . ARG A 1 360 ? 12.661 2.372 11.800 1.00 78.06 360 ARG A O 1
ATOM 2845 N N . ALA A 1 361 ? 13.019 2.153 9.587 1.00 75.94 361 ALA A N 1
ATOM 2846 C CA . ALA A 1 361 ? 14.022 1.091 9.698 1.00 75.94 361 ALA A CA 1
ATOM 2847 C C . ALA A 1 361 ? 15.327 1.567 10.368 1.00 75.94 361 ALA A C 1
ATOM 2849 O O . ALA A 1 361 ? 15.861 0.880 11.242 1.00 75.94 361 ALA A O 1
ATOM 2850 N N . ASN A 1 362 ? 15.813 2.760 10.016 1.00 84.06 362 ASN A N 1
ATOM 2851 C CA . ASN A 1 362 ? 17.032 3.346 10.572 1.00 84.06 362 ASN A CA 1
ATOM 2852 C C . ASN A 1 362 ? 16.859 3.668 12.072 1.00 84.06 362 ASN A C 1
ATOM 2854 O O . ASN A 1 362 ? 17.649 3.201 12.895 1.00 84.06 362 ASN A O 1
ATOM 2858 N N . ILE A 1 363 ? 15.742 4.307 12.454 1.00 84.50 363 ILE A N 1
ATOM 2859 C CA . ILE A 1 363 ? 15.335 4.503 13.860 1.00 84.50 363 ILE A CA 1
ATOM 2860 C C . ILE A 1 363 ? 15.283 3.160 14.606 1.00 84.50 363 ILE A C 1
ATOM 2862 O O . ILE A 1 363 ? 15.809 3.040 15.713 1.00 84.50 363 ILE A O 1
ATOM 2866 N N . ALA A 1 364 ? 14.679 2.121 14.018 1.00 80.25 364 ALA A N 1
ATOM 2867 C CA . ALA A 1 364 ? 14.602 0.808 14.655 1.00 80.25 364 ALA A CA 1
ATOM 2868 C C . ALA A 1 364 ? 15.993 0.196 14.913 1.00 80.25 364 ALA A C 1
ATOM 2870 O O . ALA A 1 364 ? 16.221 -0.319 16.010 1.00 80.25 364 ALA A O 1
ATOM 2871 N N . ALA A 1 365 ? 16.922 0.301 13.958 1.00 81.19 365 ALA A N 1
ATOM 2872 C CA . ALA A 1 365 ? 18.299 -0.173 14.097 1.00 81.19 365 ALA A CA 1
ATOM 2873 C C . ALA A 1 365 ? 19.085 0.610 15.168 1.00 81.19 365 ALA A C 1
ATOM 2875 O O . ALA A 1 365 ? 19.682 -0.001 16.056 1.00 81.19 365 ALA A O 1
ATOM 2876 N N . TRP A 1 366 ? 19.012 1.947 15.167 1.00 88.19 366 TRP A N 1
ATOM 2877 C CA . TRP A 1 366 ? 19.637 2.787 16.200 1.00 88.19 366 TRP A CA 1
ATOM 2878 C C . TRP A 1 366 ? 19.147 2.424 17.606 1.00 88.19 366 TRP A C 1
ATOM 2880 O O . TRP A 1 366 ? 19.945 2.263 18.530 1.00 88.19 366 TRP A O 1
ATOM 2890 N N . LEU A 1 367 ? 17.840 2.209 17.776 1.00 86.88 367 LEU A N 1
ATOM 2891 C CA . LEU A 1 367 ? 17.266 1.799 19.059 1.00 86.88 367 LEU A CA 1
ATOM 2892 C C . LEU A 1 367 ? 17.604 0.345 19.445 1.00 86.88 367 LEU A C 1
ATOM 2894 O O . LEU A 1 367 ? 17.453 -0.009 20.614 1.00 86.88 367 LEU A O 1
ATOM 2898 N N . GLN A 1 368 ? 18.026 -0.521 18.518 1.00 87.31 368 GLN A N 1
ATOM 2899 C CA . GLN A 1 368 ? 18.590 -1.832 18.871 1.00 87.31 368 GLN A CA 1
ATOM 2900 C C . GLN A 1 368 ? 20.021 -1.685 19.398 1.00 87.31 368 GLN A C 1
ATOM 2902 O O . GLN A 1 368 ? 20.329 -2.242 20.450 1.00 87.31 368 GLN A O 1
ATOM 2907 N N . ILE A 1 369 ? 20.856 -0.887 18.726 1.00 85.31 369 ILE A N 1
ATOM 2908 C CA . ILE A 1 369 ? 22.237 -0.601 19.146 1.00 85.31 369 ILE A CA 1
ATOM 2909 C C . ILE A 1 369 ? 22.245 0.062 20.531 1.00 85.31 369 ILE A C 1
ATOM 2911 O O . ILE A 1 369 ? 22.926 -0.410 21.436 1.00 85.31 369 ILE A O 1
ATOM 2915 N N . LEU A 1 370 ? 21.406 1.080 20.762 1.00 86.25 370 LEU A N 1
ATOM 2916 C CA . LEU A 1 370 ? 21.286 1.732 22.074 1.00 86.25 370 LEU A CA 1
ATOM 2917 C C . LEU A 1 370 ? 20.821 0.765 23.182 1.00 86.25 370 LEU A C 1
ATOM 2919 O O . LEU A 1 370 ? 21.365 0.803 24.284 1.00 86.25 370 LEU A O 1
ATOM 2923 N N . ARG A 1 371 ? 19.892 -0.165 22.894 1.00 88.38 371 ARG A N 1
ATOM 2924 C CA . ARG A 1 371 ? 19.502 -1.237 23.840 1.00 88.38 371 ARG A CA 1
ATOM 2925 C C . ARG A 1 371 ? 20.624 -2.248 24.106 1.00 88.38 371 ARG A C 1
ATOM 2927 O O . ARG A 1 371 ? 20.668 -2.818 25.192 1.00 88.38 371 ARG A O 1
ATOM 2934 N N . ARG A 1 372 ? 21.527 -2.481 23.147 1.00 88.06 372 ARG A N 1
ATOM 2935 C CA . ARG A 1 372 ? 22.730 -3.313 23.331 1.00 88.06 372 ARG A CA 1
ATOM 2936 C C . ARG A 1 372 ? 23.891 -2.558 23.986 1.00 88.06 372 ARG A C 1
ATOM 2938 O O . ARG A 1 372 ? 24.788 -3.211 24.522 1.00 88.06 372 ARG A O 1
ATOM 2945 N N . GLY A 1 373 ? 23.867 -1.225 23.975 1.00 86.44 373 GLY A N 1
ATOM 2946 C CA . GLY A 1 373 ? 24.911 -0.311 24.446 1.00 86.44 373 GLY A CA 1
ATOM 2947 C C . GLY A 1 373 ? 25.213 -0.363 25.947 1.00 86.44 373 GLY A C 1
ATOM 2948 O O . GLY A 1 373 ? 24.900 -1.330 26.651 1.00 86.44 373 GLY A O 1
ATOM 2949 N N . SER A 1 374 ? 25.892 0.663 26.454 1.00 87.88 374 SER A N 1
ATOM 2950 C CA . SER A 1 374 ? 26.152 0.838 27.888 1.00 87.88 374 SER A CA 1
ATOM 2951 C C . SER A 1 374 ? 24.863 1.115 28.678 1.00 87.88 374 SER A C 1
ATOM 2953 O O . SER A 1 374 ? 23.820 1.421 28.104 1.00 87.88 374 SER A O 1
ATOM 2955 N N . ALA A 1 375 ? 24.927 1.082 30.013 1.00 85.50 375 ALA A N 1
ATOM 2956 C CA . ALA A 1 375 ? 23.792 1.472 30.858 1.00 85.50 375 ALA A CA 1
ATOM 2957 C C . ALA A 1 375 ? 23.333 2.930 30.617 1.00 85.50 375 ALA A C 1
ATOM 2959 O O . ALA A 1 375 ? 22.158 3.247 30.792 1.00 85.50 375 ALA A O 1
ATOM 2960 N N . GLN A 1 376 ? 24.237 3.813 30.175 1.00 82.69 376 GLN A N 1
ATOM 2961 C CA . GLN A 1 376 ? 23.899 5.185 29.789 1.00 82.69 376 GLN A CA 1
ATOM 2962 C C . GLN A 1 376 ? 23.122 5.223 28.464 1.00 82.69 376 GLN A C 1
ATOM 2964 O O . GLN A 1 376 ? 22.173 5.992 28.346 1.00 82.69 376 GLN A O 1
ATOM 2969 N N . GLU A 1 377 ? 23.504 4.394 27.492 1.00 85.44 377 GLU A N 1
ATOM 2970 C CA . GLU A 1 377 ? 22.869 4.321 26.168 1.00 85.44 377 GLU A CA 1
ATOM 2971 C C . GLU A 1 377 ? 21.512 3.613 26.215 1.00 85.44 377 GLU A C 1
ATOM 2973 O O . GLU A 1 377 ? 20.554 4.075 25.599 1.00 85.44 377 GLU A O 1
ATOM 2978 N N . GLN A 1 378 ? 21.396 2.557 27.023 1.00 85.25 378 GLN A N 1
ATOM 2979 C CA . GLN A 1 378 ? 20.127 1.883 27.299 1.00 85.25 378 GLN A CA 1
ATOM 2980 C C . GLN A 1 378 ? 19.111 2.863 27.896 1.00 85.25 378 GLN A C 1
ATOM 2982 O O . GLN A 1 378 ? 17.971 2.926 27.441 1.00 85.25 378 GLN A O 1
ATOM 2987 N N . ALA A 1 379 ? 19.541 3.703 28.844 1.00 83.62 379 ALA A N 1
ATOM 2988 C CA . ALA A 1 379 ? 18.687 4.727 29.435 1.00 83.62 379 ALA A CA 1
ATOM 2989 C C . ALA A 1 379 ? 18.196 5.779 28.419 1.00 83.62 379 ALA A C 1
ATOM 2991 O O . ALA A 1 379 ? 17.141 6.369 28.640 1.00 83.62 379 ALA A O 1
ATOM 2992 N N . TYR A 1 380 ? 18.903 6.021 27.307 1.00 82.69 380 TYR A N 1
ATOM 2993 C CA . TYR A 1 380 ? 18.455 6.969 26.275 1.00 82.69 380 TYR A CA 1
ATOM 2994 C C . TYR A 1 380 ? 17.189 6.504 25.548 1.00 82.69 380 TYR A C 1
ATOM 2996 O O . TYR A 1 380 ? 16.365 7.332 25.176 1.00 82.69 380 TYR A O 1
ATOM 3004 N N . VAL A 1 381 ? 17.015 5.191 25.374 1.00 81.50 381 VAL A N 1
ATOM 3005 C CA . VAL A 1 381 ? 15.875 4.592 24.656 1.00 81.50 381 VAL A CA 1
ATOM 3006 C C . VAL A 1 381 ? 14.543 4.931 25.327 1.00 81.50 381 VAL A C 1
ATOM 3008 O O . VAL A 1 381 ? 13.539 5.141 24.647 1.00 81.50 381 VAL A O 1
ATOM 3011 N N . ASP A 1 382 ? 14.552 5.019 26.658 1.00 80.38 382 ASP A N 1
ATOM 3012 C CA . ASP A 1 382 ? 13.372 5.273 27.480 1.00 80.38 382 ASP A CA 1
ATOM 3013 C C . ASP A 1 382 ? 13.266 6.703 28.026 1.00 80.38 382 ASP A C 1
ATOM 3015 O O . ASP A 1 382 ? 12.333 7.003 28.773 1.00 80.38 382 ASP A O 1
ATOM 3019 N N . ASN A 1 383 ? 14.145 7.606 27.594 1.00 86.00 383 ASN A N 1
ATOM 3020 C CA . ASN A 1 383 ? 14.110 9.031 27.925 1.00 86.00 383 ASN A CA 1
ATOM 3021 C C . ASN A 1 383 ? 13.800 9.893 26.683 1.00 86.00 383 ASN A C 1
ATOM 3023 O O . ASN A 1 383 ? 13.733 9.374 25.567 1.00 86.00 383 ASN A O 1
ATOM 3027 N N . PRO A 1 384 ? 13.580 11.208 26.851 1.00 91.00 384 PRO A N 1
ATOM 3028 C CA . PRO A 1 384 ? 13.589 12.181 25.761 1.00 91.00 384 PRO A CA 1
ATOM 3029 C C . PRO A 1 384 ? 14.839 12.052 24.879 1.00 91.00 384 PRO A C 1
ATOM 3031 O O . PRO A 1 384 ? 15.968 12.218 25.346 1.00 91.00 384 PRO A O 1
ATOM 3034 N N . LEU A 1 385 ? 14.627 11.733 23.603 1.00 89.94 385 LEU A N 1
ATOM 3035 C CA . LEU A 1 385 ? 15.669 11.369 22.644 1.00 89.94 385 LEU A CA 1
ATOM 3036 C C . LEU A 1 385 ? 15.472 12.139 21.337 1.00 89.94 385 LEU A C 1
ATOM 3038 O O . LEU A 1 385 ? 14.400 12.086 20.730 1.00 89.94 385 LEU A O 1
ATOM 3042 N N . MET A 1 386 ? 16.536 12.818 20.919 1.00 91.12 386 MET A N 1
ATOM 3043 C CA . MET A 1 386 ? 16.718 13.395 19.592 1.00 91.12 386 MET A CA 1
ATOM 3044 C C . MET A 1 386 ? 17.762 12.555 18.850 1.00 91.12 386 MET A C 1
ATOM 3046 O O . MET A 1 386 ? 18.743 12.134 19.458 1.00 91.12 386 MET A O 1
ATOM 3050 N N . LEU A 1 387 ? 17.569 12.302 17.561 1.00 88.69 387 LEU A N 1
ATOM 3051 C CA . LEU A 1 387 ? 18.597 11.758 16.676 1.00 88.69 387 LEU A CA 1
ATOM 3052 C C . LEU A 1 387 ? 19.030 12.872 15.723 1.00 88.69 387 LEU A C 1
ATOM 3054 O O . LEU A 1 387 ? 18.173 13.515 15.113 1.00 88.69 387 LEU A O 1
ATOM 3058 N N . MET A 1 388 ? 20.341 13.088 15.608 1.00 85.38 388 MET A N 1
ATOM 3059 C CA . MET A 1 388 ? 20.923 14.044 14.664 1.00 85.38 388 MET A CA 1
ATOM 3060 C C . MET A 1 388 ? 21.497 13.325 13.446 1.00 85.38 388 MET A C 1
ATOM 3062 O O . MET A 1 388 ? 22.488 12.594 13.546 1.00 85.38 388 MET A O 1
ATOM 3066 N N . TRP A 1 389 ? 20.875 13.567 12.298 1.00 85.69 389 TRP A N 1
ATOM 3067 C CA . TRP A 1 389 ? 21.303 13.105 10.985 1.00 85.69 389 TRP A CA 1
ATOM 3068 C C . TRP A 1 389 ? 21.686 14.345 10.168 1.00 85.69 389 TRP A C 1
ATOM 3070 O O . TRP A 1 389 ? 20.898 14.846 9.370 1.00 85.69 389 TRP A O 1
ATOM 3080 N N . GLY A 1 390 ? 22.870 14.907 10.438 1.00 81.75 390 GLY A N 1
ATOM 3081 C CA . GLY A 1 390 ? 23.220 16.240 9.943 1.00 81.75 390 GLY A CA 1
ATOM 3082 C C . GLY A 1 390 ? 22.279 17.277 10.557 1.00 81.75 390 GLY A C 1
ATOM 3083 O O . GLY A 1 390 ? 22.116 17.316 11.781 1.00 81.75 390 GLY A O 1
ATOM 3084 N N . ASN A 1 391 ? 21.609 18.055 9.704 1.00 75.44 391 ASN A N 1
ATOM 3085 C CA . ASN A 1 391 ? 20.502 18.931 10.086 1.00 75.44 391 ASN A CA 1
ATOM 3086 C C . ASN A 1 391 ? 19.090 18.344 9.850 1.00 75.44 391 ASN A C 1
ATOM 3088 O O . ASN A 1 391 ? 18.097 19.056 9.982 1.00 75.44 391 ASN A O 1
ATOM 3092 N N . ALA A 1 392 ? 18.959 17.045 9.564 1.00 82.12 392 ALA A N 1
ATOM 3093 C CA . ALA A 1 392 ? 17.690 16.342 9.732 1.00 82.12 392 ALA A CA 1
ATOM 3094 C C . ALA A 1 392 ? 17.567 15.842 11.182 1.00 82.12 392 ALA A C 1
ATOM 3096 O O . ALA A 1 392 ? 18.480 15.207 11.721 1.00 82.12 392 ALA A O 1
ATOM 3097 N N . TYR A 1 393 ? 16.430 16.128 11.821 1.00 86.25 393 TYR A N 1
ATOM 3098 C CA . TYR A 1 393 ? 16.221 15.867 13.249 1.00 86.25 393 TYR A CA 1
ATOM 3099 C C . TYR A 1 393 ? 15.007 14.969 13.476 1.00 86.25 393 TYR A C 1
ATOM 3101 O O . TYR A 1 393 ? 13.891 15.329 13.097 1.00 86.25 393 TYR A O 1
ATOM 3109 N N . ALA A 1 394 ? 15.213 13.831 14.145 1.00 89.56 394 ALA A N 1
ATOM 3110 C CA . ALA A 1 394 ? 14.134 12.939 14.571 1.00 89.56 394 ALA A CA 1
ATOM 3111 C C . ALA A 1 394 ? 13.961 12.963 16.098 1.00 89.56 394 ALA A C 1
ATOM 3113 O O . ALA A 1 394 ? 14.921 12.789 16.847 1.00 89.56 394 ALA A O 1
ATOM 3114 N N . PHE A 1 395 ? 12.731 13.142 16.569 1.00 91.62 395 PHE A N 1
ATOM 3115 C CA . PHE A 1 395 ? 12.365 13.313 17.975 1.00 91.62 395 PHE A CA 1
ATOM 3116 C C . PHE A 1 395 ? 11.452 12.167 18.409 1.00 91.62 395 PHE A C 1
ATOM 3118 O O . PHE A 1 395 ? 10.466 11.871 17.729 1.00 91.62 395 PHE A O 1
ATOM 3125 N N . ASN A 1 396 ? 11.720 11.545 19.559 1.00 91.25 396 ASN A N 1
ATOM 3126 C CA . ASN A 1 396 ? 10.748 10.623 20.145 1.00 91.25 396 ASN A CA 1
ATOM 3127 C C . ASN A 1 396 ? 9.611 11.382 20.853 1.00 91.25 396 ASN A C 1
ATOM 3129 O O . ASN A 1 396 ? 9.773 12.516 21.310 1.00 91.25 396 ASN A O 1
ATOM 3133 N N . LYS A 1 397 ? 8.459 10.724 21.004 1.00 89.88 397 LYS A N 1
ATOM 3134 C CA . LYS A 1 397 ? 7.276 11.261 21.695 1.00 89.88 397 LYS A CA 1
ATOM 3135 C C . LYS A 1 397 ? 7.583 11.873 23.068 1.00 89.88 397 LYS A C 1
ATOM 3137 O O . LYS A 1 397 ? 7.041 12.920 23.401 1.00 89.88 397 LYS A O 1
ATOM 3142 N N . LYS A 1 398 ? 8.491 11.262 23.841 1.00 90.50 398 LYS A N 1
ATOM 3143 C CA . LYS A 1 398 ? 8.900 11.740 25.177 1.00 90.50 398 LYS A CA 1
ATOM 3144 C C . LYS A 1 398 ? 9.572 13.121 25.117 1.00 90.50 398 LYS A C 1
ATOM 3146 O O . LYS A 1 398 ? 9.321 13.955 25.981 1.00 90.50 398 LYS A O 1
ATOM 3151 N N . LEU A 1 399 ? 10.383 13.389 24.090 1.00 91.25 399 LEU A N 1
ATOM 3152 C CA . LEU A 1 399 ? 10.981 14.707 23.855 1.00 91.25 399 LEU A CA 1
ATOM 3153 C C . LEU A 1 399 ? 9.947 15.737 23.389 1.00 91.25 399 LEU A C 1
ATOM 3155 O O . LEU A 1 399 ? 9.928 16.855 23.895 1.00 91.25 399 LEU A O 1
ATOM 3159 N N . VAL A 1 400 ? 9.042 15.344 22.493 1.00 91.69 400 VAL A N 1
ATOM 3160 C CA . VAL A 1 400 ? 7.952 16.212 22.016 1.00 91.69 400 VAL A CA 1
ATOM 3161 C C . VAL A 1 400 ? 6.993 16.591 23.154 1.00 91.69 400 VAL A C 1
ATOM 3163 O O . VAL A 1 400 ? 6.585 17.745 23.260 1.00 91.69 400 VAL A O 1
ATOM 3166 N N . GLN A 1 401 ? 6.700 15.674 24.079 1.00 90.56 401 GLN A N 1
ATOM 3167 C CA . GLN A 1 401 ? 5.919 15.972 25.283 1.00 90.56 401 GLN A CA 1
ATOM 3168 C C . GLN A 1 401 ? 6.661 16.932 26.236 1.00 90.56 401 GLN A C 1
ATOM 3170 O O . GLN A 1 401 ? 6.065 17.912 26.678 1.00 90.56 401 GLN A O 1
ATOM 3175 N N . ALA A 1 402 ? 7.970 16.758 26.453 1.00 90.69 402 ALA A N 1
ATOM 3176 C CA . ALA A 1 402 ? 8.778 17.707 27.232 1.00 90.69 402 ALA A CA 1
ATOM 3177 C C . ALA A 1 402 ? 8.851 19.117 26.598 1.00 90.69 402 ALA A C 1
ATOM 3179 O O . ALA A 1 402 ? 8.871 20.123 27.307 1.00 90.69 402 ALA A O 1
ATOM 3180 N N . MET A 1 403 ? 8.852 19.212 25.262 1.00 92.19 403 MET A N 1
ATOM 3181 C CA . MET A 1 403 ? 8.735 20.492 24.547 1.00 92.19 403 MET A CA 1
ATOM 3182 C C . MET A 1 403 ? 7.364 21.147 24.771 1.00 92.19 403 MET A C 1
ATOM 3184 O O . MET A 1 403 ? 7.297 22.358 24.981 1.00 92.19 403 MET A O 1
ATOM 3188 N N . ARG A 1 404 ? 6.281 20.356 24.779 1.00 92.12 404 ARG A N 1
ATOM 3189 C CA . ARG A 1 404 ? 4.906 20.827 25.022 1.00 92.12 404 ARG A CA 1
ATOM 3190 C C . ARG A 1 404 ? 4.742 21.454 26.405 1.00 92.12 404 ARG A C 1
ATOM 3192 O O . ARG A 1 404 ? 4.149 22.522 26.524 1.00 92.12 404 ARG A O 1
ATOM 3199 N N . GLU A 1 405 ? 5.292 20.818 27.439 1.00 90.44 405 GLU A N 1
ATOM 3200 C CA . GLU A 1 405 ? 5.235 21.300 28.829 1.00 90.44 405 GLU A CA 1
ATOM 3201 C C . GLU A 1 405 ? 5.872 22.689 29.002 1.00 90.44 405 GLU A C 1
ATOM 3203 O O . GLU A 1 405 ? 5.412 23.491 29.813 1.00 90.44 405 GLU A O 1
ATOM 3208 N N . GLN A 1 406 ? 6.899 23.001 28.205 1.00 89.88 406 GLN A N 1
ATOM 3209 C CA . GLN A 1 406 ? 7.629 24.273 28.251 1.00 89.88 406 GLN A CA 1
ATOM 3210 C C . GLN A 1 406 ? 7.233 25.232 27.110 1.00 89.88 406 GLN A C 1
ATOM 3212 O O . GLN A 1 406 ? 7.880 26.266 26.906 1.00 89.88 406 GLN A O 1
ATOM 3217 N N . TRP A 1 407 ? 6.168 24.925 26.356 1.00 91.81 407 TRP A N 1
ATOM 3218 C CA . TRP A 1 407 ? 5.863 25.608 25.095 1.00 91.81 407 TRP A CA 1
ATOM 3219 C C . TRP A 1 407 ? 5.510 27.093 25.244 1.00 91.81 407 TRP A C 1
ATOM 3221 O O . TRP A 1 407 ? 5.858 27.897 24.383 1.00 91.81 407 TRP A O 1
ATOM 3231 N N . SER A 1 408 ? 4.944 27.488 26.388 1.00 86.94 408 SER A N 1
ATOM 3232 C CA . SER A 1 408 ? 4.705 28.895 26.757 1.00 86.94 408 SER A CA 1
ATOM 3233 C C . SER A 1 408 ? 5.976 29.760 26.773 1.00 86.94 408 SER A C 1
ATOM 3235 O O . SER A 1 408 ? 5.895 30.985 26.675 1.00 86.94 408 SER A O 1
ATOM 3237 N N . THR A 1 409 ? 7.152 29.133 26.881 1.00 84.44 409 THR A N 1
ATOM 3238 C CA . THR A 1 409 ? 8.465 29.785 26.786 1.00 84.44 409 THR A CA 1
ATOM 3239 C C . THR A 1 409 ? 9.171 29.449 25.473 1.00 84.44 409 THR A C 1
ATOM 3241 O O . THR A 1 409 ? 9.692 30.357 24.827 1.00 84.44 409 THR A O 1
ATOM 3244 N N . LEU A 1 410 ? 9.169 28.176 25.055 1.00 86.56 410 LEU A N 1
ATOM 3245 C CA . LEU A 1 410 ? 9.868 27.711 23.849 1.00 86.56 410 LEU A CA 1
ATOM 3246 C C . LEU A 1 410 ? 9.264 28.256 22.546 1.00 86.56 410 LEU A C 1
ATOM 3248 O O . LEU A 1 410 ? 10.013 28.684 21.674 1.00 86.56 410 LEU A O 1
ATOM 3252 N N . GLY A 1 411 ? 7.934 28.288 22.426 1.00 84.94 411 GLY A N 1
ATOM 3253 C CA . GLY A 1 411 ? 7.229 28.724 21.216 1.00 84.94 411 GLY A CA 1
ATOM 3254 C C . GLY A 1 411 ? 7.193 30.241 21.003 1.00 84.94 411 GLY A C 1
ATOM 3255 O O . GLY A 1 411 ? 6.617 30.710 20.022 1.00 84.94 411 GLY A O 1
ATOM 3256 N N . ARG A 1 412 ? 7.782 31.035 21.909 1.00 84.62 412 ARG A N 1
ATOM 3257 C CA . ARG A 1 412 ? 7.819 32.498 21.780 1.00 84.62 412 ARG A CA 1
ATOM 3258 C C . ARG A 1 412 ? 8.787 32.911 20.673 1.00 84.62 412 ARG A C 1
ATOM 3260 O O . ARG A 1 412 ? 9.967 32.569 20.724 1.00 84.62 412 ARG A O 1
ATOM 3267 N N . VAL A 1 413 ? 8.309 33.723 19.735 1.00 80.31 413 VAL A N 1
ATOM 3268 C CA . VAL A 1 413 ? 9.096 34.266 18.617 1.00 80.31 413 VAL A CA 1
ATOM 3269 C C . VAL A 1 413 ? 9.380 35.761 18.764 1.00 80.31 413 VAL A C 1
ATOM 3271 O O . VAL A 1 413 ? 8.649 36.471 19.455 1.00 80.31 413 VAL A O 1
ATOM 3274 N N . ALA A 1 414 ? 10.424 36.244 18.090 1.00 75.38 414 ALA A N 1
ATOM 3275 C CA . ALA A 1 414 ? 10.668 37.670 17.892 1.00 75.38 414 ALA A CA 1
ATOM 3276 C C . ALA A 1 414 ? 9.562 38.292 17.021 1.00 75.38 414 ALA A C 1
ATOM 3278 O O . ALA A 1 414 ? 9.162 37.719 16.002 1.00 75.38 414 ALA A O 1
ATOM 3279 N N . SER A 1 415 ? 9.078 39.470 17.408 1.00 68.69 415 SER A N 1
ATOM 3280 C CA . SER A 1 415 ? 8.011 40.211 16.725 1.00 68.69 415 SER A CA 1
ATOM 3281 C C . SER A 1 415 ? 8.394 41.683 16.550 1.00 68.69 415 SER A C 1
ATOM 3283 O O . SER A 1 415 ? 9.311 42.178 17.201 1.00 68.69 415 SER A O 1
ATOM 3285 N N . ARG A 1 416 ? 7.696 42.392 15.655 1.00 61.12 416 ARG A N 1
ATOM 3286 C CA . ARG A 1 416 ? 7.953 43.817 15.379 1.00 61.12 416 ARG A CA 1
ATOM 3287 C C . ARG A 1 416 ? 7.570 44.754 16.527 1.00 61.12 416 ARG A C 1
ATOM 3289 O O . ARG A 1 416 ? 8.084 45.863 16.586 1.00 61.12 416 ARG A O 1
ATOM 3296 N N . ASP A 1 417 ? 6.674 44.311 17.402 1.00 57.16 417 ASP A N 1
ATOM 3297 C CA . ASP A 1 417 ? 5.978 45.159 18.376 1.00 57.16 417 ASP A CA 1
ATOM 3298 C C . ASP A 1 417 ? 6.546 45.015 19.808 1.00 57.16 417 ASP A C 1
ATOM 3300 O O . ASP A 1 417 ? 5.889 45.369 20.785 1.00 57.16 417 ASP A O 1
ATOM 3304 N N . GLY A 1 418 ? 7.750 44.441 19.944 1.00 54.16 418 GLY A N 1
ATOM 3305 C CA . GLY A 1 418 ? 8.440 44.215 21.220 1.00 54.16 418 GLY A CA 1
ATOM 3306 C C . GLY A 1 418 ? 9.449 45.309 21.599 1.00 54.16 418 GLY A C 1
ATOM 3307 O O . GLY A 1 418 ? 9.978 46.022 20.751 1.00 54.16 418 GLY A O 1
ATOM 3308 N N . GLU A 1 419 ? 9.768 45.412 22.893 1.00 48.09 419 GLU A N 1
ATOM 3309 C CA . GLU A 1 419 ? 10.744 46.368 23.443 1.00 48.09 419 GLU A CA 1
ATOM 3310 C C . GLU A 1 419 ? 12.209 45.963 23.143 1.00 48.09 419 GLU A C 1
ATOM 3312 O O . GLU A 1 419 ? 12.950 45.536 24.033 1.00 48.09 419 GLU A O 1
ATOM 3317 N N . SER A 1 420 ? 12.662 46.042 21.886 1.00 41.91 420 SER A N 1
ATOM 3318 C CA . SER A 1 420 ? 14.068 45.783 21.517 1.00 41.91 420 SER A CA 1
ATOM 3319 C C . SER A 1 420 ? 14.499 46.431 20.193 1.00 41.91 420 SER A C 1
ATOM 3321 O O . SER A 1 420 ? 13.683 46.746 19.334 1.00 41.91 420 SER A O 1
ATOM 3323 N N . GLY A 1 421 ? 15.808 46.684 20.067 1.00 54.12 421 GLY A N 1
ATOM 3324 C CA . GLY A 1 421 ? 16.401 47.500 19.000 1.00 54.12 421 GLY A CA 1
ATOM 3325 C C . GLY A 1 421 ? 16.626 46.803 17.649 1.00 54.12 421 GLY A C 1
ATOM 3326 O O . GLY A 1 421 ? 16.200 45.673 17.416 1.00 54.12 421 GLY A O 1
ATOM 3327 N N . GLU A 1 422 ? 17.355 47.497 16.766 1.00 53.41 422 GLU A N 1
ATOM 3328 C CA . GLU A 1 422 ? 17.482 47.239 15.316 1.00 53.41 422 GLU A CA 1
ATOM 3329 C C . GLU A 1 422 ? 17.917 45.824 14.885 1.00 53.41 422 GLU A C 1
ATOM 3331 O O . GLU A 1 422 ? 17.761 45.467 13.716 1.00 53.41 422 GLU A O 1
ATOM 3336 N N . GLU A 1 423 ? 18.476 45.009 15.782 1.00 52.53 423 GLU A N 1
ATOM 3337 C CA . GLU A 1 423 ? 18.827 43.617 15.484 1.00 52.53 423 GLU A CA 1
ATOM 3338 C C . GLU A 1 423 ? 17.615 42.676 15.507 1.00 52.53 423 GLU A C 1
ATOM 3340 O O . GLU A 1 423 ? 17.508 41.812 14.637 1.00 52.53 423 GLU A O 1
ATOM 3345 N N . GLU A 1 424 ? 16.661 42.851 16.432 1.00 52.75 424 GLU A N 1
ATOM 3346 C CA . GLU A 1 424 ? 15.478 41.972 16.498 1.00 52.75 424 GLU A CA 1
ATOM 3347 C C . GLU A 1 424 ? 14.526 42.199 15.328 1.00 52.75 424 GLU A C 1
ATOM 3349 O O . GLU A 1 424 ? 13.961 41.243 14.795 1.00 52.75 424 GLU A O 1
ATOM 3354 N N . ALA A 1 425 ? 14.436 43.443 14.849 1.00 53.47 425 ALA A N 1
ATOM 3355 C CA . ALA A 1 425 ? 13.674 43.794 13.657 1.00 53.47 425 ALA A CA 1
ATOM 3356 C C . ALA A 1 425 ? 14.102 42.997 12.409 1.00 53.47 425 ALA A C 1
ATOM 3358 O O . ALA A 1 425 ? 13.326 42.909 11.460 1.00 53.47 425 ALA A O 1
ATOM 3359 N N . LYS A 1 426 ? 15.309 42.410 12.392 1.00 55.75 426 LYS A N 1
ATOM 3360 C CA . LYS A 1 426 ? 15.830 41.588 11.286 1.00 55.75 426 LYS A CA 1
ATOM 3361 C C . LYS A 1 426 ? 15.481 40.099 11.422 1.00 55.75 426 LYS A C 1
ATOM 3363 O O . LYS A 1 426 ? 15.450 39.417 10.410 1.00 55.75 426 LYS A O 1
ATOM 3368 N N . ALA A 1 427 ? 15.187 39.612 12.632 1.00 63.47 427 ALA A N 1
ATOM 3369 C CA . ALA A 1 427 ? 15.011 38.190 12.962 1.00 63.47 427 ALA A CA 1
ATOM 3370 C C . ALA A 1 427 ? 13.552 37.808 13.308 1.00 63.47 427 ALA A C 1
ATOM 3372 O O . ALA A 1 427 ? 13.307 36.910 14.116 1.00 63.47 427 ALA A O 1
ATOM 3373 N N . VAL A 1 428 ? 12.565 38.503 12.736 1.00 69.69 428 VAL A N 1
ATOM 3374 C CA . VAL A 1 428 ? 11.135 38.291 13.031 1.00 69.69 428 VAL A CA 1
ATOM 3375 C C . VAL A 1 428 ? 10.735 36.829 12.781 1.00 69.69 428 VAL A C 1
ATOM 3377 O O . VAL A 1 428 ? 11.058 36.243 11.751 1.00 69.69 428 VAL A O 1
ATOM 3380 N N . GLY A 1 429 ? 10.014 36.220 13.721 1.00 71.62 429 GLY A N 1
ATOM 3381 C CA . GLY A 1 429 ? 9.625 34.807 13.669 1.00 71.62 429 GLY A CA 1
ATOM 3382 C C . GLY A 1 429 ? 10.676 33.810 14.170 1.00 71.62 429 GLY A C 1
ATOM 3383 O O . GLY A 1 429 ? 10.341 32.642 14.355 1.00 71.62 429 GLY A O 1
ATOM 3384 N N . CYS A 1 430 ? 11.906 34.238 14.463 1.00 76.00 430 CYS A N 1
ATOM 3385 C CA . CYS A 1 430 ? 12.890 33.381 15.126 1.00 76.00 430 CYS A CA 1
ATOM 3386 C C . CYS A 1 430 ? 12.530 33.128 16.602 1.00 76.00 430 CYS A C 1
ATOM 3388 O O . CYS A 1 430 ? 12.006 34.038 17.250 1.00 76.00 430 CYS A O 1
ATOM 3390 N N . PRO A 1 431 ? 12.831 31.945 17.180 1.00 80.50 431 PRO A N 1
ATOM 3391 C CA . PRO A 1 431 ? 12.553 31.672 18.592 1.00 80.50 431 PRO A CA 1
ATOM 3392 C C . PRO A 1 431 ? 13.349 32.611 19.510 1.00 80.50 431 PRO A C 1
ATOM 3394 O O . PRO A 1 431 ? 14.555 32.780 19.324 1.00 80.50 431 PRO A O 1
ATOM 3397 N N . LEU A 1 432 ? 12.723 33.192 20.540 1.00 80.19 432 LEU A N 1
ATOM 3398 C CA . LEU A 1 432 ? 13.367 34.198 21.406 1.00 80.19 432 LEU A CA 1
ATOM 3399 C C . LEU A 1 432 ? 14.615 33.675 22.136 1.00 80.19 432 LEU A C 1
ATOM 3401 O O . LEU A 1 432 ? 15.527 34.447 22.427 1.00 80.19 432 LEU A O 1
ATOM 3405 N N . PHE A 1 433 ? 14.706 32.366 22.391 1.00 81.38 433 PHE A N 1
ATOM 3406 C CA . PHE A 1 433 ? 15.896 31.748 22.992 1.00 81.38 433 PHE A CA 1
ATOM 3407 C C . PHE A 1 433 ? 17.135 31.733 22.068 1.00 81.38 433 PHE A C 1
ATOM 3409 O O . PHE A 1 433 ? 18.221 31.349 22.515 1.00 81.38 433 PHE A O 1
ATOM 3416 N N . MET A 1 434 ? 16.984 32.173 20.811 1.00 79.00 434 MET A N 1
ATOM 3417 C CA . MET A 1 434 ? 18.057 32.379 19.830 1.00 79.00 434 MET A CA 1
ATOM 3418 C C . MET A 1 434 ? 18.587 33.825 19.786 1.00 79.00 434 MET A C 1
ATOM 3420 O O . MET A 1 434 ? 19.515 34.100 19.023 1.00 79.00 434 MET A O 1
ATOM 3424 N N . LYS A 1 435 ? 18.049 34.757 20.594 1.00 74.00 435 LYS A N 1
ATOM 3425 C CA . LYS A 1 435 ? 18.541 36.147 20.683 1.00 74.00 435 LYS A CA 1
ATOM 3426 C C . LYS A 1 435 ? 20.048 36.164 20.975 1.00 74.00 435 LYS A C 1
ATOM 3428 O O . LYS A 1 435 ? 20.492 35.617 21.983 1.00 74.00 435 LYS A O 1
ATOM 3433 N N . GLY A 1 436 ? 20.832 36.773 20.081 1.00 68.19 436 GLY A N 1
ATOM 3434 C CA . GLY A 1 436 ? 22.298 36.822 20.175 1.00 68.19 436 GLY A CA 1
ATOM 3435 C C . GLY A 1 436 ? 23.019 35.481 19.951 1.00 68.19 436 GLY A C 1
ATOM 3436 O O . GLY A 1 436 ? 24.165 35.342 20.367 1.00 68.19 436 GLY A O 1
ATOM 3437 N N . ARG A 1 437 ? 22.361 34.481 19.341 1.00 70.19 437 ARG A N 1
ATOM 3438 C CA . ARG A 1 437 ? 22.900 33.122 19.106 1.00 70.19 437 ARG A CA 1
ATOM 3439 C C . ARG A 1 437 ? 22.763 32.642 17.656 1.00 70.19 437 ARG A C 1
ATOM 3441 O O . ARG A 1 437 ? 22.747 31.438 17.413 1.00 70.19 437 ARG A O 1
ATOM 3448 N N . SER A 1 438 ? 22.610 33.559 16.704 1.00 65.06 438 SER A N 1
ATOM 3449 C CA . SER A 1 438 ? 22.555 33.201 15.285 1.00 65.06 438 SER A CA 1
ATOM 3450 C C . SER A 1 438 ? 23.944 33.143 14.655 1.00 65.06 438 SER A C 1
ATOM 3452 O O . SER A 1 438 ? 24.833 33.901 15.034 1.00 65.06 438 SER A O 1
ATOM 3454 N N . GLU A 1 439 ? 24.094 32.277 13.655 1.00 62.47 439 GLU A N 1
ATOM 3455 C CA . GLU A 1 439 ? 25.240 32.250 12.742 1.00 62.47 439 GLU A CA 1
ATOM 3456 C C . GLU A 1 439 ? 25.303 33.492 11.841 1.00 62.47 439 GLU A C 1
ATOM 3458 O O . GLU A 1 439 ? 26.394 33.906 11.454 1.00 62.47 439 GLU A O 1
ATOM 3463 N N . TRP A 1 440 ? 24.152 34.097 11.508 1.00 59.56 440 TRP A N 1
ATOM 3464 C CA . TRP A 1 440 ? 24.070 35.204 10.551 1.00 59.56 440 TRP A CA 1
ATOM 3465 C C . TRP A 1 440 ? 23.201 36.357 11.087 1.00 59.56 440 TRP A C 1
ATOM 3467 O O . TRP A 1 440 ? 22.168 36.108 11.719 1.00 59.56 440 TRP A O 1
ATOM 3477 N N . PRO A 1 441 ? 23.558 37.631 10.823 1.00 58.50 441 PRO A N 1
ATOM 3478 C CA . PRO A 1 441 ? 22.770 38.776 11.275 1.00 58.50 441 PRO A CA 1
ATOM 3479 C C . PRO A 1 441 ? 21.325 38.735 10.749 1.00 58.50 441 PRO A C 1
ATOM 3481 O O . PRO A 1 441 ? 21.081 38.942 9.563 1.00 58.50 441 PRO A O 1
ATOM 3484 N N . GLY A 1 442 ? 20.358 38.502 11.642 1.00 60.12 442 GLY A N 1
ATOM 3485 C CA . GLY A 1 442 ? 18.930 38.472 11.302 1.00 60.12 442 GLY A CA 1
ATOM 3486 C C . GLY A 1 442 ? 18.344 37.108 10.908 1.00 60.12 442 GLY A C 1
ATOM 3487 O O . GLY A 1 442 ? 17.250 37.089 10.352 1.00 60.12 442 GLY A O 1
ATOM 3488 N N . SER A 1 443 ? 19.012 35.980 11.175 1.00 64.56 443 SER A N 1
ATOM 3489 C CA . SER A 1 443 ? 18.472 34.640 10.861 1.00 64.56 443 SER A CA 1
ATOM 3490 C C . SER A 1 443 ? 18.403 33.687 12.059 1.00 64.56 443 SER A C 1
ATOM 3492 O O . SER A 1 443 ? 18.793 34.046 13.171 1.00 64.56 443 SER A O 1
ATOM 3494 N N . CYS A 1 444 ? 17.902 32.467 11.843 1.00 69.12 444 CYS A N 1
ATOM 3495 C CA . CYS A 1 444 ? 17.859 31.389 12.830 1.00 69.12 444 CYS A CA 1
ATOM 3496 C C . CYS A 1 444 ? 17.705 30.018 12.144 1.00 69.12 444 CYS A C 1
ATOM 3498 O O . CYS A 1 444 ? 16.590 29.524 11.959 1.00 69.12 444 CYS A O 1
ATOM 3500 N N . SER A 1 445 ? 18.828 29.390 11.784 1.00 71.94 445 SER A N 1
ATOM 3501 C CA . SER A 1 445 ? 18.800 28.061 11.160 1.00 71.94 445 SER A CA 1
ATOM 3502 C C . SER A 1 445 ? 18.355 26.970 12.137 1.00 71.94 445 SER A C 1
ATOM 3504 O O . SER A 1 445 ? 18.655 27.039 13.338 1.00 71.94 445 SER A O 1
ATOM 3506 N N . GLN A 1 446 ? 17.685 25.927 11.633 1.00 74.00 446 GLN A N 1
ATOM 3507 C CA . GLN A 1 446 ? 17.330 24.765 12.457 1.00 74.00 446 GLN A CA 1
ATOM 3508 C C . GLN A 1 446 ? 18.565 24.051 13.031 1.00 74.00 446 GLN A C 1
ATOM 3510 O O . GLN A 1 446 ? 18.510 23.589 14.176 1.00 74.00 446 GLN A O 1
ATOM 3515 N N . ASP A 1 447 ? 19.677 24.096 12.285 1.00 72.50 447 ASP A N 1
ATOM 3516 C CA . ASP A 1 447 ? 21.029 23.631 12.633 1.00 72.50 447 ASP A CA 1
ATOM 3517 C C . ASP A 1 447 ? 21.455 24.060 14.045 1.00 72.50 447 ASP A C 1
ATOM 3519 O O . ASP A 1 447 ? 22.117 23.323 14.774 1.00 72.50 447 ASP A O 1
ATOM 3523 N N . VAL A 1 448 ? 21.038 25.267 14.448 1.00 75.69 448 VAL A N 1
ATOM 3524 C CA . VAL A 1 448 ? 21.360 25.871 15.744 1.00 75.69 448 VAL A CA 1
ATOM 3525 C C . VAL A 1 448 ? 20.179 25.786 16.711 1.00 75.69 448 VAL A C 1
ATOM 3527 O O . VAL A 1 448 ? 20.395 25.583 17.908 1.00 75.69 448 VAL A O 1
ATOM 3530 N N . ILE A 1 449 ? 18.935 25.917 16.223 1.00 81.31 449 ILE A N 1
ATOM 3531 C CA . ILE A 1 449 ? 17.716 25.885 17.051 1.00 81.31 449 ILE A CA 1
ATOM 3532 C C . ILE A 1 449 ? 17.610 24.569 17.824 1.00 81.31 449 ILE A C 1
ATOM 3534 O O . ILE A 1 449 ? 17.498 24.605 19.050 1.00 81.31 449 ILE A O 1
ATOM 3538 N N . TYR A 1 450 ? 17.654 23.415 17.150 1.00 86.38 450 TYR A N 1
ATOM 3539 C CA . TYR A 1 450 ? 17.395 22.134 17.817 1.00 86.38 450 TYR A CA 1
ATOM 3540 C C . TYR A 1 450 ? 18.523 21.703 18.764 1.00 86.38 450 TYR A C 1
ATOM 3542 O O . TYR A 1 450 ? 18.217 21.356 19.910 1.00 86.38 450 TYR A O 1
ATOM 3550 N N . PRO A 1 451 ? 19.819 21.801 18.400 1.00 82.06 451 PRO A N 1
ATOM 3551 C CA . PRO A 1 451 ? 20.901 21.568 19.352 1.00 82.06 451 PRO A CA 1
ATOM 3552 C C . PRO A 1 451 ? 20.897 22.563 20.518 1.00 82.06 451 PRO A C 1
ATOM 3554 O O . PRO A 1 451 ? 21.170 22.151 21.642 1.00 82.06 451 PRO A O 1
ATOM 3557 N N . THR A 1 452 ? 20.529 23.836 20.312 1.00 83.19 452 THR A N 1
ATOM 3558 C CA . THR A 1 452 ? 20.391 24.813 21.413 1.00 83.19 452 THR A CA 1
ATOM 3559 C C . THR A 1 452 ? 19.232 24.458 22.339 1.00 83.19 452 THR A C 1
ATOM 3561 O O . THR A 1 452 ? 19.402 24.469 23.560 1.00 83.19 452 THR A O 1
ATOM 3564 N N . LEU A 1 453 ? 18.070 24.108 21.784 1.00 85.81 453 LEU A N 1
ATOM 3565 C CA . LEU A 1 453 ? 16.892 23.687 22.538 1.00 85.81 453 LEU A CA 1
ATOM 3566 C C . LEU A 1 453 ? 17.204 22.437 23.373 1.00 85.81 453 LEU A C 1
ATOM 3568 O O . LEU A 1 453 ? 16.950 22.436 24.576 1.00 85.81 453 LEU A O 1
ATOM 3572 N N . ALA A 1 454 ? 17.843 21.424 22.783 1.00 81.94 454 ALA A N 1
ATOM 3573 C CA . ALA A 1 454 ? 18.249 20.210 23.486 1.00 81.94 454 ALA A CA 1
ATOM 3574 C C . ALA A 1 454 ? 19.331 20.471 24.554 1.00 81.94 454 ALA A C 1
ATOM 3576 O O . ALA A 1 454 ? 19.163 20.066 25.706 1.00 81.94 454 ALA A O 1
ATOM 3577 N N . TRP A 1 455 ? 20.434 21.149 24.204 1.00 77.69 455 TRP A N 1
ATOM 3578 C CA . TRP A 1 455 ? 21.600 21.284 25.088 1.00 77.69 455 TRP A CA 1
ATOM 3579 C C . TRP A 1 455 ? 21.496 22.382 26.145 1.00 77.69 455 TRP A C 1
ATOM 3581 O O . TRP A 1 455 ? 22.043 22.198 27.232 1.00 77.69 455 TRP A O 1
ATOM 3591 N N . ASN A 1 456 ? 20.847 23.508 25.837 1.00 76.81 456 ASN A N 1
ATOM 3592 C CA . ASN A 1 456 ? 20.908 24.720 26.661 1.00 76.81 456 ASN A CA 1
ATOM 3593 C C . ASN A 1 456 ? 19.575 25.081 27.326 1.00 76.81 456 ASN A C 1
ATOM 3595 O O . ASN A 1 456 ? 19.598 25.790 28.330 1.00 76.81 456 ASN A O 1
ATOM 3599 N N . ILE A 1 457 ? 18.435 24.626 26.787 1.00 81.31 457 ILE A N 1
ATOM 3600 C CA . ILE A 1 457 ? 17.104 24.956 27.325 1.00 81.31 457 ILE A CA 1
ATOM 3601 C C . ILE A 1 457 ? 16.467 23.747 28.022 1.00 81.31 457 ILE A C 1
ATOM 3603 O O . ILE A 1 457 ? 16.108 23.839 29.194 1.00 81.31 457 ILE A O 1
ATOM 3607 N N . LEU A 1 458 ? 16.400 22.593 27.349 1.00 83.88 458 LEU A N 1
ATOM 3608 C CA . LEU A 1 458 ? 15.849 21.372 27.934 1.00 83.88 458 LEU A CA 1
ATOM 3609 C C . LEU A 1 458 ? 16.825 20.691 28.897 1.00 83.88 458 LEU A C 1
ATOM 3611 O O . LEU A 1 458 ? 16.426 20.436 30.022 1.00 83.88 458 LEU A O 1
ATOM 3615 N N . ARG A 1 459 ? 18.099 20.445 28.546 1.00 77.31 459 ARG A N 1
ATOM 3616 C CA . ARG A 1 459 ? 19.049 19.695 29.410 1.00 77.31 459 ARG A CA 1
ATOM 3617 C C . ARG A 1 459 ? 19.088 20.076 30.906 1.00 77.31 459 ARG A C 1
ATOM 3619 O O . ARG A 1 459 ? 19.248 19.151 31.703 1.00 77.31 459 ARG A O 1
ATOM 3626 N N . PRO A 1 460 ? 18.965 21.354 31.325 1.00 78.00 460 PRO A N 1
ATOM 3627 C CA . PRO A 1 460 ? 18.890 21.722 32.745 1.00 78.00 460 PRO A CA 1
ATOM 3628 C C . PRO A 1 460 ? 17.656 21.186 33.495 1.00 78.00 460 PRO A C 1
ATOM 3630 O O . PRO A 1 460 ? 17.702 21.067 34.715 1.00 78.00 460 PRO A O 1
ATOM 3633 N N . THR A 1 461 ? 16.567 20.871 32.787 1.00 68.81 461 THR A N 1
ATOM 3634 C CA . THR A 1 461 ? 15.288 20.381 33.343 1.00 68.81 461 THR A CA 1
ATOM 3635 C C . THR A 1 461 ? 14.978 18.934 32.941 1.00 68.81 461 THR A C 1
ATOM 3637 O O . THR A 1 461 ? 14.430 18.170 33.730 1.00 68.81 461 THR A O 1
ATOM 3640 N N . VAL A 1 462 ? 15.363 18.541 31.726 1.00 75.38 462 VAL A N 1
ATOM 3641 C CA . VAL A 1 462 ? 15.040 17.278 31.061 1.00 75.38 462 VAL A CA 1
ATOM 3642 C C . VAL A 1 462 ? 16.286 16.770 30.338 1.00 75.38 462 VAL A C 1
ATOM 3644 O O . VAL A 1 462 ? 16.773 17.397 29.399 1.00 75.38 462 VAL A O 1
ATOM 3647 N N . LYS A 1 463 ? 16.817 15.610 30.742 1.00 75.62 463 LYS A N 1
ATOM 3648 C CA . LYS A 1 463 ? 18.043 15.037 30.158 1.00 75.62 463 LYS A CA 1
ATOM 3649 C C . LYS A 1 463 ? 17.793 14.488 28.745 1.00 75.62 463 LYS A C 1
ATOM 3651 O O . LYS A 1 463 ? 17.585 13.289 28.573 1.00 75.62 463 LYS A O 1
ATOM 3656 N N . VAL A 1 464 ? 17.869 15.361 27.741 1.00 73.81 464 VAL A N 1
ATOM 3657 C CA . VAL A 1 464 ? 17.802 14.974 26.326 1.00 73.81 464 VAL A CA 1
ATOM 3658 C C . VAL A 1 464 ? 19.035 14.152 25.944 1.00 73.81 464 VAL A C 1
ATOM 3660 O O . VAL A 1 464 ? 20.175 14.579 26.142 1.00 73.81 464 VAL A O 1
ATOM 3663 N N . ALA A 1 465 ? 18.802 12.968 25.389 1.00 75.44 465 ALA A N 1
ATOM 3664 C CA . ALA A 1 465 ? 19.814 12.193 24.687 1.00 75.44 465 ALA A CA 1
ATOM 3665 C C . ALA A 1 465 ? 19.909 12.668 23.231 1.00 75.44 465 ALA A C 1
ATOM 3667 O O . ALA A 1 465 ? 18.881 12.881 22.594 1.00 75.44 465 ALA A O 1
ATOM 3668 N N . ASN A 1 466 ? 21.128 12.833 22.715 1.00 68.81 466 ASN A N 1
ATOM 3669 C CA . ASN A 1 466 ? 21.363 13.317 21.352 1.00 68.81 466 ASN A CA 1
ATOM 3670 C C . ASN A 1 466 ? 22.552 12.599 20.674 1.00 68.81 466 ASN A C 1
ATOM 3672 O O . ASN A 1 466 ? 23.610 13.206 20.492 1.00 68.81 466 ASN A O 1
ATOM 3676 N N . PRO A 1 467 ? 22.453 11.285 20.385 1.00 67.50 467 PRO A N 1
ATOM 3677 C CA . PRO A 1 467 ? 23.396 10.614 19.500 1.00 67.50 467 PRO A CA 1
ATOM 3678 C C . PRO A 1 467 ? 23.218 11.122 18.060 1.00 67.50 467 PRO A C 1
ATOM 3680 O O . PRO A 1 467 ? 22.098 11.267 17.567 1.00 67.50 467 PRO A O 1
ATOM 3683 N N . GLY A 1 468 ? 24.331 11.371 17.376 1.00 67.69 468 GLY A N 1
ATOM 3684 C CA . GLY A 1 468 ? 24.333 11.901 16.017 1.00 67.69 468 GLY A CA 1
ATOM 3685 C C . GLY A 1 468 ? 25.589 12.703 15.701 1.00 67.69 468 GLY A C 1
ATOM 3686 O O . GLY A 1 468 ? 26.469 12.859 16.551 1.00 67.69 468 GLY A O 1
ATOM 3687 N N . ALA A 1 469 ? 25.666 13.188 14.467 1.00 68.56 469 ALA A N 1
ATOM 3688 C CA . ALA A 1 469 ? 26.731 14.056 13.978 1.00 68.56 469 ALA A CA 1
ATOM 3689 C C . ALA A 1 469 ? 26.104 15.288 13.304 1.00 68.56 469 ALA A C 1
ATOM 3691 O O . ALA A 1 469 ? 25.041 15.156 12.696 1.00 68.56 469 ALA A O 1
ATOM 3692 N N . PRO A 1 470 ? 26.734 16.475 13.400 1.00 63.88 470 PRO A N 1
ATOM 3693 C CA . PRO A 1 470 ? 26.204 17.709 12.813 1.00 63.88 470 PRO A CA 1
ATOM 3694 C C . PRO A 1 470 ? 26.343 17.788 11.283 1.00 63.88 470 PRO A C 1
ATOM 3696 O O . PRO A 1 470 ? 25.804 18.712 10.692 1.00 63.88 470 PRO A O 1
ATOM 3699 N N . GLY A 1 471 ? 27.033 16.835 10.649 1.00 70.50 471 GLY A N 1
ATOM 3700 C CA . GLY A 1 471 ? 27.133 16.690 9.193 1.00 70.50 471 GLY A CA 1
ATOM 3701 C C . GLY A 1 471 ? 27.004 15.223 8.771 1.00 70.50 471 GLY A C 1
ATOM 3702 O O . GLY A 1 471 ? 27.157 14.313 9.595 1.00 70.50 471 GLY A O 1
ATOM 3703 N N . CYS A 1 472 ? 26.698 14.997 7.498 1.00 72.88 472 CYS A N 1
ATOM 3704 C CA . CYS A 1 472 ? 26.360 13.696 6.932 1.00 72.88 472 CYS A CA 1
ATOM 3705 C C . CYS A 1 472 ? 27.577 12.877 6.482 1.00 72.88 472 CYS A C 1
ATOM 3707 O O . CYS A 1 472 ? 28.710 13.353 6.427 1.00 72.88 472 CYS A O 1
ATOM 3709 N N . GLY A 1 473 ? 27.353 11.585 6.213 1.00 67.06 473 GLY A N 1
ATOM 3710 C CA . GLY A 1 473 ? 28.418 10.628 5.871 1.00 67.06 473 GLY A CA 1
ATOM 3711 C C . GLY A 1 473 ? 29.327 10.209 7.041 1.00 67.06 473 GLY A C 1
ATOM 3712 O O . GLY A 1 473 ? 30.081 9.244 6.913 1.00 67.06 473 GLY A O 1
ATOM 3713 N N . ALA A 1 474 ? 29.244 10.871 8.200 1.00 69.12 474 ALA A N 1
ATOM 3714 C CA . ALA A 1 474 ? 30.027 10.535 9.386 1.00 69.12 474 ALA A CA 1
ATOM 3715 C C . ALA A 1 474 ? 29.595 9.190 10.006 1.00 69.12 474 ALA A C 1
ATOM 3717 O O . ALA A 1 474 ? 28.466 9.037 10.475 1.00 69.12 474 ALA A O 1
ATOM 3718 N N . MET A 1 475 ? 30.515 8.221 10.068 1.00 68.88 475 MET A N 1
ATOM 3719 C CA . MET A 1 475 ? 30.300 6.947 10.767 1.00 68.88 475 MET A CA 1
ATOM 3720 C C . MET A 1 475 ? 30.369 7.143 12.287 1.00 68.88 475 MET A C 1
ATOM 3722 O O . MET A 1 475 ? 31.406 7.532 12.828 1.00 68.88 475 MET A O 1
ATOM 3726 N N . ILE A 1 476 ? 29.275 6.837 12.985 1.00 80.62 476 ILE A N 1
ATOM 3727 C CA . ILE A 1 476 ? 29.133 7.013 14.438 1.00 80.62 476 ILE A CA 1
ATOM 3728 C C . ILE A 1 476 ? 29.176 5.647 15.122 1.00 80.62 476 ILE A C 1
ATOM 3730 O O . ILE A 1 476 ? 28.650 4.666 14.597 1.00 80.62 476 ILE A O 1
ATOM 3734 N N . LYS A 1 477 ? 29.766 5.580 16.319 1.00 84.44 477 LYS A N 1
ATOM 3735 C CA . LYS A 1 477 ? 29.824 4.363 17.138 1.00 84.44 477 LYS A CA 1
ATOM 3736 C C . LYS A 1 477 ? 29.174 4.562 18.501 1.00 84.44 477 LYS A C 1
ATOM 3738 O O . LYS A 1 477 ? 29.245 5.650 19.071 1.00 84.44 477 LYS A O 1
ATOM 3743 N N . SER A 1 478 ? 28.586 3.497 19.036 1.00 85.38 478 SER A N 1
ATOM 3744 C CA . SER A 1 478 ? 28.175 3.423 20.440 1.00 85.38 478 SER A CA 1
ATOM 3745 C C . SER A 1 478 ? 29.389 3.443 21.375 1.00 85.38 478 SER A C 1
ATOM 3747 O O . SER A 1 478 ? 30.529 3.210 20.960 1.00 85.38 478 SER A O 1
ATOM 3749 N N . GLN A 1 479 ? 29.162 3.628 22.677 1.00 85.06 479 GLN A N 1
ATOM 3750 C CA . GLN A 1 479 ? 30.204 3.474 23.699 1.00 85.06 479 GLN A CA 1
ATOM 3751 C C . GLN A 1 479 ? 30.813 2.055 23.691 1.00 85.06 479 GLN A C 1
ATOM 3753 O O . GLN A 1 479 ? 31.954 1.879 24.113 1.00 85.06 479 GLN A O 1
ATOM 3758 N N . LYS A 1 480 ? 30.096 1.056 23.150 1.00 86.50 480 LYS A N 1
ATOM 3759 C CA . LYS A 1 480 ? 30.582 -0.317 22.913 1.00 86.50 480 LYS A CA 1
ATOM 3760 C C . LYS A 1 480 ? 31.238 -0.540 21.537 1.00 86.50 480 LYS A C 1
ATOM 3762 O O . LYS A 1 480 ? 31.490 -1.683 21.177 1.00 86.50 480 LYS A O 1
ATOM 3767 N N . GLN A 1 481 ? 31.537 0.524 20.787 1.00 88.38 481 GLN A N 1
ATOM 3768 C CA . GLN A 1 481 ? 32.155 0.493 19.449 1.00 88.38 481 GLN A CA 1
ATOM 3769 C C . GLN A 1 481 ? 31.305 -0.156 18.334 1.00 88.38 481 GLN A C 1
ATOM 3771 O O . GLN A 1 481 ? 31.813 -0.396 17.238 1.00 88.38 481 GLN A O 1
ATOM 3776 N N . GLU A 1 482 ? 30.012 -0.385 18.577 1.00 86.06 482 GLU A N 1
ATOM 3777 C CA . GLU A 1 482 ? 29.054 -0.855 17.566 1.00 86.06 482 GLU A CA 1
ATOM 3778 C C . GLU A 1 482 ? 28.678 0.314 16.638 1.00 86.06 482 GLU A C 1
ATOM 3780 O O . GLU A 1 482 ? 28.322 1.390 17.121 1.00 86.06 482 GLU A O 1
ATOM 3785 N N . GLU A 1 483 ? 28.800 0.131 15.322 1.00 83.31 483 GLU A N 1
ATOM 3786 C CA . GLU A 1 483 ? 28.554 1.179 14.321 1.00 83.31 483 GLU A CA 1
ATOM 3787 C C . GLU A 1 483 ? 27.055 1.401 14.076 1.00 83.31 483 GLU A C 1
ATOM 3789 O O . GLU A 1 483 ? 26.304 0.459 13.816 1.00 83.31 483 GLU A O 1
ATOM 3794 N N . PHE A 1 484 ? 26.627 2.663 14.124 1.00 82.44 484 PHE A N 1
ATOM 3795 C CA . PHE A 1 484 ? 25.285 3.075 13.726 1.00 82.44 484 PHE A CA 1
ATOM 3796 C C . PHE A 1 484 ? 25.172 3.150 12.194 1.00 82.44 484 PHE A C 1
ATOM 3798 O O . PHE A 1 484 ? 26.101 3.636 11.543 1.00 82.44 484 PHE A O 1
ATOM 3805 N N . PRO A 1 485 ? 24.042 2.726 11.593 1.00 82.25 485 PRO A N 1
ATOM 3806 C CA . PRO A 1 485 ? 23.810 2.933 10.169 1.00 82.25 485 PRO A CA 1
ATOM 3807 C C . PRO A 1 485 ? 23.676 4.431 9.871 1.00 82.25 485 PRO A C 1
ATOM 3809 O O . PRO A 1 485 ? 23.024 5.161 10.623 1.00 82.25 485 PRO A O 1
ATOM 3812 N N . LEU A 1 486 ? 24.270 4.878 8.760 1.00 81.75 486 LEU A N 1
ATOM 3813 C CA . LEU A 1 486 ? 24.260 6.283 8.343 1.00 81.75 486 LEU A CA 1
ATOM 3814 C C . LEU A 1 486 ? 22.826 6.828 8.259 1.00 81.75 486 LEU A C 1
ATOM 3816 O O . LEU A 1 486 ? 21.953 6.233 7.625 1.00 81.75 486 LEU A O 1
ATOM 3820 N N . GLY A 1 487 ? 22.594 7.960 8.924 1.00 81.44 487 GLY A N 1
ATOM 3821 C CA . GLY A 1 487 ? 21.297 8.639 8.956 1.00 81.44 487 GLY A CA 1
ATOM 3822 C C . GLY A 1 487 ? 21.069 9.603 7.792 1.00 81.44 487 GLY A C 1
ATOM 3823 O O . GLY A 1 487 ? 19.926 9.880 7.450 1.00 81.44 487 GLY A O 1
ATOM 3824 N N . CYS A 1 488 ? 22.133 10.088 7.151 1.00 85.44 488 CYS A N 1
ATOM 3825 C CA . CYS A 1 488 ? 22.024 10.986 6.007 1.00 85.44 488 CYS A CA 1
ATOM 3826 C C . CYS A 1 488 ? 23.272 10.977 5.116 1.00 85.44 488 CYS A C 1
ATOM 3828 O O . CYS A 1 488 ? 24.358 10.556 5.537 1.00 85.44 488 CYS A O 1
ATOM 3830 N N . TRP A 1 489 ? 23.102 11.480 3.894 1.00 86.31 489 TRP A N 1
ATOM 3831 C CA . TRP A 1 489 ? 24.159 11.762 2.922 1.00 86.31 489 TRP A CA 1
ATOM 3832 C C . TRP A 1 489 ? 23.941 13.157 2.306 1.00 86.31 489 TRP A C 1
ATOM 3834 O O . TRP A 1 489 ? 22.804 13.610 2.194 1.00 86.31 489 TRP A O 1
ATOM 3844 N N . GLU A 1 490 ? 25.018 13.846 1.934 1.00 84.31 490 GLU A N 1
ATOM 3845 C CA . GLU A 1 490 ? 24.996 15.206 1.371 1.00 84.31 490 GLU A CA 1
ATOM 3846 C C . GLU A 1 490 ? 25.302 15.162 -0.126 1.00 84.31 490 GLU A C 1
ATOM 3848 O O . GLU A 1 490 ? 26.338 14.625 -0.517 1.00 84.31 490 GLU A O 1
ATOM 3853 N N . MET A 1 491 ? 24.467 15.786 -0.963 1.00 81.69 491 MET A N 1
ATOM 3854 C CA . MET A 1 491 ? 24.735 15.878 -2.402 1.00 81.69 491 MET A CA 1
ATOM 3855 C C . MET A 1 491 ? 25.952 16.768 -2.719 1.00 81.69 491 MET A C 1
ATOM 3857 O O . MET A 1 491 ? 26.658 16.527 -3.690 1.00 81.69 491 MET A O 1
ATOM 3861 N N . GLN A 1 492 ? 26.339 17.691 -1.833 1.00 75.19 492 GLN A N 1
ATOM 3862 C CA . GLN A 1 492 ? 27.638 18.380 -1.929 1.00 75.19 492 GLN A CA 1
ATOM 3863 C C . GLN A 1 492 ? 28.848 17.426 -1.832 1.00 75.19 492 GLN A C 1
ATOM 3865 O O . GLN A 1 492 ? 29.932 17.748 -2.316 1.00 75.19 492 GLN A O 1
ATOM 3870 N N . GLN A 1 493 ? 28.675 16.225 -1.263 1.00 74.56 493 GLN A N 1
ATOM 3871 C CA . GLN A 1 493 ? 29.685 15.159 -1.260 1.00 74.56 493 GLN A CA 1
ATOM 3872 C C . GLN A 1 493 ? 29.615 14.274 -2.526 1.00 74.56 493 GLN A C 1
ATOM 3874 O O . GLN A 1 493 ? 30.304 13.252 -2.594 1.00 74.56 493 GLN A O 1
ATOM 3879 N N . ASN A 1 494 ? 28.800 14.636 -3.529 1.00 82.75 494 ASN A N 1
ATOM 3880 C CA . ASN A 1 494 ? 28.627 13.902 -4.782 1.00 82.75 494 ASN A CA 1
ATOM 3881 C C . ASN A 1 494 ? 29.956 13.766 -5.547 1.00 82.75 494 ASN A C 1
ATOM 3883 O O . ASN A 1 494 ? 30.449 14.740 -6.127 1.00 82.75 494 ASN A O 1
ATOM 3887 N N . PRO A 1 495 ? 30.519 12.549 -5.644 1.00 81.44 495 PRO A N 1
ATOM 3888 C CA . PRO A 1 495 ? 31.825 12.342 -6.247 1.00 81.44 495 PRO A CA 1
ATOM 3889 C C . PRO A 1 495 ? 31.803 12.389 -7.783 1.00 81.44 495 PRO A C 1
ATOM 3891 O O . PRO A 1 495 ? 32.850 12.181 -8.398 1.00 81.44 495 PRO A O 1
ATOM 3894 N N . LEU A 1 496 ? 30.638 12.605 -8.405 1.00 83.75 496 LEU A N 1
ATOM 3895 C CA . LEU A 1 496 ? 30.461 12.684 -9.857 1.00 83.75 496 LEU A CA 1
ATOM 3896 C C . LEU A 1 496 ? 30.550 14.120 -10.400 1.00 83.75 496 LEU A C 1
ATOM 3898 O O . LEU A 1 496 ? 30.815 14.288 -11.587 1.00 83.75 496 LEU A O 1
ATOM 3902 N N . GLY A 1 497 ? 30.370 15.142 -9.552 1.00 71.00 497 GLY A N 1
ATOM 3903 C CA . GLY A 1 497 ? 30.413 16.545 -9.989 1.00 71.00 497 GLY A CA 1
ATOM 3904 C C . GLY A 1 497 ? 30.033 17.619 -8.960 1.00 71.00 497 GLY A C 1
ATOM 3905 O O . GLY A 1 497 ? 30.096 18.795 -9.303 1.00 71.00 497 GLY A O 1
ATOM 3906 N N . GLY A 1 498 ? 29.670 17.264 -7.721 1.00 66.06 498 GLY A N 1
ATOM 3907 C CA . GLY A 1 498 ? 29.059 18.216 -6.784 1.00 66.06 498 GLY A CA 1
ATOM 3908 C C . GLY A 1 498 ? 27.661 18.644 -7.248 1.00 66.06 498 GLY A C 1
ATOM 3909 O O . GLY A 1 498 ? 26.902 17.802 -7.726 1.00 66.06 498 GLY A O 1
ATOM 3910 N N . GLU A 1 499 ? 27.376 19.945 -7.138 1.00 64.69 499 GLU A N 1
ATOM 3911 C CA . GLU A 1 499 ? 26.095 20.626 -7.429 1.00 64.69 499 GLU A CA 1
ATOM 3912 C C . GLU A 1 499 ? 25.777 20.769 -8.946 1.00 64.69 499 GLU A C 1
ATOM 3914 O O . GLU A 1 499 ? 25.149 21.738 -9.376 1.00 64.69 499 GLU A O 1
ATOM 3919 N N . ASP A 1 500 ? 26.249 19.850 -9.803 1.00 80.81 500 ASP A N 1
ATOM 3920 C CA . ASP A 1 500 ? 25.818 19.786 -11.211 1.00 80.81 500 ASP A CA 1
ATOM 3921 C C . ASP A 1 500 ? 24.600 18.871 -11.348 1.00 80.81 500 ASP A C 1
ATOM 3923 O O . ASP A 1 500 ? 24.698 17.668 -11.115 1.00 80.81 500 ASP A O 1
ATOM 3927 N N . HIS A 1 501 ? 23.482 19.415 -11.831 1.00 77.12 501 HIS A N 1
ATOM 3928 C CA . HIS A 1 501 ? 22.212 18.696 -11.969 1.00 77.12 501 HIS A CA 1
ATOM 3929 C C . HIS A 1 501 ? 22.329 17.309 -12.637 1.00 77.12 501 HIS A C 1
ATOM 3931 O O . HIS A 1 501 ? 21.671 16.354 -12.225 1.00 77.12 501 HIS A O 1
ATOM 3937 N N . ASN A 1 502 ? 23.178 17.148 -13.660 1.00 79.38 502 ASN A N 1
ATOM 3938 C CA . ASN A 1 502 ? 23.339 15.856 -14.335 1.00 79.38 502 ASN A CA 1
ATOM 3939 C C . ASN A 1 502 ? 24.147 14.882 -13.473 1.00 79.38 502 ASN A C 1
ATOM 3941 O O . ASN A 1 502 ? 23.808 13.699 -13.403 1.00 79.38 502 ASN A O 1
ATOM 3945 N N . ALA A 1 503 ? 25.186 15.373 -12.794 1.00 81.38 503 ALA A N 1
ATOM 3946 C CA . ALA A 1 503 ? 25.937 14.608 -11.809 1.00 81.38 503 ALA A CA 1
ATOM 3947 C C . ALA A 1 503 ? 25.075 14.215 -10.597 1.00 81.38 503 ALA A C 1
ATOM 3949 O O . ALA A 1 503 ? 25.276 13.132 -10.051 1.00 81.38 503 ALA A O 1
ATOM 3950 N N . GLU A 1 504 ? 24.123 15.046 -10.173 1.00 82.88 504 GLU A N 1
ATOM 3951 C CA . GLU A 1 504 ? 23.200 14.769 -9.062 1.00 82.88 504 GLU A CA 1
ATOM 3952 C C . GLU A 1 504 ? 22.133 13.745 -9.460 1.00 82.88 504 GLU A C 1
ATOM 3954 O O . GLU A 1 504 ? 21.963 12.730 -8.781 1.00 82.88 504 GLU A O 1
ATOM 3959 N N . LEU A 1 505 ? 21.488 13.921 -10.621 1.00 81.75 505 LEU A N 1
ATOM 3960 C CA . LEU A 1 505 ? 20.595 12.909 -11.195 1.00 81.75 505 LEU A CA 1
ATOM 3961 C C . LEU A 1 505 ? 21.320 11.575 -11.426 1.00 81.75 505 LEU A C 1
ATOM 3963 O O . LEU A 1 505 ? 20.717 10.517 -11.240 1.00 81.75 505 LEU A O 1
ATOM 3967 N N . GLN A 1 506 ? 22.599 11.593 -11.820 1.00 84.44 506 GLN A N 1
ATOM 3968 C CA . GLN A 1 506 ? 23.392 10.369 -11.927 1.00 84.44 506 GLN A CA 1
ATOM 3969 C C . GLN A 1 506 ? 23.717 9.787 -10.549 1.00 84.44 506 GLN A C 1
ATOM 3971 O O . GLN A 1 506 ? 23.548 8.587 -10.365 1.00 84.44 506 GLN A O 1
ATOM 3976 N N . ALA A 1 507 ? 24.084 10.599 -9.554 1.00 86.50 507 ALA A N 1
ATOM 3977 C CA . ALA A 1 507 ? 24.325 10.123 -8.193 1.00 86.50 507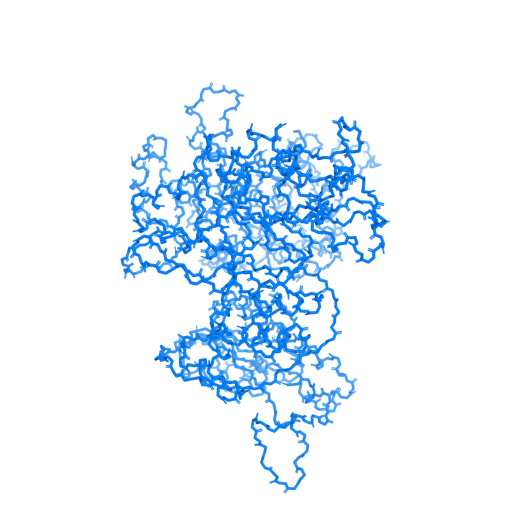 ALA A CA 1
ATOM 3978 C C . ALA A 1 507 ? 23.082 9.441 -7.603 1.00 86.50 507 ALA A C 1
ATOM 3980 O O . ALA A 1 507 ? 23.201 8.363 -7.028 1.00 86.50 507 ALA A O 1
ATOM 3981 N N . ILE A 1 508 ? 21.882 9.990 -7.821 1.00 84.06 508 ILE A N 1
ATOM 3982 C CA . ILE A 1 508 ? 20.607 9.370 -7.417 1.00 84.06 508 ILE A CA 1
ATOM 3983 C C . ILE A 1 508 ? 20.418 7.991 -8.084 1.00 84.06 508 ILE A C 1
ATOM 3985 O O . ILE A 1 508 ? 19.999 7.045 -7.413 1.00 84.06 508 ILE A O 1
ATOM 3989 N N . LYS A 1 509 ? 20.787 7.834 -9.365 1.00 84.56 509 LYS A N 1
ATOM 3990 C CA . LYS A 1 509 ? 20.762 6.534 -10.071 1.00 84.56 509 LYS A CA 1
ATOM 3991 C C . LYS A 1 509 ? 21.806 5.553 -9.538 1.00 84.56 509 LYS A C 1
ATOM 3993 O O . LYS A 1 509 ? 21.470 4.394 -9.320 1.00 84.56 509 LYS A O 1
ATOM 3998 N N . GLU A 1 510 ? 23.036 5.998 -9.286 1.00 86.25 510 GLU A N 1
ATOM 3999 C CA . GLU A 1 510 ? 24.091 5.157 -8.704 1.00 86.25 510 GLU A CA 1
ATOM 4000 C C . GLU A 1 510 ? 23.717 4.685 -7.290 1.00 86.25 510 GLU A C 1
ATOM 4002 O O . GLU A 1 510 ? 23.850 3.506 -6.966 1.00 86.25 510 GLU A O 1
ATOM 4007 N N . LEU A 1 511 ? 23.169 5.580 -6.459 1.00 84.44 511 LEU A N 1
ATOM 4008 C CA . LEU A 1 511 ? 22.634 5.254 -5.135 1.00 84.44 511 LEU A CA 1
ATOM 4009 C C . LEU A 1 511 ? 21.519 4.200 -5.227 1.00 84.44 511 LEU A C 1
ATOM 4011 O O . LEU A 1 511 ? 21.506 3.260 -4.431 1.00 84.44 511 LEU A O 1
ATOM 4015 N N . ALA A 1 512 ? 20.615 4.316 -6.206 1.00 80.06 512 ALA A N 1
ATOM 4016 C CA . ALA A 1 512 ? 19.536 3.355 -6.431 1.00 80.06 512 ALA A CA 1
ATOM 4017 C C . ALA A 1 512 ? 20.055 1.990 -6.905 1.00 80.06 512 ALA A C 1
ATOM 4019 O O . ALA A 1 512 ? 19.701 0.964 -6.322 1.00 80.06 512 ALA A O 1
ATOM 4020 N N . ALA A 1 513 ? 20.941 1.974 -7.906 1.00 77.94 513 ALA A N 1
ATOM 4021 C CA . ALA A 1 513 ? 21.569 0.759 -8.417 1.00 77.94 513 ALA A CA 1
ATOM 4022 C C . ALA A 1 513 ? 22.311 0.012 -7.299 1.00 77.94 513 ALA A C 1
ATOM 4024 O O . ALA A 1 513 ? 22.108 -1.186 -7.092 1.00 77.94 513 ALA A O 1
ATOM 4025 N N . MET A 1 514 ? 23.112 0.731 -6.507 1.00 78.69 514 MET A N 1
ATOM 4026 C CA . MET A 1 514 ? 23.874 0.136 -5.413 1.00 78.69 514 MET A CA 1
ATOM 4027 C C . MET A 1 514 ? 22.994 -0.338 -4.248 1.00 78.69 514 MET A C 1
ATOM 4029 O O . MET A 1 514 ? 23.397 -1.261 -3.532 1.00 78.69 514 MET A O 1
ATOM 4033 N N . ALA A 1 515 ? 21.813 0.248 -4.016 1.00 69.06 515 ALA A N 1
ATOM 4034 C CA . ALA A 1 515 ? 20.954 -0.099 -2.876 1.00 69.06 515 ALA A CA 1
ATOM 4035 C C . ALA A 1 515 ? 20.578 -1.594 -2.844 1.00 69.06 515 ALA A C 1
ATOM 4037 O O . ALA A 1 515 ? 20.554 -2.199 -1.769 1.00 69.06 515 ALA A O 1
ATOM 4038 N N . GLY A 1 516 ? 20.374 -2.212 -4.015 1.00 61.09 516 GLY A N 1
ATOM 4039 C CA . GLY A 1 516 ? 20.109 -3.649 -4.155 1.00 61.09 516 GLY A CA 1
ATOM 4040 C C . GLY A 1 516 ? 21.336 -4.564 -3.998 1.00 61.09 516 GLY A C 1
ATOM 4041 O O . GLY A 1 516 ? 21.182 -5.783 -3.909 1.00 61.09 516 GLY A O 1
ATOM 4042 N N . MET A 1 517 ? 22.556 -4.019 -3.957 1.00 72.62 517 MET A N 1
ATOM 4043 C CA . MET A 1 517 ? 23.789 -4.811 -3.998 1.00 72.62 517 MET A CA 1
ATOM 4044 C C . MET A 1 517 ? 24.142 -5.417 -2.635 1.00 72.62 517 MET A C 1
ATOM 4046 O O . MET A 1 517 ? 24.301 -4.726 -1.621 1.00 72.62 517 MET A O 1
ATOM 4050 N N . ALA A 1 518 ? 24.314 -6.742 -2.634 1.00 63.19 518 ALA A N 1
ATOM 4051 C CA . ALA A 1 518 ? 24.513 -7.550 -1.432 1.00 63.19 518 ALA A CA 1
ATOM 4052 C C . ALA A 1 518 ? 25.915 -7.439 -0.799 1.00 63.19 518 ALA A C 1
ATOM 4054 O O . ALA A 1 518 ? 26.106 -7.908 0.323 1.00 63.19 518 ALA A O 1
ATOM 4055 N N . SER A 1 519 ? 26.902 -6.860 -1.491 1.00 77.38 519 SER A N 1
ATOM 4056 C CA . SER A 1 519 ? 28.276 -6.729 -0.995 1.00 77.38 519 SER A CA 1
ATOM 4057 C C . SER A 1 519 ? 29.004 -5.530 -1.609 1.00 77.38 519 SER A C 1
ATOM 4059 O O . SER A 1 519 ? 28.608 -5.009 -2.651 1.00 77.38 519 SER A O 1
ATOM 4061 N N . TRP A 1 520 ? 30.117 -5.130 -0.983 1.00 79.75 520 TRP A N 1
ATOM 4062 C CA . TRP A 1 520 ? 31.028 -4.132 -1.555 1.00 79.75 520 TRP A CA 1
ATOM 4063 C C . TRP A 1 520 ? 31.671 -4.618 -2.862 1.00 79.75 520 TRP A C 1
ATOM 4065 O O . TRP A 1 520 ? 31.876 -3.812 -3.758 1.00 79.75 520 TRP A O 1
ATOM 4075 N N . ALA A 1 521 ? 31.942 -5.921 -3.004 1.00 83.56 521 ALA A N 1
ATOM 4076 C CA . ALA A 1 521 ? 32.547 -6.467 -4.219 1.00 83.56 521 ALA A CA 1
ATOM 4077 C C . ALA A 1 521 ? 31.638 -6.277 -5.448 1.00 83.56 521 ALA A C 1
ATOM 4079 O O . ALA A 1 521 ? 32.114 -5.819 -6.479 1.00 83.56 521 ALA A O 1
ATOM 4080 N N . ALA A 1 522 ? 30.329 -6.524 -5.305 1.00 80.25 522 ALA A N 1
ATOM 4081 C CA . ALA A 1 522 ? 29.353 -6.291 -6.373 1.00 80.25 522 ALA A CA 1
ATOM 4082 C C . ALA A 1 522 ? 29.240 -4.800 -6.751 1.00 80.25 522 ALA A C 1
ATOM 4084 O O . ALA A 1 522 ? 29.109 -4.460 -7.923 1.00 80.25 522 ALA A O 1
ATOM 4085 N N . ALA A 1 523 ? 29.349 -3.898 -5.769 1.00 81.12 523 ALA A N 1
ATOM 4086 C CA . ALA A 1 523 ? 29.391 -2.462 -6.038 1.00 81.12 523 ALA A CA 1
ATOM 4087 C C . ALA A 1 523 ? 30.691 -2.037 -6.729 1.00 81.12 523 ALA A C 1
ATOM 4089 O O . ALA A 1 523 ? 30.646 -1.274 -7.686 1.00 81.12 523 ALA A O 1
ATOM 4090 N N . GLN A 1 524 ? 31.839 -2.567 -6.304 1.00 86.25 524 GLN A N 1
ATOM 4091 C CA . GLN A 1 524 ? 33.130 -2.302 -6.935 1.00 86.25 524 GLN A CA 1
ATOM 4092 C C . GLN A 1 524 ? 33.168 -2.810 -8.389 1.00 86.25 524 GLN A C 1
ATOM 4094 O O . GLN A 1 524 ? 33.706 -2.126 -9.254 1.00 86.25 524 GLN A O 1
ATOM 4099 N N . GLU A 1 525 ? 32.539 -3.952 -8.678 1.00 86.69 525 GLU A N 1
ATOM 4100 C CA . GLU A 1 525 ? 32.344 -4.484 -10.034 1.00 86.69 525 GLU A CA 1
ATOM 4101 C C . GLU A 1 525 ? 31.474 -3.557 -10.904 1.00 86.69 525 GLU A C 1
ATOM 4103 O O . GLU A 1 525 ? 31.925 -3.119 -11.965 1.00 86.69 525 GLU A O 1
ATOM 4108 N N . HIS A 1 526 ? 30.289 -3.159 -10.419 1.00 87.81 526 HIS A N 1
ATOM 4109 C CA . HIS A 1 526 ? 29.412 -2.178 -11.082 1.00 87.81 526 HIS A CA 1
ATOM 4110 C C . HIS A 1 526 ? 30.115 -0.838 -11.351 1.00 87.81 526 HIS A C 1
ATOM 4112 O O . HIS A 1 526 ? 30.038 -0.291 -12.451 1.00 87.81 526 HIS A O 1
ATOM 4118 N N . CYS A 1 527 ? 30.841 -0.316 -10.362 1.00 86.38 527 CYS A N 1
ATOM 4119 C CA . CYS A 1 527 ? 31.598 0.925 -10.485 1.00 86.38 527 CYS A CA 1
ATOM 4120 C C . CYS A 1 527 ? 32.706 0.831 -11.535 1.00 86.38 527 CYS A C 1
ATOM 4122 O O . CYS A 1 527 ? 32.859 1.756 -12.329 1.00 86.38 527 CYS A O 1
ATOM 4124 N N . ASN A 1 528 ? 33.446 -0.282 -11.571 1.00 85.62 528 ASN A N 1
ATOM 4125 C CA . ASN A 1 528 ? 34.478 -0.515 -12.579 1.00 85.62 528 ASN A CA 1
ATOM 4126 C C . ASN A 1 528 ? 33.874 -0.562 -13.994 1.00 85.62 528 ASN A C 1
ATOM 4128 O O . ASN A 1 528 ? 34.443 0.029 -14.909 1.00 85.62 528 ASN A O 1
ATOM 4132 N N . ALA A 1 529 ? 32.711 -1.203 -14.167 1.00 84.81 529 ALA A N 1
ATOM 4133 C CA . ALA A 1 529 ? 31.978 -1.213 -15.436 1.00 84.81 529 ALA A CA 1
ATOM 4134 C C . ALA A 1 529 ? 31.466 0.188 -15.833 1.00 84.81 529 ALA A C 1
ATOM 4136 O O . ALA A 1 529 ? 31.538 0.564 -17.001 1.00 84.81 529 ALA A O 1
ATOM 4137 N N . SER A 1 530 ? 31.032 0.987 -14.854 1.00 77.81 530 SER A N 1
ATOM 4138 C CA . SER A 1 530 ? 30.561 2.371 -15.034 1.00 77.81 530 SER A CA 1
ATOM 4139 C C . SER A 1 530 ? 31.696 3.414 -15.081 1.00 77.81 530 SER A C 1
ATOM 4141 O O . SER A 1 530 ? 31.436 4.615 -15.100 1.00 77.81 530 SER A O 1
ATOM 4143 N N . GLY A 1 531 ? 32.968 2.991 -15.071 1.00 85.50 531 GLY A N 1
ATOM 4144 C CA . GLY A 1 531 ? 34.141 3.879 -15.119 1.00 85.50 531 GLY A CA 1
ATOM 4145 C C . GLY A 1 531 ? 34.400 4.713 -13.852 1.00 85.50 531 GLY A C 1
ATOM 4146 O O . GLY A 1 531 ? 35.253 5.605 -13.866 1.00 85.50 531 GLY A O 1
ATOM 4147 N N . LEU A 1 532 ? 33.694 4.438 -12.752 1.00 85.88 532 LEU A N 1
ATOM 4148 C CA . LEU A 1 532 ? 33.815 5.152 -11.481 1.00 85.88 532 LEU A CA 1
ATOM 4149 C C . LEU A 1 532 ? 35.049 4.683 -10.704 1.00 85.88 532 LEU A C 1
ATOM 4151 O O . LEU A 1 532 ? 35.216 3.495 -10.426 1.00 85.88 532 LEU A O 1
ATOM 4155 N N . LYS A 1 533 ? 35.903 5.619 -10.275 1.00 87.56 533 LYS A N 1
ATOM 4156 C CA . LYS A 1 533 ? 37.090 5.288 -9.470 1.00 87.56 533 LYS A CA 1
ATOM 4157 C C . LYS A 1 533 ? 36.670 4.814 -8.080 1.00 87.56 533 LYS A C 1
ATOM 4159 O O . LYS A 1 533 ? 35.707 5.325 -7.510 1.00 87.56 533 LYS A O 1
ATOM 4164 N N . GLU A 1 534 ? 37.448 3.913 -7.485 1.00 86.81 534 GLU A N 1
ATOM 4165 C CA . GLU A 1 534 ? 37.139 3.299 -6.184 1.00 86.81 534 GLU A CA 1
ATOM 4166 C C . GLU A 1 534 ? 36.734 4.290 -5.064 1.00 86.81 534 GLU A C 1
ATOM 4168 O O . GLU A 1 534 ? 35.750 4.007 -4.379 1.00 86.81 534 GLU A O 1
ATOM 4173 N N . PRO A 1 535 ? 37.365 5.474 -4.887 1.00 84.56 535 PRO A N 1
ATOM 4174 C CA . PRO A 1 535 ? 36.910 6.447 -3.889 1.00 84.56 535 PRO A CA 1
ATOM 4175 C C . PRO A 1 535 ? 35.510 7.009 -4.182 1.00 84.56 535 PRO A C 1
ATOM 4177 O O . PRO A 1 535 ? 34.707 7.158 -3.266 1.00 84.56 535 PRO A O 1
ATOM 4180 N N . GLN A 1 536 ? 35.197 7.268 -5.458 1.00 86.31 536 GLN A N 1
ATOM 4181 C CA . GLN A 1 536 ? 33.884 7.753 -5.901 1.00 86.31 536 GLN A CA 1
ATOM 4182 C C . GLN A 1 536 ? 32.818 6.679 -5.644 1.00 86.31 536 GLN A C 1
ATOM 4184 O O . GLN A 1 536 ? 31.784 6.938 -5.026 1.00 86.31 536 GLN A O 1
ATOM 4189 N N . CYS A 1 537 ? 33.136 5.442 -6.032 1.00 86.81 537 CYS A N 1
ATOM 4190 C CA . CYS A 1 537 ? 32.328 4.260 -5.768 1.00 86.81 537 CYS A CA 1
ATOM 4191 C C . CYS A 1 537 ? 32.028 4.075 -4.273 1.00 86.81 537 CYS A C 1
ATOM 4193 O O . CYS A 1 537 ? 30.895 3.789 -3.887 1.00 86.81 537 CYS A O 1
ATOM 4195 N N . ARG A 1 538 ? 33.035 4.259 -3.406 1.00 84.94 538 ARG A N 1
ATOM 4196 C CA . ARG A 1 538 ? 32.888 4.035 -1.964 1.00 84.94 538 ARG A CA 1
ATOM 4197 C C . ARG A 1 538 ? 31.954 5.049 -1.309 1.00 84.94 538 ARG A C 1
ATOM 4199 O O . ARG A 1 538 ? 31.163 4.654 -0.455 1.00 84.94 538 ARG A O 1
ATOM 4206 N N . THR A 1 539 ? 31.999 6.313 -1.728 1.00 83.75 539 THR A N 1
ATOM 4207 C CA . THR A 1 539 ? 31.065 7.349 -1.259 1.00 83.75 539 THR A CA 1
ATOM 4208 C C . THR A 1 539 ? 29.620 7.003 -1.624 1.00 83.75 539 THR A C 1
ATOM 4210 O O . THR A 1 539 ? 28.764 6.966 -0.739 1.00 83.75 539 THR A O 1
ATOM 4213 N N . LEU A 1 540 ? 29.356 6.655 -2.889 1.00 85.75 540 LEU A N 1
ATOM 4214 C CA . LEU A 1 540 ? 28.016 6.279 -3.363 1.00 85.75 540 LEU A CA 1
ATOM 4215 C C . LEU A 1 540 ? 27.508 4.998 -2.673 1.00 85.75 540 LEU A C 1
ATOM 4217 O O . LEU A 1 540 ? 26.400 4.969 -2.139 1.00 85.75 540 LEU A O 1
ATOM 4221 N N . TYR A 1 541 ? 28.345 3.963 -2.561 1.00 83.50 541 TYR A N 1
ATOM 4222 C CA . TYR A 1 541 ? 27.977 2.723 -1.872 1.00 83.50 541 TYR A CA 1
ATOM 4223 C C . TYR A 1 541 ? 27.678 2.932 -0.377 1.00 83.50 541 TYR A C 1
ATOM 4225 O O . TYR A 1 541 ? 26.819 2.248 0.185 1.00 83.50 541 TYR A O 1
ATOM 4233 N N . ASN A 1 542 ? 28.349 3.873 0.288 1.00 80.06 542 ASN A N 1
ATOM 4234 C CA . ASN A 1 542 ? 28.023 4.221 1.670 1.00 80.06 542 ASN A CA 1
ATOM 4235 C C . ASN A 1 542 ? 26.676 4.969 1.755 1.00 80.06 542 ASN A C 1
ATOM 4237 O O . ASN A 1 542 ? 25.867 4.659 2.629 1.00 80.06 542 ASN A O 1
ATOM 4241 N N . GLY A 1 543 ? 26.402 5.897 0.830 1.00 76.94 543 GLY A N 1
ATOM 4242 C CA . GLY A 1 543 ? 25.159 6.678 0.791 1.00 76.94 543 GLY A CA 1
ATOM 4243 C C . GLY A 1 543 ? 23.900 5.880 0.420 1.00 76.94 543 GLY A C 1
ATOM 4244 O O . GLY A 1 543 ? 22.814 6.205 0.885 1.00 76.94 543 GLY A O 1
ATOM 4245 N N . ARG A 1 544 ? 24.017 4.804 -0.369 1.00 82.38 544 ARG A N 1
ATOM 4246 C CA . ARG A 1 544 ? 22.894 4.111 -1.049 1.00 82.38 544 ARG A CA 1
ATOM 4247 C C . ARG A 1 544 ? 21.631 3.813 -0.224 1.00 82.38 544 ARG A C 1
ATOM 4249 O O . ARG A 1 544 ? 20.527 3.838 -0.764 1.00 82.38 544 ARG A O 1
ATOM 4256 N N . ASN A 1 545 ? 21.782 3.548 1.077 1.00 76.75 545 ASN A N 1
ATOM 4257 C CA . ASN A 1 545 ? 20.713 3.120 1.989 1.00 76.75 545 ASN A CA 1
ATOM 4258 C C . ASN A 1 545 ? 20.355 4.154 3.076 1.00 76.75 545 ASN A C 1
ATOM 4260 O O . ASN A 1 545 ? 19.631 3.815 4.015 1.00 76.75 545 ASN A O 1
ATOM 4264 N N . VAL A 1 546 ? 20.825 5.405 2.975 1.00 83.31 546 VAL A N 1
ATOM 4265 C CA . VAL A 1 546 ? 20.424 6.454 3.931 1.00 83.31 546 VAL A CA 1
ATOM 4266 C C . VAL A 1 546 ? 18.924 6.773 3.823 1.00 83.31 546 VAL A C 1
ATOM 4268 O O . VAL A 1 546 ? 18.343 6.630 2.740 1.00 83.31 546 VAL A O 1
ATOM 4271 N N . PRO A 1 547 ? 18.280 7.193 4.928 1.00 83.31 547 PRO A N 1
ATOM 4272 C CA . PRO A 1 547 ? 16.893 7.645 4.925 1.00 83.31 547 PRO A CA 1
ATOM 4273 C C . PRO A 1 547 ? 16.706 9.102 4.480 1.00 83.31 547 PRO A C 1
ATOM 4275 O O . PRO A 1 547 ? 15.603 9.435 4.047 1.00 83.31 547 PRO A O 1
ATOM 4278 N N . VAL A 1 548 ? 17.750 9.938 4.565 1.00 86.31 548 VAL A N 1
ATOM 4279 C CA . VAL A 1 548 ? 17.726 11.358 4.172 1.00 86.31 548 VAL A CA 1
ATOM 4280 C C . VAL A 1 548 ? 18.875 11.675 3.212 1.00 86.31 548 VAL A C 1
ATOM 4282 O O . VAL A 1 548 ? 20.017 11.295 3.478 1.00 86.31 548 VAL A O 1
ATOM 4285 N N . ILE A 1 549 ? 18.600 12.401 2.127 1.00 85.81 549 ILE A N 1
ATOM 4286 C CA . ILE A 1 549 ? 19.627 13.023 1.278 1.00 85.81 549 ILE A CA 1
ATOM 4287 C C . ILE A 1 549 ? 19.430 14.539 1.303 1.00 85.81 549 ILE A C 1
ATOM 4289 O O . ILE A 1 549 ? 18.306 15.009 1.153 1.00 85.81 549 ILE A O 1
ATOM 4293 N N . HIS A 1 550 ? 20.513 15.275 1.536 1.00 83.44 550 HIS A N 1
ATOM 4294 C CA . HIS A 1 550 ? 20.537 16.730 1.700 1.00 83.44 550 HIS A CA 1
ATOM 4295 C C . HIS A 1 550 ? 20.980 17.399 0.395 1.00 83.44 550 HIS A C 1
ATOM 4297 O O . HIS A 1 550 ? 21.810 16.827 -0.317 1.00 83.44 550 HIS A O 1
ATOM 4303 N N . HIS A 1 551 ? 20.499 18.619 0.147 1.00 76.06 551 HIS A N 1
ATOM 4304 C CA . HIS A 1 551 ? 20.845 19.438 -1.018 1.00 76.06 551 HIS A CA 1
ATOM 4305 C C . HIS A 1 551 ? 20.430 18.800 -2.355 1.00 76.06 551 HIS A C 1
ATOM 4307 O O . HIS A 1 551 ? 21.223 18.681 -3.278 1.00 76.06 551 HIS A O 1
ATOM 4313 N N . LEU A 1 552 ? 19.166 18.377 -2.455 1.00 73.75 552 LEU A N 1
ATOM 4314 C CA . LEU A 1 552 ? 18.477 18.267 -3.744 1.00 73.75 552 LEU A CA 1
ATOM 4315 C C . LEU A 1 552 ? 17.753 19.594 -3.967 1.00 73.75 552 LEU A C 1
ATOM 4317 O O . LEU A 1 552 ? 16.914 19.989 -3.163 1.00 73.75 552 LEU A O 1
ATOM 4321 N N . HIS A 1 553 ? 18.096 20.315 -5.025 1.00 68.31 553 HIS A N 1
ATOM 4322 C CA . HIS A 1 553 ? 17.641 21.685 -5.236 1.00 68.31 553 HIS A CA 1
ATOM 4323 C C . HIS A 1 553 ? 16.508 21.799 -6.262 1.00 68.31 553 HIS A C 1
ATOM 4325 O O . HIS A 1 553 ? 15.782 22.798 -6.253 1.00 68.31 553 HIS A O 1
ATOM 4331 N N . LEU A 1 554 ? 16.300 20.788 -7.114 1.00 62.34 554 LEU A 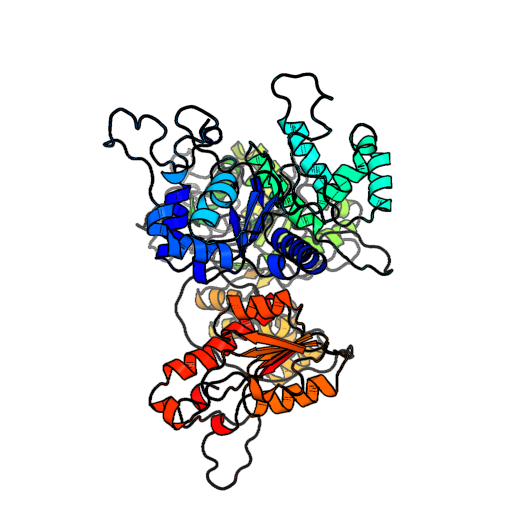N 1
ATOM 4332 C CA . LEU A 1 554 ? 15.275 20.803 -8.158 1.00 62.34 554 LEU A CA 1
ATOM 4333 C C . LEU A 1 554 ? 14.209 19.719 -7.965 1.00 62.34 554 LEU A C 1
ATOM 4335 O O . LEU A 1 554 ? 14.449 18.588 -7.538 1.00 62.34 554 LEU A O 1
ATOM 4339 N N . ALA A 1 555 ? 12.981 20.053 -8.368 1.00 58.59 555 ALA A N 1
ATOM 4340 C CA . ALA A 1 555 ? 11.837 19.144 -8.294 1.00 58.59 555 ALA A CA 1
ATOM 4341 C C . ALA A 1 555 ? 12.040 17.845 -9.103 1.00 58.59 555 ALA A C 1
ATOM 4343 O O . ALA A 1 555 ? 11.468 16.815 -8.750 1.00 58.59 555 ALA A O 1
ATOM 4344 N N . SER A 1 556 ? 12.868 17.878 -10.154 1.00 56.84 556 SER A N 1
ATOM 4345 C CA . SER A 1 556 ? 13.268 16.714 -10.954 1.00 56.84 556 SER A CA 1
ATOM 4346 C C . SER A 1 556 ? 14.156 15.733 -10.179 1.00 56.84 556 SER A C 1
ATOM 4348 O O . SER A 1 556 ? 13.940 14.526 -10.288 1.00 56.84 556 SER A O 1
ATOM 4350 N N . GLU A 1 557 ? 15.092 16.211 -9.351 1.00 68.88 557 GLU A N 1
ATOM 4351 C CA . GLU A 1 557 ? 15.888 15.345 -8.469 1.00 68.88 557 GLU A CA 1
ATOM 4352 C C . GLU A 1 557 ? 15.004 14.680 -7.416 1.00 68.88 557 GLU A C 1
ATOM 4354 O O . GLU A 1 557 ? 15.069 13.466 -7.247 1.00 68.88 557 GLU A O 1
ATOM 4359 N N . HIS A 1 558 ? 14.135 15.442 -6.741 1.00 67.56 558 HIS A N 1
ATOM 4360 C CA . HIS A 1 558 ? 13.219 14.880 -5.743 1.00 67.56 558 HIS A CA 1
ATOM 4361 C C . HIS A 1 558 ? 12.226 13.883 -6.356 1.00 67.56 558 HIS A C 1
ATOM 4363 O O . HIS A 1 558 ? 11.923 12.863 -5.736 1.00 67.56 558 HIS A O 1
ATOM 4369 N N . ALA A 1 559 ? 11.729 14.142 -7.571 1.00 60.41 559 ALA A N 1
ATOM 4370 C CA . ALA A 1 559 ? 10.866 13.210 -8.292 1.00 60.41 559 ALA A CA 1
ATOM 4371 C C . ALA A 1 559 ? 11.602 11.909 -8.651 1.00 60.41 559 ALA A C 1
ATOM 4373 O O . ALA A 1 559 ? 11.044 10.827 -8.459 1.00 60.41 559 ALA A O 1
ATOM 4374 N N . LEU A 1 560 ? 12.860 11.996 -9.104 1.00 66.31 560 LEU A N 1
ATOM 4375 C CA . LEU A 1 560 ? 13.695 10.823 -9.371 1.00 66.31 560 LEU A CA 1
ATOM 4376 C C . LEU A 1 560 ? 14.025 10.063 -8.077 1.00 66.31 560 LEU A C 1
ATOM 4378 O O . LEU A 1 560 ? 13.811 8.859 -7.997 1.00 66.31 560 LEU A O 1
ATOM 4382 N N . ALA A 1 561 ? 14.480 10.753 -7.032 1.00 72.50 561 ALA A N 1
ATOM 4383 C CA . ALA A 1 561 ? 14.785 10.146 -5.740 1.00 72.50 561 ALA A CA 1
ATOM 4384 C C . ALA A 1 561 ? 13.559 9.426 -5.150 1.00 72.50 561 ALA A C 1
ATOM 4386 O O . ALA A 1 561 ? 13.666 8.284 -4.706 1.00 72.50 561 ALA A O 1
ATOM 4387 N N . ARG A 1 562 ? 12.364 10.025 -5.237 1.00 68.06 562 ARG A N 1
ATOM 4388 C CA . ARG A 1 562 ? 11.108 9.365 -4.849 1.00 68.06 562 ARG A CA 1
ATOM 4389 C C . ARG A 1 562 ? 10.822 8.117 -5.686 1.00 68.06 562 ARG A C 1
ATOM 4391 O O . ARG A 1 562 ? 10.413 7.115 -5.111 1.00 68.06 562 ARG A O 1
ATOM 4398 N N . SER A 1 563 ? 11.039 8.149 -7.002 1.00 61.22 563 SER A N 1
ATOM 4399 C CA . SER A 1 563 ? 10.690 7.025 -7.882 1.00 61.22 563 SER A CA 1
ATOM 4400 C C . SER A 1 563 ? 11.673 5.848 -7.841 1.00 61.22 563 SER A C 1
ATOM 4402 O O . SER A 1 563 ? 11.227 4.721 -8.051 1.00 61.22 563 SER A O 1
ATOM 4404 N N . ILE A 1 564 ? 12.966 6.069 -7.545 1.00 63.19 564 ILE A N 1
ATOM 4405 C CA . ILE A 1 564 ? 13.990 4.997 -7.545 1.00 63.19 564 ILE A CA 1
ATOM 4406 C C . ILE A 1 564 ? 14.719 4.754 -6.210 1.00 63.19 564 ILE A C 1
ATOM 4408 O O . ILE A 1 564 ? 15.478 3.791 -6.108 1.00 63.19 564 ILE A O 1
ATOM 4412 N N . LEU A 1 565 ? 14.501 5.571 -5.168 1.00 69.44 565 LEU A N 1
ATOM 4413 C CA . LEU A 1 565 ? 15.018 5.310 -3.811 1.00 69.44 565 LEU A CA 1
ATOM 4414 C C . LEU A 1 565 ? 13.915 4.968 -2.793 1.00 69.44 565 LEU A C 1
ATOM 4416 O O . LEU A 1 565 ? 14.191 4.222 -1.844 1.00 69.44 565 LEU A O 1
ATOM 4420 N N . ASP A 1 566 ? 12.689 5.474 -2.968 1.00 64.06 566 ASP A N 1
ATOM 4421 C CA . ASP A 1 566 ? 11.547 5.238 -2.069 1.00 64.06 566 ASP A CA 1
ATOM 4422 C C . ASP A 1 566 ? 10.530 4.253 -2.680 1.00 64.06 566 ASP A C 1
ATOM 4424 O O . ASP A 1 566 ? 9.412 4.624 -3.034 1.00 64.06 566 ASP A O 1
ATOM 4428 N N . ASN A 1 567 ? 10.965 2.988 -2.796 1.00 50.81 567 ASN A N 1
ATOM 4429 C CA . ASN A 1 567 ? 10.350 1.845 -3.504 1.00 50.81 567 ASN A CA 1
ATOM 4430 C C . ASN A 1 567 ? 8.938 1.423 -3.023 1.00 50.81 567 ASN A C 1
ATOM 4432 O O . ASN A 1 567 ? 8.727 0.294 -2.583 1.00 50.81 567 ASN A O 1
ATOM 4436 N N . ASP A 1 568 ? 7.969 2.327 -3.102 1.00 40.97 568 ASP A N 1
ATOM 4437 C CA . ASP A 1 568 ? 6.599 2.181 -2.606 1.00 40.97 568 ASP A CA 1
ATOM 4438 C C . ASP A 1 568 ? 5.694 3.069 -3.498 1.00 40.97 568 ASP A C 1
ATOM 4440 O O . ASP A 1 568 ? 6.019 4.247 -3.683 1.00 40.97 568 ASP A O 1
ATOM 4444 N N . PRO A 1 569 ? 4.647 2.550 -4.170 1.00 35.91 569 PRO A N 1
ATOM 4445 C CA . PRO A 1 569 ? 3.914 3.308 -5.190 1.00 35.91 569 PRO A CA 1
ATOM 4446 C C . PRO A 1 569 ? 3.103 4.478 -4.610 1.00 35.91 569 PRO A C 1
ATOM 4448 O O . PRO A 1 569 ? 2.509 4.382 -3.540 1.00 35.91 569 PRO A O 1
ATOM 4451 N N . ASP A 1 570 ? 3.055 5.590 -5.345 1.00 29.72 570 ASP A N 1
ATOM 4452 C CA . ASP A 1 570 ? 2.468 6.849 -4.874 1.00 29.72 570 ASP A CA 1
ATOM 4453 C C . ASP A 1 570 ? 0.950 6.950 -5.165 1.00 29.72 570 ASP A C 1
ATOM 4455 O O . ASP A 1 570 ? 0.499 6.510 -6.231 1.00 29.72 570 ASP A O 1
ATOM 4459 N N . PRO A 1 571 ? 0.136 7.540 -4.267 1.00 30.67 571 PRO A N 1
ATOM 4460 C CA . PRO A 1 571 ? -1.308 7.648 -4.456 1.00 30.67 571 PRO A CA 1
ATOM 4461 C C . PRO A 1 571 ? -1.703 8.818 -5.380 1.00 30.67 571 PRO A C 1
ATOM 4463 O O . PRO A 1 571 ? -2.127 9.872 -4.925 1.00 30.67 571 PRO A O 1
ATOM 4466 N N . VAL A 1 572 ? -1.664 8.555 -6.691 1.00 32.28 572 VAL A N 1
ATOM 4467 C CA . VAL A 1 572 ? -2.422 9.249 -7.759 1.00 32.28 572 VAL A CA 1
ATOM 4468 C C . VAL A 1 572 ? -2.116 10.740 -8.005 1.00 32.28 572 VAL A C 1
ATOM 4470 O O . VAL A 1 572 ? -2.712 11.628 -7.403 1.00 32.28 572 VAL A O 1
ATOM 4473 N N . GLN A 1 573 ? -1.390 11.012 -9.094 1.00 27.11 573 GLN A N 1
ATOM 4474 C CA . GLN A 1 573 ? -1.879 11.910 -10.156 1.00 27.11 573 GLN A CA 1
ATOM 4475 C C . GLN A 1 573 ? -1.268 11.526 -11.516 1.00 27.11 573 GLN A C 1
ATOM 4477 O O . GLN A 1 573 ? -0.401 10.653 -11.570 1.00 27.11 573 GLN A O 1
ATOM 4482 N N . SER A 1 574 ? -1.819 12.053 -12.612 1.00 33.72 574 SER A N 1
ATOM 4483 C CA . SER A 1 574 ? -1.607 11.527 -13.967 1.00 33.72 574 SER A CA 1
ATOM 4484 C C . SER A 1 574 ? -0.503 12.231 -14.766 1.00 33.72 574 SER A C 1
ATOM 4486 O O . SER A 1 574 ? -0.069 13.325 -14.415 1.00 33.72 574 SER A O 1
ATOM 4488 N N . ASP A 1 575 ? -0.164 11.576 -15.884 1.00 25.86 575 ASP A N 1
ATOM 4489 C CA . ASP A 1 575 ? 0.544 12.054 -17.084 1.00 25.86 575 ASP A CA 1
ATOM 4490 C C . ASP A 1 575 ? 1.991 11.524 -17.218 1.00 25.86 575 ASP A C 1
ATOM 4492 O O . ASP A 1 575 ? 2.848 11.723 -16.363 1.00 25.86 575 ASP A O 1
ATOM 4496 N N . GLY A 1 576 ? 2.249 10.807 -18.319 1.00 26.59 576 GLY A N 1
ATOM 4497 C CA . GLY A 1 576 ? 3.564 10.286 -18.739 1.00 26.59 576 GLY A CA 1
ATOM 4498 C C . GLY A 1 576 ? 3.844 10.656 -20.206 1.00 26.59 576 GLY A C 1
ATOM 4499 O O . GLY A 1 576 ? 3.127 11.514 -20.728 1.00 26.59 576 GLY A O 1
ATOM 4500 N N . PRO A 1 577 ? 4.797 10.022 -20.926 1.00 36.72 577 PRO A N 1
ATOM 4501 C CA . PRO A 1 577 ? 5.700 8.908 -20.578 1.00 36.72 577 PRO A CA 1
ATOM 4502 C C . PRO A 1 577 ? 7.150 9.443 -20.330 1.00 36.72 577 PRO A C 1
ATOM 4504 O O . PRO A 1 577 ? 7.296 10.639 -20.105 1.00 36.72 577 PRO A O 1
ATOM 4507 N N . VAL A 1 578 ? 8.272 8.707 -20.242 1.00 25.22 578 VAL A N 1
ATOM 4508 C CA . VAL A 1 578 ? 8.795 7.526 -20.971 1.00 25.22 578 VAL A CA 1
ATOM 4509 C C . VAL A 1 578 ? 9.732 6.692 -20.076 1.00 25.22 578 VAL A C 1
ATOM 4511 O O . VAL A 1 578 ? 10.431 7.237 -19.223 1.00 25.22 578 VAL A O 1
ATOM 4514 N N . LEU A 1 579 ? 9.735 5.372 -20.290 1.00 34.84 579 LEU A N 1
ATOM 4515 C CA . LEU A 1 579 ? 10.660 4.383 -19.717 1.00 34.84 579 LEU A CA 1
ATOM 4516 C C . LEU A 1 579 ? 11.690 3.937 -20.770 1.00 34.84 579 LEU A C 1
ATOM 4518 O O . LEU A 1 579 ? 11.443 4.117 -21.955 1.00 34.84 579 LEU A O 1
ATOM 4522 N N . ASP A 1 580 ? 12.813 3.370 -20.314 1.00 24.70 580 ASP A N 1
ATOM 4523 C CA . ASP A 1 580 ? 13.405 2.077 -20.741 1.00 24.70 580 ASP A CA 1
ATOM 4524 C C . ASP A 1 580 ? 14.794 1.938 -20.056 1.00 24.70 580 ASP A C 1
ATOM 4526 O O . ASP A 1 580 ? 15.468 2.942 -19.829 1.00 24.70 580 ASP A O 1
ATOM 4530 N N . ALA A 1 581 ? 15.238 0.814 -19.467 1.00 29.88 581 ALA A N 1
ATOM 4531 C CA . ALA A 1 581 ? 15.266 -0.601 -19.889 1.00 29.88 581 ALA A CA 1
ATOM 4532 C C . ALA A 1 581 ? 16.302 -0.857 -21.013 1.00 29.88 581 ALA A C 1
ATOM 4534 O O . ALA A 1 581 ? 16.310 -0.139 -22.001 1.00 29.88 581 ALA A O 1
ATOM 4535 N N . ALA A 1 582 ? 17.221 -1.833 -20.957 1.00 28.42 582 ALA A N 1
ATOM 4536 C CA . ALA A 1 582 ? 17.647 -2.790 -19.911 1.00 28.42 582 ALA A CA 1
ATOM 4537 C C . ALA A 1 582 ? 19.163 -3.144 -20.154 1.00 28.42 582 ALA A C 1
ATOM 4539 O O . ALA A 1 582 ? 19.827 -2.362 -20.826 1.00 28.42 582 ALA A O 1
ATOM 4540 N N . THR A 1 583 ? 19.864 -4.189 -19.667 1.00 30.03 583 THR A N 1
ATOM 4541 C CA . THR A 1 583 ? 19.556 -5.456 -18.954 1.00 30.03 583 THR A CA 1
ATOM 4542 C C . THR A 1 583 ? 20.846 -6.018 -18.290 1.00 30.03 583 THR A C 1
ATOM 4544 O O . THR A 1 583 ? 21.935 -5.650 -18.714 1.00 30.03 583 THR A O 1
ATOM 4547 N N . THR A 1 584 ? 20.731 -7.011 -17.381 1.00 29.23 584 THR A N 1
ATOM 4548 C CA . THR A 1 584 ? 21.761 -8.034 -16.984 1.00 29.23 584 THR A CA 1
ATOM 4549 C C . THR A 1 584 ? 23.091 -7.598 -16.323 1.00 29.23 584 THR A C 1
ATOM 4551 O O . THR A 1 584 ? 23.670 -6.589 -16.688 1.00 29.23 584 THR A O 1
ATOM 4554 N N . ALA A 1 585 ? 23.705 -8.355 -15.398 1.00 25.92 585 ALA A N 1
ATOM 4555 C CA . ALA A 1 585 ? 23.270 -9.483 -14.547 1.00 25.92 585 ALA A CA 1
ATOM 4556 C C . ALA A 1 585 ? 24.233 -9.611 -13.333 1.00 25.92 585 ALA A C 1
ATOM 4558 O O . ALA A 1 585 ? 25.317 -9.036 -13.356 1.00 25.92 585 ALA A O 1
ATOM 4559 N N . ALA A 1 586 ? 23.864 -10.361 -12.283 1.00 25.39 586 ALA A N 1
ATOM 4560 C CA . ALA A 1 586 ? 24.654 -10.495 -11.045 1.00 25.39 586 ALA A CA 1
ATOM 4561 C C . ALA A 1 586 ? 24.972 -11.968 -10.684 1.00 25.39 586 ALA A C 1
ATOM 4563 O O . ALA A 1 586 ? 24.154 -12.842 -10.984 1.00 25.39 586 ALA A O 1
ATOM 4564 N N . PRO A 1 587 ? 26.115 -12.256 -10.022 1.00 29.30 587 PRO A N 1
ATOM 4565 C CA . PRO A 1 587 ? 26.525 -13.614 -9.660 1.00 29.30 587 PRO A CA 1
ATOM 4566 C C . PRO A 1 587 ? 25.816 -14.181 -8.415 1.00 29.30 587 PRO A C 1
ATOM 4568 O O . PRO A 1 587 ? 25.203 -13.476 -7.612 1.00 29.30 587 PRO A O 1
ATOM 4571 N N . GLU A 1 588 ? 25.912 -15.502 -8.276 1.00 31.38 588 GLU A N 1
ATOM 4572 C CA . GLU A 1 588 ? 25.041 -16.359 -7.470 1.00 31.38 588 GLU A CA 1
ATOM 4573 C C . GLU A 1 588 ? 25.071 -16.104 -5.949 1.00 31.38 588 GLU A C 1
ATOM 4575 O O . GLU A 1 588 ? 26.094 -16.238 -5.273 1.00 31.38 588 GLU A O 1
ATOM 4580 N N . ARG A 1 589 ? 23.879 -15.924 -5.363 1.00 35.03 589 ARG A N 1
ATOM 4581 C CA . ARG A 1 589 ? 23.564 -16.632 -4.111 1.00 35.03 589 ARG A CA 1
ATOM 4582 C C . ARG A 1 589 ? 23.253 -18.084 -4.467 1.00 35.03 589 ARG A C 1
ATOM 4584 O O . ARG A 1 589 ? 22.637 -18.321 -5.502 1.00 35.03 589 ARG A O 1
ATOM 4591 N N . ALA A 1 590 ? 23.612 -19.024 -3.592 1.00 33.31 590 ALA A N 1
ATOM 4592 C CA . ALA A 1 590 ? 23.221 -20.424 -3.743 1.00 33.31 590 ALA A CA 1
ATOM 4593 C C . ALA A 1 590 ? 21.704 -20.520 -3.977 1.00 33.31 590 ALA A C 1
ATOM 4595 O O . ALA A 1 590 ? 20.914 -20.031 -3.165 1.00 33.31 590 ALA A O 1
ATOM 4596 N N . ILE A 1 591 ? 21.319 -21.094 -5.116 1.00 44.88 591 ILE A N 1
ATOM 4597 C CA . ILE A 1 591 ? 19.929 -21.143 -5.560 1.00 44.88 591 ILE A CA 1
ATOM 4598 C C . ILE A 1 591 ? 19.187 -22.161 -4.688 1.00 44.88 591 ILE A C 1
ATOM 4600 O O . ILE A 1 591 ? 19.351 -23.367 -4.867 1.00 44.88 591 ILE A O 1
ATOM 4604 N N . GLU A 1 592 ? 18.343 -21.688 -3.765 1.00 45.09 592 GLU A N 1
ATOM 4605 C CA . GLU A 1 592 ? 17.233 -22.516 -3.286 1.00 45.09 592 GLU A CA 1
ATOM 4606 C C . GLU A 1 592 ? 16.389 -22.886 -4.505 1.00 45.09 592 GLU A C 1
ATOM 4608 O O . GLU A 1 592 ? 15.885 -22.013 -5.218 1.00 45.09 592 GLU A O 1
ATOM 4613 N N . GLU A 1 593 ? 16.298 -24.184 -4.783 1.00 64.44 593 GLU A N 1
ATOM 4614 C CA . GLU A 1 593 ? 15.740 -24.697 -6.027 1.00 64.44 593 GLU A CA 1
ATOM 4615 C C . GLU A 1 593 ? 14.243 -24.369 -6.105 1.00 64.44 593 GLU A C 1
ATOM 4617 O O . GLU A 1 593 ? 13.397 -25.031 -5.496 1.00 64.44 593 GLU A O 1
ATOM 4622 N N . TYR A 1 594 ? 13.907 -23.285 -6.812 1.00 81.44 594 TYR A N 1
ATOM 4623 C CA . TYR A 1 594 ? 12.529 -22.821 -6.866 1.00 81.44 594 TYR A CA 1
ATOM 4624 C C . TYR A 1 594 ? 11.689 -23.684 -7.813 1.00 81.44 594 TYR A C 1
ATOM 4626 O O . TYR A 1 594 ? 11.569 -23.403 -9.012 1.00 81.44 594 TYR A O 1
ATOM 4634 N N . HIS A 1 595 ? 11.093 -24.716 -7.219 1.00 86.62 595 HIS A N 1
ATOM 4635 C CA . HIS A 1 595 ? 10.036 -25.556 -7.774 1.00 86.62 595 HIS A CA 1
ATOM 4636 C C . HIS A 1 595 ? 8.691 -24.807 -7.750 1.00 86.62 595 HIS A C 1
ATOM 4638 O O . HIS A 1 595 ? 8.177 -24.541 -6.655 1.00 86.62 595 HIS A O 1
ATOM 4644 N N . PRO A 1 596 ? 8.102 -24.467 -8.916 1.00 92.38 596 PRO A N 1
ATOM 4645 C CA . PRO A 1 596 ? 6.740 -23.945 -8.996 1.00 92.38 596 PRO A CA 1
ATOM 4646 C C . PRO A 1 596 ? 5.756 -24.925 -8.363 1.00 92.38 596 PRO A C 1
ATOM 4648 O O . PRO A 1 596 ? 5.903 -26.132 -8.534 1.00 92.38 596 PRO A O 1
ATOM 4651 N N . LYS A 1 597 ? 4.733 -24.426 -7.666 1.00 94.69 597 LYS A N 1
ATOM 4652 C CA . LYS A 1 597 ? 3.680 -25.288 -7.105 1.00 94.69 597 LYS A CA 1
ATOM 4653 C C . LYS A 1 597 ? 2.333 -25.022 -7.745 1.00 94.69 597 LYS A C 1
ATOM 4655 O O . LYS A 1 597 ? 1.566 -25.962 -7.946 1.00 94.69 597 LYS A O 1
ATOM 4660 N N . ARG A 1 598 ? 2.029 -23.757 -8.053 1.00 97.12 598 ARG A N 1
ATOM 4661 C CA . ARG A 1 598 ? 0.732 -23.341 -8.596 1.00 97.12 598 ARG A CA 1
ATOM 4662 C C . ARG A 1 598 ? 0.953 -22.289 -9.684 1.00 97.12 598 ARG A C 1
ATOM 4664 O O . ARG A 1 598 ? 1.400 -21.180 -9.395 1.00 97.12 598 ARG A O 1
ATOM 4671 N N . VAL A 1 599 ? 0.688 -22.660 -10.935 1.00 98.12 599 VAL A N 1
ATOM 4672 C CA . VAL A 1 599 ? 1.034 -21.882 -12.134 1.00 98.12 599 VAL A CA 1
ATOM 4673 C C . VAL A 1 599 ? -0.217 -21.256 -12.745 1.00 98.12 599 VAL A C 1
ATOM 4675 O O . VAL A 1 599 ? -1.108 -21.985 -13.177 1.00 98.12 599 VAL A O 1
ATOM 4678 N N . LEU A 1 600 ? -0.270 -19.925 -12.855 1.00 98.38 600 LEU A N 1
ATOM 4679 C CA . LEU A 1 600 ? -1.236 -19.250 -13.727 1.00 98.38 600 LEU A CA 1
ATOM 4680 C C . LEU A 1 600 ? -0.717 -19.312 -15.163 1.00 98.38 600 LEU A C 1
ATOM 4682 O O . LEU A 1 600 ? 0.293 -18.691 -15.484 1.00 98.38 600 LEU A O 1
ATOM 4686 N N . PHE A 1 601 ? -1.408 -20.057 -16.015 1.00 98.31 601 PHE A N 1
ATOM 4687 C CA . PHE A 1 601 ? -1.078 -20.229 -17.422 1.00 98.31 601 PHE A CA 1
ATOM 4688 C C . PHE A 1 601 ? -2.080 -19.439 -18.269 1.00 98.31 601 PHE A C 1
ATOM 4690 O O . PHE A 1 601 ? -3.190 -19.907 -18.538 1.00 98.31 601 PHE A O 1
ATOM 4697 N N . THR A 1 602 ? -1.728 -18.221 -18.677 1.00 98.19 602 THR A N 1
ATOM 4698 C CA . THR A 1 602 ? -2.657 -17.383 -19.454 1.00 98.19 602 THR A CA 1
ATOM 4699 C C . THR A 1 602 ? -2.592 -17.742 -20.939 1.00 98.19 602 THR A C 1
ATOM 4701 O O . THR A 1 602 ? -1.481 -17.900 -21.445 1.00 98.19 602 THR A O 1
ATOM 4704 N N . GLY A 1 603 ? -3.713 -17.769 -21.662 1.00 96.00 603 GLY A N 1
ATOM 4705 C CA . GLY A 1 603 ? -3.724 -18.078 -23.104 1.00 96.00 603 GLY A CA 1
ATOM 4706 C C . GLY A 1 603 ? -3.695 -19.583 -23.407 1.00 96.00 603 GLY A C 1
ATOM 4707 O O . GLY A 1 603 ? -3.322 -20.006 -24.502 1.00 96.00 603 GLY A O 1
ATOM 4708 N N . GLY A 1 604 ? -4.029 -20.414 -22.414 1.00 94.94 604 GLY A N 1
ATOM 4709 C CA . GLY A 1 604 ? -3.971 -21.875 -22.502 1.00 94.94 604 GLY A CA 1
ATOM 4710 C C . GLY A 1 604 ? -5.050 -22.523 -23.378 1.00 94.94 604 GLY A C 1
ATOM 4711 O O . GLY A 1 604 ? -4.967 -23.724 -23.616 1.00 94.94 604 GLY A O 1
ATOM 4712 N N . ALA A 1 605 ? -6.029 -21.769 -23.887 1.00 94.56 605 ALA A N 1
ATOM 4713 C CA . ALA A 1 605 ? -6.958 -22.253 -24.910 1.00 94.56 605 ALA A CA 1
ATOM 4714 C C . ALA A 1 605 ? -6.430 -22.029 -26.342 1.00 94.56 605 ALA A C 1
ATOM 4716 O O . ALA A 1 605 ? -6.939 -22.650 -27.279 1.00 94.56 605 ALA A O 1
ATOM 4717 N N . GLY A 1 606 ? -5.416 -21.176 -26.531 1.00 92.31 606 GLY A N 1
ATOM 4718 C CA . GLY A 1 606 ? -4.787 -20.915 -27.829 1.00 92.31 606 GLY A CA 1
ATOM 4719 C C . GLY A 1 606 ? -3.905 -22.066 -28.337 1.00 92.31 606 GLY A C 1
ATOM 4720 O O . GLY A 1 606 ? -3.599 -23.011 -27.605 1.00 92.31 606 GLY A O 1
ATOM 4721 N N . PHE A 1 607 ? -3.461 -21.990 -29.597 1.00 93.12 607 PHE A N 1
ATOM 4722 C CA . PHE A 1 607 ? -2.702 -23.059 -30.274 1.00 93.12 607 PHE A CA 1
ATOM 4723 C C . PHE A 1 607 ? -1.425 -23.503 -29.532 1.00 93.12 607 PHE A C 1
ATOM 4725 O O . PHE A 1 607 ? -1.309 -24.669 -29.155 1.00 93.12 607 PHE A O 1
ATOM 4732 N N . ILE A 1 608 ? -0.478 -22.590 -29.282 1.00 94.62 608 ILE A N 1
ATOM 4733 C CA . ILE A 1 608 ? 0.761 -22.917 -28.548 1.00 94.62 608 ILE A CA 1
ATOM 4734 C C . ILE A 1 608 ? 0.439 -23.207 -27.076 1.00 94.62 608 ILE A C 1
ATOM 4736 O O . ILE A 1 608 ? 0.942 -24.175 -26.505 1.00 94.62 608 ILE A O 1
ATOM 4740 N N . GLY A 1 609 ? -0.434 -22.390 -26.477 1.00 94.81 609 GLY A N 1
ATOM 4741 C CA . GLY A 1 609 ? -0.770 -22.466 -25.059 1.00 94.81 609 GLY A CA 1
ATOM 4742 C C . GLY A 1 609 ? -1.334 -23.818 -24.641 1.00 94.81 609 GLY A C 1
ATOM 4743 O O . GLY A 1 609 ? -0.814 -24.418 -23.706 1.00 94.81 609 GLY A O 1
ATOM 4744 N N . SER A 1 610 ? -2.324 -24.337 -25.366 1.00 95.19 610 SER A N 1
ATOM 4745 C CA . SER A 1 610 ? -2.938 -25.642 -25.080 1.00 95.19 610 SER A CA 1
ATOM 4746 C C . SER A 1 610 ? -1.950 -26.809 -25.166 1.00 95.19 610 SER A C 1
ATOM 4748 O O . SER A 1 610 ? -1.914 -27.646 -24.265 1.00 95.19 610 SER A O 1
ATOM 4750 N N . ASN A 1 611 ? -1.095 -26.843 -26.193 1.00 97.12 611 ASN A N 1
ATOM 4751 C CA . ASN A 1 611 ? -0.086 -27.894 -26.366 1.00 97.12 611 ASN A CA 1
ATOM 4752 C C . ASN A 1 611 ? 0.928 -27.914 -25.209 1.00 97.12 611 ASN A C 1
ATOM 4754 O O . ASN A 1 611 ? 1.210 -28.971 -24.640 1.00 97.12 611 ASN A O 1
ATOM 4758 N N . VAL A 1 612 ? 1.442 -26.741 -24.823 1.00 97.19 612 VAL A N 1
ATOM 4759 C CA . VAL A 1 612 ? 2.369 -26.610 -23.689 1.00 97.19 612 VAL A CA 1
ATOM 4760 C C . VAL A 1 612 ? 1.665 -26.946 -22.370 1.00 97.19 612 VAL A C 1
ATOM 4762 O O . VAL A 1 612 ? 2.214 -27.685 -21.557 1.00 97.19 612 VAL A O 1
ATOM 4765 N N . LEU A 1 613 ? 0.437 -26.467 -22.167 1.00 97.25 613 LEU A N 1
ATOM 4766 C CA . LEU A 1 613 ? -0.364 -26.708 -20.968 1.00 97.25 613 LEU A CA 1
ATOM 4767 C C . LEU A 1 613 ? -0.678 -28.200 -20.761 1.00 97.25 613 LEU A C 1
ATOM 4769 O O . LEU A 1 613 ? -0.481 -28.700 -19.656 1.00 97.25 613 LEU A O 1
ATOM 4773 N N . ILE A 1 614 ? -1.097 -28.928 -21.806 1.00 97.06 614 ILE A N 1
ATOM 4774 C CA . ILE A 1 614 ? -1.318 -30.385 -21.745 1.00 97.06 614 ILE A CA 1
ATOM 4775 C C . ILE A 1 614 ? -0.033 -31.105 -21.335 1.00 97.06 614 ILE A C 1
ATOM 4777 O O . ILE A 1 614 ? -0.049 -31.901 -20.395 1.00 97.06 614 ILE A O 1
ATOM 4781 N N . TYR A 1 615 ? 1.082 -30.803 -22.008 1.00 97.19 615 TYR A N 1
ATOM 4782 C CA . TYR A 1 615 ? 2.379 -31.407 -21.708 1.00 97.19 615 TYR A CA 1
ATOM 4783 C C . TYR A 1 615 ? 2.803 -31.150 -20.255 1.00 97.19 615 TYR A C 1
ATOM 4785 O O . TYR A 1 615 ? 3.220 -32.074 -19.559 1.00 97.19 615 TYR A O 1
ATOM 4793 N N . MET A 1 616 ? 2.656 -29.913 -19.773 1.00 96.62 616 MET A N 1
ATOM 4794 C CA . MET A 1 616 ? 3.028 -29.525 -18.412 1.00 96.62 616 MET A CA 1
ATOM 4795 C C . MET A 1 616 ? 2.140 -30.201 -17.354 1.00 96.62 616 MET A C 1
ATOM 4797 O O . MET A 1 616 ? 2.672 -30.780 -16.409 1.00 96.62 616 MET A O 1
ATOM 4801 N N . VAL A 1 617 ? 0.814 -30.214 -17.539 1.00 97.12 617 VAL A N 1
ATOM 4802 C CA . VAL A 1 617 ? -0.144 -30.863 -16.621 1.00 97.12 617 VAL A CA 1
ATOM 4803 C C . VAL A 1 617 ? 0.099 -32.369 -16.509 1.00 97.12 617 VAL A C 1
ATOM 4805 O O . VAL A 1 617 ? 0.026 -32.915 -15.408 1.00 97.12 617 VAL A O 1
ATOM 4808 N N . GLN A 1 618 ? 0.407 -33.041 -17.623 1.00 94.38 618 GLN A N 1
ATOM 4809 C CA . GLN A 1 618 ? 0.676 -34.484 -17.647 1.00 94.38 618 GLN A CA 1
ATOM 4810 C C . GLN A 1 618 ? 2.059 -34.849 -17.086 1.00 94.38 618 GLN A C 1
ATOM 4812 O O . GLN A 1 618 ? 2.213 -35.912 -16.486 1.00 94.38 618 GLN A O 1
ATOM 4817 N N . LYS A 1 619 ? 3.066 -33.991 -17.285 1.00 96.88 619 LYS A N 1
ATOM 4818 C CA . LYS A 1 619 ? 4.454 -34.236 -16.864 1.00 96.88 619 LYS A CA 1
ATOM 4819 C C . LYS A 1 619 ? 4.722 -33.895 -15.397 1.00 96.88 619 LYS A C 1
ATOM 4821 O O . LYS A 1 619 ? 5.573 -34.541 -14.792 1.00 96.88 619 LYS A O 1
ATOM 4826 N N . TYR A 1 620 ? 4.015 -32.906 -14.853 1.00 96.31 620 TYR A N 1
ATOM 4827 C CA . TYR A 1 620 ? 4.201 -32.380 -13.498 1.00 96.31 620 TYR A CA 1
ATOM 4828 C C . TYR A 1 620 ? 2.903 -32.533 -12.676 1.00 96.31 620 TYR A C 1
ATOM 4830 O O . TYR A 1 620 ? 2.234 -31.536 -12.384 1.00 96.31 620 TYR A O 1
ATOM 4838 N N . PRO A 1 621 ? 2.484 -33.771 -12.335 1.00 92.88 621 PRO A N 1
ATOM 4839 C CA . PRO A 1 621 ? 1.233 -34.043 -11.613 1.00 92.88 621 PRO A CA 1
ATOM 4840 C C . PRO A 1 621 ? 1.171 -33.417 -10.208 1.00 92.88 621 PRO A C 1
ATOM 4842 O O . PRO A 1 621 ? 0.085 -33.252 -9.652 1.00 92.88 621 PRO A O 1
ATOM 4845 N N . GLU A 1 622 ? 2.319 -33.069 -9.627 1.00 93.31 622 GLU A N 1
ATOM 4846 C CA . GLU A 1 622 ? 2.466 -32.344 -8.363 1.00 93.31 622 GLU A CA 1
ATOM 4847 C C . GLU A 1 622 ? 2.263 -30.821 -8.478 1.00 93.31 622 GLU A C 1
ATOM 4849 O O . GLU A 1 622 ? 2.047 -30.159 -7.461 1.00 93.31 622 GLU A O 1
ATOM 4854 N N . VAL A 1 623 ? 2.307 -30.266 -9.695 1.00 96.69 623 VAL A N 1
ATOM 4855 C CA . VAL A 1 623 ? 2.138 -28.832 -9.971 1.00 96.69 623 VAL A CA 1
ATOM 4856 C C . VAL A 1 623 ? 0.710 -28.559 -10.435 1.00 96.69 623 VAL A C 1
ATOM 4858 O O . VAL A 1 623 ? 0.203 -29.207 -11.349 1.00 96.69 623 VAL A O 1
ATOM 4861 N N . PHE A 1 624 ? 0.053 -27.585 -9.804 1.00 96.69 624 PHE A N 1
ATOM 4862 C CA . PHE A 1 624 ? -1.333 -27.213 -10.086 1.00 96.69 624 PHE A CA 1
ATOM 4863 C C . PHE A 1 624 ? -1.407 -26.091 -11.133 1.00 96.69 624 PHE A C 1
ATOM 4865 O O . PHE A 1 624 ? -0.931 -24.985 -10.882 1.00 96.69 624 PHE A O 1
ATOM 4872 N N . PHE A 1 625 ? -2.031 -26.337 -12.282 1.00 97.94 625 PHE A N 1
ATOM 4873 C CA . PHE A 1 625 ? -2.121 -25.385 -13.391 1.00 97.94 625 PHE A CA 1
ATOM 4874 C C . PHE A 1 625 ? -3.506 -24.737 -13.477 1.00 97.94 625 PHE A C 1
ATOM 4876 O O . PHE A 1 625 ? -4.530 -25.416 -13.535 1.00 97.94 625 PHE A O 1
ATOM 4883 N N . VAL A 1 626 ? -3.518 -23.407 -13.528 1.00 97.81 626 VAL A N 1
ATOM 4884 C CA . VAL A 1 626 ? -4.700 -22.554 -13.677 1.00 97.81 626 VAL A CA 1
ATOM 4885 C C . VAL A 1 626 ? -4.665 -21.963 -15.081 1.00 97.81 626 VAL A C 1
ATOM 4887 O O . VAL A 1 626 ? -3.953 -20.989 -15.320 1.00 97.81 626 VAL A O 1
ATOM 4890 N N . CYS A 1 627 ? -5.395 -22.549 -16.030 1.00 97.50 627 CYS A N 1
ATOM 4891 C CA . CYS A 1 627 ? -5.549 -21.938 -17.347 1.00 97.50 627 CYS A CA 1
ATOM 4892 C C . CYS A 1 627 ? -6.455 -20.712 -17.238 1.00 97.50 627 CYS A C 1
ATOM 4894 O O . CYS A 1 627 ? -7.577 -20.829 -16.755 1.00 97.50 627 CYS A O 1
ATOM 4896 N N . PHE A 1 628 ? -5.963 -19.557 -17.682 1.00 97.62 628 PHE A N 1
ATOM 4897 C CA . PHE A 1 628 ? -6.680 -18.285 -17.644 1.00 97.62 628 PHE A CA 1
ATOM 4898 C C . PHE A 1 628 ? -6.814 -17.723 -19.062 1.00 97.62 628 PHE A C 1
ATOM 4900 O O . PHE A 1 628 ? -5.814 -17.392 -19.702 1.00 97.62 628 PHE A O 1
ATOM 4907 N N . ASP A 1 629 ? -8.031 -17.679 -19.592 1.00 96.94 629 ASP A N 1
ATOM 4908 C CA . ASP A 1 629 ? -8.268 -17.376 -21.007 1.00 96.94 629 ASP A CA 1
ATOM 4909 C C . ASP A 1 629 ? -9.604 -16.650 -21.197 1.00 96.94 629 ASP A C 1
ATOM 4911 O O . ASP A 1 629 ? -10.593 -17.003 -20.557 1.00 96.94 629 ASP A O 1
ATOM 4915 N N . ASN A 1 630 ? -9.655 -15.659 -22.086 1.00 94.25 630 ASN A N 1
ATOM 4916 C CA . ASN A 1 630 ? -10.887 -14.927 -22.400 1.00 94.25 630 ASN A CA 1
ATOM 4917 C C . ASN A 1 630 ? -11.683 -15.559 -23.554 1.00 94.25 630 ASN A C 1
ATOM 4919 O O . ASN A 1 630 ? -12.737 -15.042 -23.912 1.00 94.25 630 ASN A O 1
ATOM 4923 N N . LEU A 1 631 ? -11.175 -16.649 -24.146 1.00 93.06 631 LEU A N 1
ATOM 4924 C CA . LEU A 1 631 ? -11.782 -17.358 -25.276 1.00 93.06 631 LEU A CA 1
ATOM 4925 C C . LEU A 1 631 ? -12.031 -16.463 -26.502 1.00 93.06 631 LEU A C 1
ATOM 4927 O O . LEU A 1 631 ? -12.942 -16.706 -27.295 1.00 93.06 631 LEU A O 1
ATOM 4931 N N . SER A 1 632 ? -11.194 -15.435 -26.662 1.00 85.44 632 SER A N 1
ATOM 4932 C CA . SER A 1 632 ? -11.158 -14.594 -27.857 1.00 85.44 632 SER A CA 1
ATOM 4933 C C . SER A 1 632 ? -10.651 -15.360 -29.090 1.00 85.44 632 SER A C 1
ATOM 4935 O O . SER A 1 632 ? -10.256 -16.525 -29.028 1.00 85.44 632 SER A O 1
ATOM 4937 N N . GLU A 1 633 ? -10.718 -14.722 -30.257 1.00 75.19 633 GLU A N 1
ATOM 4938 C CA . GLU A 1 633 ? -10.423 -15.359 -31.541 1.00 75.19 633 GLU A CA 1
ATOM 4939 C C . GLU A 1 633 ? -8.998 -15.943 -31.586 1.00 75.19 633 GLU A C 1
ATOM 4941 O O . GLU A 1 633 ? -8.017 -15.227 -31.394 1.00 75.19 633 GLU A O 1
ATOM 4946 N N . GLY A 1 634 ? -8.904 -17.257 -31.825 1.00 79.62 634 GLY A N 1
ATOM 4947 C CA . GLY A 1 634 ? -7.669 -18.048 -31.719 1.00 79.62 634 GLY A CA 1
ATOM 4948 C C . GLY A 1 634 ? -7.672 -19.062 -30.565 1.00 79.62 634 GLY A C 1
ATOM 4949 O O . GLY A 1 634 ? -6.937 -20.050 -30.625 1.00 79.62 634 GLY A O 1
ATOM 4950 N N . SER A 1 635 ? -8.534 -18.874 -29.561 1.00 89.69 635 SER A N 1
ATOM 4951 C CA . SER A 1 635 ? -8.747 -19.809 -28.449 1.00 89.69 635 SER A CA 1
ATOM 4952 C C . SER A 1 635 ? -9.871 -20.816 -28.727 1.00 89.69 635 SER A C 1
ATOM 4954 O O . SER A 1 635 ? -10.884 -20.490 -29.341 1.00 89.69 635 SER A O 1
ATOM 4956 N N . ASN A 1 636 ? -9.730 -22.049 -28.226 1.00 91.00 636 ASN A N 1
ATOM 4957 C CA . ASN A 1 636 ? -10.791 -23.062 -28.245 1.00 91.00 636 ASN A CA 1
ATOM 4958 C C . ASN A 1 636 ? -10.716 -23.960 -26.996 1.00 91.00 636 ASN A C 1
ATOM 4960 O O . ASN A 1 636 ? -9.690 -24.588 -26.743 1.00 91.00 636 ASN A O 1
ATOM 4964 N N . ARG A 1 637 ? -11.822 -24.074 -26.242 1.00 88.19 637 ARG A N 1
ATOM 4965 C CA . ARG A 1 637 ? -11.922 -24.942 -25.049 1.00 88.19 637 ARG A CA 1
ATOM 4966 C C . ARG A 1 637 ? -11.643 -26.420 -25.354 1.00 88.19 637 ARG A C 1
ATOM 4968 O O . ARG A 1 637 ? -11.090 -27.110 -24.503 1.00 88.19 637 ARG A O 1
ATOM 4975 N N . ALA A 1 638 ? -11.975 -26.897 -26.558 1.00 90.06 638 ALA A N 1
ATOM 4976 C CA . ALA A 1 638 ? -11.733 -28.289 -26.946 1.00 90.06 638 ALA A CA 1
ATOM 4977 C C . ALA A 1 638 ? -10.234 -28.651 -26.942 1.00 90.06 638 ALA A C 1
ATOM 4979 O O . ALA A 1 638 ? -9.865 -29.799 -26.702 1.00 90.06 638 ALA A O 1
ATOM 4980 N N . ASN A 1 639 ? -9.352 -27.659 -27.131 1.00 87.25 639 ASN A N 1
ATOM 4981 C CA . ASN A 1 639 ? -7.907 -27.868 -27.198 1.00 87.25 639 ASN A CA 1
ATOM 4982 C C . ASN A 1 639 ? -7.308 -28.436 -25.897 1.00 87.25 639 ASN A C 1
ATOM 4984 O O . ASN A 1 639 ? -6.206 -28.968 -25.949 1.00 87.25 639 ASN A O 1
ATOM 4988 N N . PHE A 1 640 ? -7.997 -28.340 -24.750 1.00 83.69 640 PHE A N 1
ATOM 4989 C CA . PHE A 1 640 ? -7.561 -28.912 -23.467 1.00 83.69 640 PHE A CA 1
ATOM 4990 C C . PHE A 1 640 ? -8.495 -30.007 -22.910 1.00 83.69 640 PHE A C 1
ATOM 4992 O O . PHE A 1 640 ? -8.348 -30.414 -21.756 1.00 83.69 640 PHE A O 1
ATOM 4999 N N . GLU A 1 641 ? -9.402 -30.566 -23.722 1.00 84.81 641 GLU A N 1
ATOM 5000 C CA . GLU A 1 641 ? -10.191 -31.759 -23.356 1.00 84.81 641 GLU A CA 1
ATOM 5001 C C . GLU A 1 641 ? -9.351 -32.921 -22.774 1.00 84.81 641 GLU A C 1
ATOM 5003 O O . GLU A 1 641 ? -9.770 -33.478 -21.755 1.00 84.81 641 GLU A O 1
ATOM 5008 N N . PRO A 1 642 ? -8.139 -33.248 -23.288 1.00 89.19 642 PRO A N 1
ATOM 5009 C CA . PRO A 1 642 ? -7.287 -34.311 -22.733 1.00 89.19 642 PRO A CA 1
ATOM 5010 C C . PRO A 1 642 ? -6.852 -34.126 -21.271 1.00 89.19 642 PRO A C 1
ATOM 5012 O O . PRO A 1 642 ? -6.335 -35.069 -20.672 1.00 89.19 642 PRO A O 1
ATOM 5015 N N . ILE A 1 643 ? -7.030 -32.931 -20.697 1.00 89.94 643 ILE A N 1
ATOM 5016 C CA . ILE A 1 643 ? -6.706 -32.614 -19.298 1.00 89.94 643 ILE A CA 1
ATOM 5017 C C . ILE A 1 643 ? -7.898 -32.056 -18.508 1.00 89.94 643 ILE A C 1
ATOM 5019 O O . ILE A 1 643 ? -7.745 -31.759 -17.327 1.00 89.94 643 ILE A O 1
ATOM 5023 N N . ALA A 1 644 ? -9.096 -31.960 -19.097 1.00 81.12 644 ALA A N 1
ATOM 5024 C CA . ALA A 1 644 ? -10.261 -31.317 -18.474 1.00 81.12 644 ALA A CA 1
ATOM 5025 C C . ALA A 1 644 ? -10.717 -31.953 -17.140 1.00 81.12 644 ALA A C 1
ATOM 5027 O O . ALA A 1 644 ? -11.400 -31.303 -16.352 1.00 81.12 644 ALA A O 1
ATOM 5028 N N . TYR A 1 645 ? -10.311 -33.200 -16.870 1.00 86.12 645 TYR A N 1
ATOM 5029 C CA . TYR A 1 645 ? -10.565 -33.927 -15.618 1.00 86.12 645 TYR A CA 1
ATOM 5030 C C . TYR A 1 645 ? -9.287 -34.218 -14.799 1.00 86.12 645 TYR A C 1
ATOM 5032 O O . TYR A 1 645 ? -9.314 -35.027 -13.867 1.00 86.12 645 TYR A O 1
ATOM 5040 N N . ALA A 1 646 ? -8.150 -33.599 -15.136 1.00 87.25 646 ALA A N 1
ATOM 5041 C CA . ALA A 1 646 ? -6.901 -33.769 -14.399 1.00 87.25 646 ALA A CA 1
ATOM 5042 C C . ALA A 1 646 ? -6.972 -33.066 -13.031 1.00 87.25 646 ALA A C 1
ATOM 5044 O O . ALA A 1 646 ? -7.335 -31.898 -12.927 1.00 87.25 646 ALA A O 1
ATOM 5045 N N . LYS A 1 647 ? -6.599 -33.771 -11.954 1.00 89.75 647 LYS A N 1
ATOM 5046 C CA . LYS A 1 647 ? -6.734 -33.272 -10.567 1.00 89.75 647 LYS A CA 1
ATOM 5047 C C . LYS A 1 647 ? -5.841 -32.068 -10.246 1.00 89.75 647 LYS A C 1
ATOM 5049 O O . LYS A 1 647 ? -6.079 -31.377 -9.259 1.00 89.75 647 LYS A O 1
ATOM 5054 N N . ASN A 1 648 ? -4.813 -31.847 -11.058 1.00 96.62 648 ASN A N 1
ATOM 5055 C CA . ASN A 1 648 ? -3.875 -30.737 -10.978 1.00 96.62 648 ASN A CA 1
ATOM 5056 C C . ASN A 1 648 ? -4.160 -29.644 -12.029 1.00 96.62 648 ASN A C 1
ATOM 5058 O O . ASN A 1 648 ? -3.275 -28.852 -12.336 1.00 96.62 648 ASN A O 1
ATOM 5062 N N . PHE A 1 649 ? -5.376 -29.593 -12.580 1.00 97.31 649 PHE A N 1
ATOM 5063 C CA . PHE A 1 649 ? -5.792 -28.615 -13.582 1.00 97.31 649 PHE A CA 1
ATOM 5064 C C . PHE A 1 649 ? -7.090 -27.897 -13.188 1.00 97.31 649 PHE A C 1
ATOM 5066 O O . PHE A 1 649 ? -7.990 -28.487 -12.590 1.00 97.31 649 PHE A O 1
ATOM 5073 N N . VAL A 1 650 ? -7.208 -26.624 -13.566 1.00 94.94 650 VAL A N 1
ATOM 5074 C CA . VAL A 1 650 ? -8.470 -25.876 -13.583 1.00 94.94 650 VAL A CA 1
ATOM 5075 C C . VAL A 1 650 ? -8.469 -24.868 -14.735 1.00 94.94 650 VAL A C 1
ATOM 5077 O O . VAL A 1 650 ? -7.431 -24.299 -15.073 1.00 94.94 650 VAL A O 1
ATOM 5080 N N . PHE A 1 651 ? -9.643 -24.623 -15.318 1.00 96.56 651 PHE A N 1
ATOM 5081 C CA . PHE A 1 651 ? -9.870 -23.534 -16.266 1.00 96.56 651 PHE A CA 1
ATOM 5082 C C . PHE A 1 651 ? -10.638 -22.389 -15.595 1.00 96.56 651 PHE A C 1
ATOM 5084 O O . PHE A 1 651 ? -11.655 -22.622 -14.941 1.00 96.56 651 PHE A O 1
ATOM 5091 N N . VAL A 1 652 ? -10.176 -21.159 -15.809 1.00 94.88 652 VAL A N 1
ATOM 5092 C CA . VAL A 1 652 ? -10.788 -19.907 -15.362 1.00 94.88 652 VAL A CA 1
ATOM 5093 C C . VAL A 1 652 ? -10.983 -19.020 -16.589 1.00 94.88 652 VAL A C 1
ATOM 5095 O O . VAL A 1 652 ? -10.023 -18.695 -17.284 1.00 94.88 652 VAL A O 1
ATOM 5098 N N . GLU A 1 653 ? -12.224 -18.621 -16.862 1.00 95.94 653 GLU A N 1
ATOM 5099 C CA . GLU A 1 653 ? -12.496 -17.662 -17.935 1.00 95.94 653 GLU A CA 1
ATOM 5100 C C . GLU A 1 653 ? -12.181 -16.245 -17.444 1.00 95.94 653 GLU A C 1
ATOM 5102 O O . GLU A 1 653 ? -12.645 -15.844 -16.373 1.00 95.94 653 GLU A O 1
ATOM 5107 N N . GLY A 1 654 ? -11.382 -15.485 -18.191 1.00 91.75 654 GLY A N 1
ATOM 5108 C CA . GLY A 1 654 ? -10.992 -14.145 -17.767 1.00 91.75 654 GLY A CA 1
ATOM 5109 C C . GLY A 1 654 ? -10.059 -13.422 -18.731 1.00 91.75 654 GLY A C 1
ATOM 5110 O O . GLY A 1 654 ? -9.210 -14.021 -19.386 1.00 91.75 654 GLY A O 1
ATOM 5111 N N . ASP A 1 655 ? -10.221 -12.102 -18.795 1.00 93.19 655 ASP A N 1
ATOM 5112 C CA . ASP A 1 655 ? -9.373 -11.221 -19.594 1.00 93.19 655 ASP A CA 1
ATOM 5113 C C . ASP A 1 655 ? -8.160 -10.737 -18.795 1.00 93.19 655 ASP A C 1
ATOM 5115 O O . ASP A 1 655 ? -8.287 -10.316 -17.643 1.00 93.19 655 ASP A O 1
ATOM 5119 N N . VAL A 1 656 ? -6.979 -10.774 -19.417 1.00 95.69 656 VAL A N 1
ATOM 5120 C CA . VAL A 1 656 ? -5.710 -10.378 -18.786 1.00 95.69 656 VAL A CA 1
ATOM 5121 C C . VAL A 1 656 ? -5.614 -8.881 -18.495 1.00 95.69 656 VAL A C 1
ATOM 5123 O O . VAL A 1 656 ? -4.865 -8.492 -17.607 1.00 95.69 656 VAL A O 1
ATOM 5126 N N . SER A 1 657 ? -6.409 -8.042 -19.164 1.00 90.81 657 SER A N 1
ATOM 5127 C CA . SER A 1 657 ? -6.523 -6.613 -18.855 1.00 90.81 657 SER A CA 1
ATOM 5128 C C . SER A 1 657 ? -7.513 -6.304 -17.718 1.00 90.81 657 SER A C 1
ATOM 5130 O O . SER A 1 657 ? -7.606 -5.162 -17.267 1.00 90.81 657 SER A O 1
ATOM 5132 N N . SER A 1 658 ? -8.227 -7.310 -17.194 1.00 92.44 658 SER A N 1
ATOM 5133 C CA . SER A 1 658 ? -9.098 -7.167 -16.023 1.00 92.44 658 SER A CA 1
ATOM 5134 C C . SER A 1 658 ? -8.339 -7.490 -14.736 1.00 92.44 658 SER A C 1
ATOM 5136 O O . SER A 1 658 ? -8.225 -8.650 -14.338 1.00 92.44 658 SER A O 1
ATOM 5138 N N . GLU A 1 659 ? -7.857 -6.457 -14.033 1.00 89.00 659 GLU A N 1
ATOM 5139 C CA . GLU A 1 659 ? -7.104 -6.632 -12.778 1.00 89.00 659 GLU A CA 1
ATOM 5140 C C . GLU A 1 659 ? -7.875 -7.463 -11.745 1.00 89.00 659 GLU A C 1
ATOM 5142 O O . GLU A 1 659 ? -7.289 -8.297 -11.061 1.00 89.00 659 GLU A O 1
ATOM 5147 N N . VAL A 1 660 ? -9.197 -7.291 -11.667 1.00 87.62 660 VAL A N 1
ATOM 5148 C CA . VAL A 1 660 ? -10.056 -8.043 -10.742 1.00 87.62 660 VAL A CA 1
ATOM 5149 C C . VAL A 1 660 ? -10.099 -9.533 -11.100 1.00 87.62 660 VAL A C 1
ATOM 5151 O O . VAL A 1 660 ? -10.052 -10.367 -10.198 1.00 87.62 660 VAL A O 1
ATOM 5154 N N . ALA A 1 661 ? -10.144 -9.885 -12.390 1.00 86.06 661 ALA A N 1
ATOM 5155 C CA . ALA A 1 661 ? -10.146 -11.283 -12.827 1.00 86.06 661 ALA A CA 1
ATOM 5156 C C . ALA A 1 661 ? -8.767 -11.934 -12.647 1.00 86.06 661 ALA A C 1
ATOM 5158 O O . ALA A 1 661 ? -8.672 -13.038 -12.114 1.00 86.06 661 ALA A O 1
ATOM 5159 N N . VAL A 1 662 ? -7.695 -11.227 -13.017 1.00 90.44 662 VAL A N 1
ATOM 5160 C CA . VAL A 1 662 ? -6.309 -11.695 -12.868 1.00 90.44 662 VAL A CA 1
ATOM 5161 C C . VAL A 1 662 ? -5.946 -11.887 -11.392 1.00 90.44 662 VAL A C 1
ATOM 5163 O O . VAL A 1 662 ? -5.442 -12.944 -11.010 1.00 90.44 662 VAL A O 1
ATOM 5166 N N . ARG A 1 663 ? -6.269 -10.909 -10.536 1.00 92.00 663 ARG A N 1
ATOM 5167 C CA . ARG A 1 663 ? -6.099 -10.997 -9.077 1.00 92.00 663 ARG A CA 1
ATOM 5168 C C . ARG A 1 663 ? -6.954 -12.103 -8.477 1.00 92.00 663 ARG A C 1
ATOM 5170 O O . ARG A 1 663 ? -6.446 -12.898 -7.693 1.00 92.00 663 ARG A O 1
ATOM 5177 N N . GLY A 1 664 ? -8.212 -12.208 -8.907 1.00 82.25 664 GLY A N 1
ATOM 5178 C CA . GLY A 1 664 ? -9.106 -13.299 -8.533 1.00 82.25 664 GLY A CA 1
ATOM 5179 C C . GLY A 1 664 ? -8.501 -14.673 -8.824 1.00 82.25 664 GLY A C 1
ATOM 5180 O O . GLY A 1 664 ? -8.467 -15.515 -7.928 1.00 82.25 664 GLY A O 1
ATOM 5181 N N . ALA A 1 665 ? -7.964 -14.890 -10.027 1.00 88.81 665 ALA A N 1
ATOM 5182 C CA . ALA A 1 665 ? -7.337 -16.153 -10.412 1.00 88.81 665 ALA A CA 1
ATOM 5183 C C . ALA A 1 665 ? -6.053 -16.449 -9.616 1.00 88.81 665 ALA A C 1
ATOM 5185 O O . ALA A 1 665 ? -5.870 -17.579 -9.158 1.00 88.81 665 ALA A O 1
ATOM 5186 N N . MET A 1 666 ? -5.186 -15.450 -9.401 1.00 93.31 666 MET A N 1
ATOM 5187 C CA . MET A 1 666 ? -3.956 -15.639 -8.622 1.00 93.31 666 MET A CA 1
ATOM 5188 C C . MET A 1 666 ? -4.236 -15.937 -7.144 1.00 93.31 666 MET A C 1
ATOM 5190 O O . MET A 1 666 ? -3.734 -16.929 -6.613 1.00 93.31 666 MET A O 1
ATOM 5194 N N . GLU A 1 667 ? -5.064 -15.122 -6.486 1.00 85.94 667 GLU A N 1
ATOM 5195 C CA . GLU A 1 667 ? -5.347 -15.244 -5.051 1.00 85.94 667 GLU A CA 1
ATOM 5196 C C . GLU A 1 667 ? -6.206 -16.484 -4.740 1.00 85.94 667 GLU A C 1
ATOM 5198 O O . GLU A 1 667 ? -5.888 -17.227 -3.811 1.00 85.94 667 GLU A O 1
ATOM 5203 N N . THR A 1 668 ? -7.245 -16.779 -5.538 1.00 87.62 668 THR A N 1
ATOM 5204 C CA . THR A 1 668 ? -8.147 -17.932 -5.303 1.00 87.62 668 THR A CA 1
ATOM 5205 C C . THR A 1 668 ? -7.419 -19.268 -5.404 1.00 87.62 668 THR A C 1
ATOM 5207 O O . THR A 1 668 ? -7.693 -20.191 -4.635 1.00 87.62 668 THR A O 1
ATOM 5210 N N . HIS A 1 669 ? -6.477 -19.385 -6.340 1.00 88.25 669 HIS A N 1
ATOM 5211 C CA . HIS A 1 669 ? -5.725 -20.619 -6.543 1.00 88.25 669 HIS A CA 1
ATOM 5212 C C . HIS A 1 669 ? -4.364 -20.630 -5.838 1.00 88.25 669 HIS A C 1
ATOM 5214 O O . HIS A 1 669 ? -3.668 -21.638 -5.928 1.00 88.25 669 HIS A O 1
ATOM 5220 N N . GLY A 1 670 ? -3.991 -19.578 -5.099 1.00 90.12 670 GLY A N 1
ATOM 5221 C CA . GLY A 1 670 ? -2.705 -19.491 -4.395 1.00 90.12 670 GLY A CA 1
ATOM 5222 C C . GLY A 1 670 ? -1.509 -19.632 -5.338 1.00 90.12 670 GLY A C 1
ATOM 5223 O O . GLY A 1 670 ? -0.590 -20.400 -5.054 1.00 90.12 670 GLY A O 1
ATOM 5224 N N . VAL A 1 671 ? -1.588 -18.969 -6.493 1.00 95.31 671 VAL A N 1
ATOM 5225 C CA . VAL A 1 671 ? -0.580 -19.005 -7.560 1.00 95.31 671 VAL A CA 1
ATOM 5226 C C . VAL A 1 671 ? 0.758 -18.483 -7.040 1.00 95.31 671 VAL A C 1
ATOM 5228 O O . VAL A 1 671 ? 0.799 -17.467 -6.353 1.00 95.31 671 VAL A O 1
ATOM 5231 N N . ASP A 1 672 ? 1.856 -19.156 -7.392 1.00 94.94 672 ASP A N 1
ATOM 5232 C CA . ASP A 1 672 ? 3.216 -18.724 -7.050 1.00 94.94 672 ASP A CA 1
ATOM 5233 C C . ASP A 1 672 ? 4.147 -18.536 -8.267 1.00 94.94 672 ASP A C 1
ATOM 5235 O O . ASP A 1 672 ? 5.192 -17.891 -8.147 1.00 94.94 672 ASP A O 1
ATOM 5239 N N . THR A 1 673 ? 3.731 -19.007 -9.449 1.00 97.12 673 THR A N 1
ATOM 5240 C CA . THR A 1 673 ? 4.385 -18.786 -10.752 1.00 97.12 673 THR A CA 1
ATOM 5241 C C . THR A 1 673 ? 3.365 -18.346 -11.808 1.00 97.12 673 THR A C 1
ATOM 5243 O O . THR A 1 673 ? 2.242 -18.843 -11.833 1.00 97.12 673 THR A O 1
ATOM 5246 N N . VAL A 1 674 ? 3.753 -17.464 -12.730 1.00 98.12 674 VAL A N 1
ATOM 5247 C CA . VAL A 1 674 ? 2.932 -17.047 -13.880 1.00 98.12 674 VAL A CA 1
ATOM 5248 C C . VAL A 1 674 ? 3.651 -17.383 -15.186 1.00 98.12 674 VAL A C 1
ATOM 5250 O O . VAL A 1 674 ? 4.856 -17.168 -15.316 1.00 98.12 674 VAL A O 1
ATOM 5253 N N . MET A 1 675 ? 2.904 -17.903 -16.155 1.00 98.00 675 MET A N 1
ATOM 5254 C CA . MET A 1 675 ? 3.353 -18.241 -17.502 1.00 98.00 675 MET A CA 1
ATOM 5255 C C . MET A 1 675 ? 2.394 -17.588 -18.505 1.00 98.00 675 MET A C 1
ATOM 5257 O O . MET A 1 675 ? 1.246 -18.009 -18.661 1.00 98.00 675 MET A O 1
ATOM 5261 N N . HIS A 1 676 ? 2.845 -16.495 -19.120 1.00 98.12 676 HIS A N 1
ATOM 5262 C CA . HIS A 1 676 ? 2.005 -15.556 -19.853 1.00 98.12 676 HIS A CA 1
ATOM 5263 C C . HIS A 1 676 ? 2.144 -15.729 -21.373 1.00 98.12 676 HIS A C 1
ATOM 5265 O O . HIS A 1 676 ? 3.120 -15.280 -21.969 1.00 98.12 676 HIS A O 1
ATOM 5271 N N . LEU A 1 677 ? 1.163 -16.409 -21.985 1.00 96.88 677 LEU A N 1
ATOM 5272 C CA . LEU A 1 677 ? 1.043 -16.621 -23.437 1.00 96.88 677 LEU A CA 1
ATOM 5273 C C . LEU A 1 677 ? -0.201 -15.941 -24.055 1.00 96.88 677 LEU A C 1
ATOM 5275 O O . LEU A 1 677 ? -0.434 -16.073 -25.255 1.00 96.88 677 LEU A O 1
ATOM 5279 N N . ALA A 1 678 ? -1.027 -15.248 -23.264 1.00 96.50 678 ALA A N 1
ATOM 5280 C CA . ALA A 1 678 ? -2.236 -14.593 -23.765 1.00 96.50 678 ALA A CA 1
ATOM 5281 C C . ALA A 1 678 ? -1.878 -13.332 -24.564 1.00 96.50 678 ALA A C 1
ATOM 5283 O O . ALA A 1 678 ? -1.320 -12.391 -24.006 1.00 96.50 678 ALA A O 1
ATOM 5284 N N . ALA A 1 679 ? -2.226 -13.312 -25.850 1.00 94.88 679 ALA A N 1
ATOM 5285 C CA . ALA A 1 679 ? -2.030 -12.173 -26.738 1.00 94.88 679 ALA A CA 1
ATOM 5286 C C . ALA A 1 679 ? -3.027 -12.206 -27.909 1.00 94.88 679 ALA A C 1
ATOM 5288 O O . ALA A 1 679 ? -3.482 -13.274 -28.316 1.00 94.88 679 ALA A O 1
ATOM 5289 N N . GLN A 1 680 ? -3.310 -11.044 -28.496 1.00 92.06 680 GLN A N 1
ATOM 5290 C CA . GLN A 1 680 ? -3.835 -10.931 -29.858 1.00 92.06 680 GLN A CA 1
ATOM 5291 C C . GLN A 1 680 ? -2.653 -10.924 -30.837 1.00 92.06 680 GLN A C 1
ATOM 5293 O O . GLN A 1 680 ? -1.717 -10.143 -30.653 1.00 92.06 680 GLN A O 1
ATOM 5298 N N . THR A 1 681 ? -2.676 -11.802 -31.849 1.00 89.56 681 THR A N 1
ATOM 5299 C CA . THR A 1 681 ? -1.479 -12.144 -32.653 1.00 89.56 681 THR A CA 1
ATOM 5300 C C . THR A 1 681 ? -1.612 -12.001 -34.173 1.00 89.56 681 THR A C 1
ATOM 5302 O O . THR A 1 681 ? -0.630 -12.149 -34.891 1.00 89.56 681 THR A O 1
ATOM 5305 N N . HIS A 1 682 ? -2.801 -11.712 -34.707 1.00 91.75 682 HIS A N 1
ATOM 5306 C CA . HIS A 1 682 ? -3.007 -11.685 -36.159 1.00 91.75 682 HIS A CA 1
ATOM 5307 C C . HIS A 1 682 ? -2.530 -10.362 -36.789 1.00 91.75 682 HIS A C 1
ATOM 5309 O O . HIS A 1 682 ? -3.236 -9.354 -36.725 1.00 91.75 682 HIS A O 1
ATOM 5315 N N . VAL A 1 683 ? -1.379 -10.385 -37.473 1.00 89.25 683 VAL A N 1
ATOM 5316 C CA . VAL A 1 683 ? -0.714 -9.208 -38.081 1.00 89.25 683 VAL A CA 1
ATOM 5317 C C . VAL A 1 683 ? -1.672 -8.300 -38.866 1.00 89.25 683 VAL A C 1
ATOM 5319 O O . VAL A 1 683 ? -1.822 -7.137 -38.495 1.00 89.25 683 VAL A O 1
ATOM 5322 N N . ASP A 1 684 ? -2.396 -8.804 -39.875 1.00 88.94 684 ASP A N 1
ATOM 5323 C CA . ASP A 1 684 ? -3.305 -7.967 -40.690 1.00 88.94 684 ASP A CA 1
ATOM 5324 C C . ASP A 1 684 ? -4.392 -7.258 -39.864 1.00 88.94 684 ASP A C 1
ATOM 5326 O O . ASP A 1 684 ? -4.714 -6.088 -40.089 1.00 88.94 684 ASP A O 1
ATOM 5330 N N . ARG A 1 685 ? -4.941 -7.946 -38.853 1.00 87.38 685 ARG A N 1
ATOM 5331 C CA . ARG A 1 685 ? -5.936 -7.366 -37.943 1.00 87.38 685 ARG A CA 1
ATOM 5332 C C . ARG A 1 685 ? -5.355 -6.265 -37.064 1.00 87.38 685 ARG A C 1
ATOM 5334 O O . ARG A 1 685 ? -6.103 -5.366 -36.686 1.00 87.38 685 ARG A O 1
ATOM 5341 N N . SER A 1 686 ? -4.063 -6.312 -36.747 1.00 91.56 686 SER A N 1
ATOM 5342 C CA . SER A 1 686 ? -3.413 -5.289 -35.921 1.00 91.56 686 SER A CA 1
ATOM 5343 C C . SER A 1 686 ? -3.388 -3.919 -36.609 1.00 91.56 686 SER A C 1
ATOM 5345 O O . SER A 1 686 ? -3.571 -2.905 -35.942 1.00 91.56 686 SER A O 1
ATOM 5347 N N . PHE A 1 687 ? -3.300 -3.874 -37.945 1.00 89.25 687 PHE A N 1
ATOM 5348 C CA . PHE A 1 687 ? -3.457 -2.637 -38.722 1.00 89.25 687 PHE A CA 1
ATOM 5349 C C . PHE A 1 687 ? -4.897 -2.107 -38.704 1.00 89.25 687 PHE A C 1
ATOM 5351 O O . PHE A 1 687 ? -5.110 -0.900 -38.615 1.00 89.25 687 PHE A O 1
ATOM 5358 N N . ALA A 1 688 ? -5.893 -2.996 -38.760 1.00 90.00 688 ALA A N 1
ATOM 5359 C CA . ALA A 1 688 ? -7.306 -2.613 -38.726 1.00 90.00 688 ALA A CA 1
ATOM 5360 C C . ALA A 1 688 ? -7.800 -2.216 -37.320 1.00 90.00 688 ALA A C 1
ATOM 5362 O O . ALA A 1 688 ? -8.762 -1.458 -37.197 1.00 90.00 688 ALA A O 1
ATOM 5363 N N . LYS A 1 689 ? -7.178 -2.753 -36.261 1.00 88.38 689 LYS A N 1
ATOM 5364 C CA . LYS A 1 689 ? -7.630 -2.620 -34.870 1.00 88.38 689 LYS A CA 1
ATOM 5365 C C . LYS A 1 689 ? -6.478 -2.532 -33.844 1.00 88.38 689 LYS A C 1
ATOM 5367 O O . LYS A 1 689 ? -6.466 -3.305 -32.882 1.00 88.38 689 LYS A O 1
ATOM 5372 N N . PRO A 1 690 ? -5.529 -1.587 -33.967 1.00 84.19 690 PRO A N 1
ATOM 5373 C CA . PRO A 1 690 ? -4.343 -1.546 -33.101 1.00 84.19 690 PRO A CA 1
ATOM 5374 C C . PRO A 1 690 ? -4.683 -1.430 -31.605 1.00 84.19 690 PRO A C 1
ATOM 5376 O O . PRO A 1 690 ? -4.003 -2.016 -30.771 1.00 84.19 690 PRO A O 1
ATOM 5379 N N . VAL A 1 691 ? -5.789 -0.761 -31.256 1.00 90.94 691 VAL A N 1
ATOM 5380 C CA . VAL A 1 691 ? -6.232 -0.590 -29.859 1.00 90.94 691 VAL A CA 1
ATOM 5381 C C . VAL A 1 691 ? -6.632 -1.918 -29.193 1.00 90.94 691 VAL A C 1
ATOM 5383 O O . VAL A 1 691 ? -6.355 -2.094 -28.011 1.00 90.94 691 VAL A O 1
ATOM 5386 N N . GLU A 1 692 ? -7.216 -2.881 -29.923 1.00 88.25 692 GLU A N 1
ATOM 5387 C CA . GLU A 1 692 ? -7.509 -4.219 -29.364 1.00 88.25 692 GLU A CA 1
ATOM 5388 C C . GLU A 1 692 ? -6.211 -4.974 -29.028 1.00 88.25 692 GLU A C 1
ATOM 5390 O O . GLU A 1 692 ? -6.141 -5.667 -28.013 1.00 88.25 692 GLU A O 1
ATOM 5395 N N . PHE A 1 693 ? -5.160 -4.781 -29.832 1.00 91.94 693 PHE A N 1
ATOM 5396 C CA . PHE A 1 693 ? -3.842 -5.378 -29.614 1.00 91.94 693 PHE A CA 1
ATOM 5397 C C . PHE A 1 693 ? -3.108 -4.706 -28.447 1.00 91.94 693 PHE A C 1
ATOM 5399 O O . PHE A 1 693 ? -2.626 -5.404 -27.560 1.00 91.94 693 PHE A O 1
ATOM 5406 N N . SER A 1 694 ? -3.098 -3.371 -28.360 1.00 89.56 694 SER A N 1
ATOM 5407 C CA . SER A 1 694 ? -2.542 -2.661 -27.197 1.00 89.56 694 SER A CA 1
ATOM 5408 C C . SER A 1 694 ? -3.270 -3.010 -25.892 1.00 89.56 694 SER A C 1
ATOM 5410 O O . SER A 1 694 ? -2.624 -3.153 -24.855 1.00 89.56 694 SER A O 1
ATOM 5412 N N . GLN A 1 695 ? -4.594 -3.196 -25.925 1.00 90.38 695 GLN A N 1
ATOM 5413 C CA . GLN A 1 695 ? -5.371 -3.591 -24.747 1.00 90.38 695 GLN A CA 1
ATOM 5414 C C . GLN A 1 695 ? -5.035 -5.020 -24.289 1.00 90.38 695 GLN A C 1
ATOM 5416 O O . GLN A 1 695 ? -4.793 -5.241 -23.103 1.00 90.38 695 GLN A O 1
ATOM 5421 N N . ALA A 1 696 ? -4.991 -5.988 -25.209 1.00 87.81 696 ALA A N 1
ATOM 5422 C CA . ALA A 1 696 ? -4.679 -7.375 -24.870 1.00 87.81 696 ALA A CA 1
ATOM 5423 C C . ALA A 1 696 ? -3.205 -7.563 -24.474 1.00 87.81 696 ALA A C 1
ATOM 5425 O O . ALA A 1 696 ? -2.911 -8.182 -23.454 1.00 87.81 696 ALA A O 1
ATOM 5426 N N . ASN A 1 697 ? -2.285 -7.009 -25.266 1.00 95.62 697 ASN A N 1
ATOM 5427 C CA . ASN A 1 697 ? -0.864 -7.326 -25.178 1.00 95.62 697 ASN A CA 1
ATOM 5428 C C . ASN A 1 697 ? -0.143 -6.397 -24.191 1.00 95.62 697 ASN A C 1
ATOM 5430 O O . ASN A 1 697 ? 0.508 -6.885 -23.272 1.00 95.62 697 ASN A O 1
ATOM 5434 N N . VAL A 1 698 ? -0.306 -5.073 -24.303 1.00 95.00 698 VAL A N 1
ATOM 5435 C CA . VAL A 1 698 ? 0.386 -4.110 -23.423 1.00 95.00 698 VAL A CA 1
ATOM 5436 C C . VAL A 1 698 ? -0.349 -3.960 -22.092 1.00 95.00 698 VAL A C 1
ATOM 5438 O O . VAL A 1 698 ? 0.229 -4.224 -21.038 1.00 95.00 698 VAL A O 1
ATOM 5441 N N . MET A 1 699 ? -1.636 -3.589 -22.113 1.00 94.12 699 MET A N 1
ATOM 5442 C CA . MET A 1 699 ? -2.401 -3.381 -20.875 1.00 94.12 699 MET A CA 1
ATOM 5443 C C . MET A 1 699 ? -2.644 -4.696 -20.122 1.00 94.12 699 MET A C 1
ATOM 5445 O O . MET A 1 699 ? -2.570 -4.707 -18.894 1.00 94.12 699 MET A O 1
ATOM 5449 N N . GLY A 1 700 ? -2.848 -5.810 -20.833 1.00 93.81 700 GLY A N 1
ATOM 5450 C CA . GLY A 1 700 ? -2.903 -7.148 -20.239 1.00 93.81 700 GLY A CA 1
ATOM 5451 C C . GLY A 1 700 ? -1.607 -7.552 -19.532 1.00 93.81 700 GLY A C 1
ATOM 5452 O O . GLY A 1 700 ? -1.651 -7.949 -18.367 1.00 93.81 700 GLY A O 1
ATOM 5453 N N . THR A 1 701 ? -0.446 -7.366 -20.175 1.00 97.38 701 THR A N 1
ATOM 5454 C CA . THR A 1 701 ? 0.860 -7.608 -19.530 1.00 97.38 701 THR A CA 1
ATOM 5455 C C . THR A 1 701 ? 1.054 -6.694 -18.318 1.00 97.38 701 THR A C 1
ATOM 5457 O O . THR A 1 701 ? 1.441 -7.164 -17.249 1.00 97.38 701 THR A O 1
ATOM 5460 N N . ALA A 1 702 ? 0.743 -5.398 -18.434 1.00 94.06 702 ALA A N 1
ATOM 5461 C CA . ALA A 1 702 ? 0.897 -4.436 -17.341 1.00 94.06 702 ALA A CA 1
ATOM 5462 C C . ALA A 1 702 ? 0.029 -4.788 -16.118 1.00 94.06 702 ALA A C 1
ATOM 5464 O O . ALA A 1 702 ? 0.501 -4.731 -14.980 1.00 94.06 702 ALA A O 1
ATOM 5465 N N . VAL A 1 703 ? -1.219 -5.213 -16.343 1.00 96.12 703 VAL A N 1
ATOM 5466 C CA . VAL A 1 703 ? -2.119 -5.704 -15.291 1.00 96.12 703 VAL A CA 1
ATOM 5467 C C . VAL A 1 703 ? -1.583 -6.992 -14.664 1.00 96.12 703 VAL A C 1
ATOM 5469 O O . VAL A 1 703 ? -1.500 -7.079 -13.437 1.00 96.12 703 VAL A O 1
ATOM 5472 N N . LEU A 1 704 ? -1.150 -7.962 -15.472 1.00 95.25 704 LEU A N 1
ATOM 5473 C CA . LEU A 1 704 ? -0.536 -9.199 -14.987 1.00 95.25 704 LEU A CA 1
ATOM 5474 C C . LEU A 1 704 ? 0.708 -8.943 -14.134 1.00 95.25 704 LEU A C 1
ATOM 5476 O O . LEU A 1 704 ? 0.835 -9.551 -13.073 1.00 95.25 704 LEU A O 1
ATOM 5480 N N . LEU A 1 705 ? 1.594 -8.035 -14.544 1.00 95.38 705 LEU A N 1
ATOM 5481 C CA . LEU A 1 705 ? 2.789 -7.660 -13.785 1.00 95.38 705 LEU A CA 1
ATOM 5482 C C . LEU A 1 705 ? 2.434 -6.934 -12.479 1.00 95.38 705 LEU A C 1
ATOM 5484 O O . LEU A 1 705 ? 2.991 -7.271 -11.432 1.00 95.38 705 LEU A O 1
ATOM 5488 N N . LYS A 1 706 ? 1.470 -6.000 -12.506 1.00 93.44 706 LYS A N 1
ATOM 5489 C CA . LYS A 1 706 ? 0.981 -5.305 -11.303 1.00 93.44 706 LYS A CA 1
ATOM 5490 C C . LYS A 1 706 ? 0.441 -6.302 -10.275 1.00 93.44 706 LYS A C 1
ATOM 5492 O O . LYS A 1 706 ? 0.895 -6.308 -9.134 1.00 93.44 706 LYS A O 1
ATOM 5497 N N . VAL A 1 707 ? -0.482 -7.178 -10.681 1.00 91.00 707 VAL A N 1
ATOM 5498 C CA . VAL A 1 707 ? -1.042 -8.202 -9.785 1.00 91.00 707 VAL A CA 1
ATOM 5499 C C . VAL A 1 707 ? 0.045 -9.173 -9.325 1.00 91.00 707 VAL A C 1
ATOM 5501 O O . VAL A 1 707 ? 0.094 -9.497 -8.143 1.00 91.00 707 VAL A O 1
ATOM 5504 N N . SER A 1 708 ? 0.957 -9.587 -10.211 1.00 92.25 708 SER A N 1
ATOM 5505 C CA . SER A 1 708 ? 2.047 -10.508 -9.858 1.00 92.25 708 SER A CA 1
ATOM 5506 C C . SER A 1 708 ? 2.939 -9.953 -8.749 1.00 92.25 708 SER A C 1
ATOM 5508 O O . SER A 1 708 ? 3.269 -10.673 -7.807 1.00 92.25 708 SER A O 1
ATOM 5510 N N . ARG A 1 709 ? 3.284 -8.661 -8.824 1.00 88.38 709 ARG A N 1
ATOM 5511 C CA . ARG A 1 709 ? 3.995 -7.939 -7.762 1.00 88.38 709 ARG A CA 1
ATOM 5512 C C . ARG A 1 709 ? 3.179 -7.913 -6.470 1.00 88.38 709 ARG A C 1
ATOM 5514 O O . ARG A 1 709 ? 3.704 -8.259 -5.418 1.00 88.38 709 ARG A O 1
ATOM 5521 N N . ASP A 1 710 ? 1.909 -7.520 -6.554 1.00 79.75 710 ASP A N 1
ATOM 5522 C CA . ASP A 1 710 ? 1.040 -7.324 -5.387 1.00 79.75 710 ASP A CA 1
ATOM 5523 C C . ASP A 1 710 ? 0.704 -8.639 -4.651 1.00 79.75 710 ASP A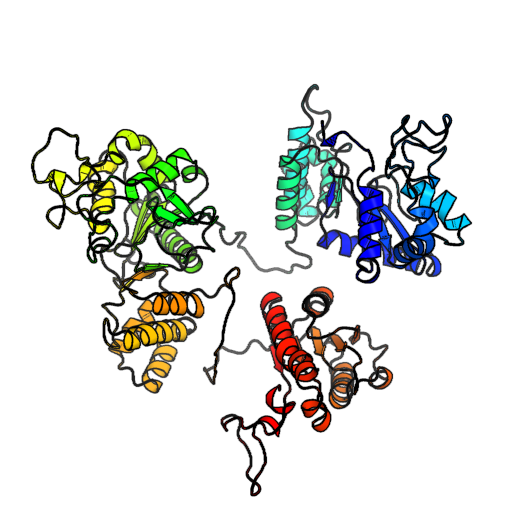 C 1
ATOM 5525 O O . ASP A 1 710 ? 0.473 -8.622 -3.445 1.00 79.75 710 ASP A O 1
ATOM 5529 N N . VAL A 1 711 ? 0.682 -9.773 -5.363 1.00 80.69 711 VAL A N 1
ATOM 5530 C CA . VAL A 1 711 ? 0.445 -11.125 -4.815 1.00 80.69 711 VAL A CA 1
ATOM 5531 C C . VAL A 1 711 ? 1.754 -11.819 -4.389 1.00 80.69 711 VAL A C 1
ATOM 5533 O O . VAL A 1 711 ? 1.723 -12.798 -3.646 1.00 80.69 711 VAL A O 1
ATOM 5536 N N . GLY A 1 712 ? 2.921 -11.308 -4.802 1.00 85.88 712 GLY A N 1
ATOM 5537 C CA . GLY A 1 712 ? 4.228 -11.879 -4.449 1.00 85.88 712 GLY A CA 1
ATOM 5538 C C . GLY A 1 712 ? 4.637 -13.094 -5.292 1.00 85.88 712 GLY A C 1
ATOM 5539 O O . GLY A 1 712 ? 5.298 -14.005 -4.790 1.00 85.88 712 GLY A O 1
ATOM 5540 N N . ILE A 1 713 ? 4.248 -13.118 -6.571 1.00 92.31 713 ILE A N 1
ATOM 5541 C CA . ILE A 1 713 ? 4.647 -14.145 -7.546 1.00 92.31 713 ILE A CA 1
ATOM 5542 C C . ILE A 1 713 ? 6.175 -14.227 -7.645 1.00 92.31 713 ILE A C 1
ATOM 5544 O O . ILE A 1 713 ? 6.857 -13.219 -7.827 1.00 92.31 713 ILE A O 1
ATOM 5548 N N . ARG A 1 714 ? 6.722 -15.447 -7.563 1.00 81.75 714 ARG A N 1
ATOM 5549 C CA . ARG A 1 714 ? 8.175 -15.685 -7.465 1.00 81.75 714 ARG A CA 1
ATOM 5550 C C . ARG A 1 714 ? 8.861 -15.966 -8.800 1.00 81.75 714 ARG A C 1
ATOM 5552 O O . ARG A 1 714 ? 10.081 -15.860 -8.889 1.00 81.75 714 ARG A O 1
ATOM 5559 N N . ARG A 1 715 ? 8.099 -16.312 -9.839 1.00 93.12 715 ARG A N 1
ATOM 5560 C CA . ARG A 1 715 ? 8.589 -16.459 -11.218 1.00 93.12 715 ARG A CA 1
ATOM 5561 C C . ARG A 1 715 ? 7.503 -16.032 -12.198 1.00 93.12 715 ARG A C 1
ATOM 5563 O O . ARG A 1 715 ? 6.387 -16.536 -12.132 1.00 93.12 715 ARG A O 1
ATOM 5570 N N . PHE A 1 716 ? 7.849 -15.137 -13.116 1.00 96.44 716 PHE A N 1
ATOM 5571 C CA . PHE A 1 716 ? 6.998 -14.716 -14.226 1.00 96.44 716 PHE A CA 1
ATOM 5572 C C . PHE A 1 716 ? 7.732 -15.036 -15.529 1.00 96.44 716 PHE A C 1
ATOM 5574 O O . PHE A 1 716 ? 8.877 -14.621 -15.698 1.00 96.44 716 PHE A O 1
ATOM 5581 N N . LEU A 1 717 ? 7.097 -15.780 -16.432 1.00 96.75 717 LEU A N 1
ATOM 5582 C CA . LEU A 1 717 ? 7.598 -16.031 -17.781 1.00 96.75 717 LEU A CA 1
ATOM 5583 C C . LEU A 1 717 ? 6.688 -15.317 -18.781 1.00 96.75 717 LEU A C 1
ATOM 5585 O O . LEU A 1 717 ? 5.547 -15.732 -18.971 1.00 96.75 717 LEU A O 1
ATOM 5589 N N . HIS A 1 718 ? 7.195 -14.259 -19.413 1.00 97.31 718 HIS A N 1
ATOM 5590 C CA . HIS A 1 718 ? 6.539 -13.606 -20.548 1.00 97.31 718 HIS A CA 1
ATOM 5591 C C . HIS A 1 718 ? 6.914 -14.322 -21.843 1.00 97.31 718 HIS A C 1
ATOM 5593 O O . HIS A 1 718 ? 8.093 -14.604 -22.058 1.00 97.31 718 HIS A O 1
ATOM 5599 N N . VAL A 1 719 ? 5.941 -14.592 -22.711 1.00 96.12 719 VAL A N 1
ATOM 5600 C CA . VAL A 1 719 ? 6.194 -15.124 -24.054 1.00 96.12 719 VAL A CA 1
ATOM 5601 C C . VAL A 1 719 ? 5.944 -14.025 -25.087 1.00 96.12 719 VAL A C 1
ATOM 5603 O O . VAL A 1 719 ? 4.883 -13.397 -25.132 1.00 96.12 719 VAL A O 1
ATOM 5606 N N . SER A 1 720 ? 6.949 -13.777 -25.925 1.00 94.62 720 SER A N 1
ATOM 5607 C CA . SER A 1 720 ? 6.869 -12.839 -27.046 1.00 94.62 720 SER A CA 1
ATOM 5608 C C . SER A 1 720 ? 7.287 -13.505 -28.362 1.00 94.62 720 SER A C 1
ATOM 5610 O O . SER A 1 720 ? 7.286 -14.732 -28.458 1.00 94.62 720 SER A O 1
ATOM 5612 N N . THR A 1 721 ? 7.566 -12.704 -29.386 1.00 93.44 721 THR A N 1
ATOM 5613 C CA . THR A 1 721 ? 7.858 -13.116 -30.764 1.00 93.44 721 THR A CA 1
ATOM 5614 C C . THR A 1 721 ? 9.186 -12.527 -31.230 1.00 93.44 721 THR A C 1
ATOM 5616 O O . THR A 1 721 ? 9.623 -11.488 -30.750 1.00 93.44 721 THR A O 1
ATOM 5619 N N . ASP A 1 722 ? 9.814 -13.190 -32.192 1.00 92.12 722 ASP A N 1
ATOM 5620 C CA . ASP A 1 722 ? 10.924 -12.694 -32.998 1.00 92.12 722 ASP A CA 1
ATOM 5621 C C . ASP A 1 722 ? 10.560 -11.485 -33.885 1.00 92.12 722 ASP A C 1
ATOM 5623 O O . ASP A 1 722 ? 11.445 -10.695 -34.212 1.00 92.12 722 ASP A O 1
ATOM 5627 N N . GLU A 1 723 ? 9.277 -11.252 -34.200 1.00 92.00 723 GLU A N 1
ATOM 5628 C CA . GLU A 1 723 ? 8.841 -10.079 -34.979 1.00 92.00 723 GLU A CA 1
ATOM 5629 C C . GLU A 1 723 ? 9.172 -8.725 -34.316 1.00 92.00 723 GLU A C 1
ATOM 5631 O O . GLU A 1 723 ? 9.166 -7.698 -35.002 1.00 92.00 723 GLU A O 1
ATOM 5636 N N . VAL A 1 724 ? 9.483 -8.690 -33.011 1.00 92.94 724 VAL A N 1
ATOM 5637 C CA . VAL A 1 724 ? 9.922 -7.458 -32.324 1.00 92.94 724 VAL A CA 1
ATOM 5638 C C . VAL A 1 724 ? 11.236 -6.908 -32.890 1.00 92.94 724 VAL A C 1
ATOM 5640 O O . VAL A 1 724 ? 11.465 -5.706 -32.817 1.00 92.94 724 VAL A O 1
ATOM 5643 N N . TYR A 1 725 ? 12.080 -7.748 -33.500 1.00 92.12 725 TYR A N 1
ATOM 5644 C CA . TYR A 1 725 ? 13.348 -7.341 -34.123 1.00 92.12 725 TYR A CA 1
ATOM 5645 C C . TYR A 1 725 ? 13.201 -6.889 -35.592 1.00 92.12 725 TYR A C 1
ATOM 5647 O O . TYR A 1 725 ? 14.174 -6.436 -36.197 1.00 92.12 725 TYR A O 1
ATOM 5655 N N . GLY A 1 726 ? 11.995 -6.973 -36.166 1.00 86.06 726 GLY A N 1
ATOM 5656 C CA . GLY A 1 726 ? 11.709 -6.560 -37.544 1.00 86.06 726 GLY A CA 1
ATOM 5657 C C . GLY A 1 726 ? 12.095 -7.587 -38.618 1.00 86.06 726 GLY A C 1
ATOM 5658 O O . GLY A 1 726 ? 12.326 -8.764 -38.343 1.00 86.06 726 GLY A O 1
ATOM 5659 N N . GLU A 1 727 ? 12.126 -7.153 -39.883 1.00 82.00 727 GLU A N 1
ATOM 5660 C CA . GLU A 1 727 ? 12.415 -8.046 -41.014 1.00 82.00 727 GLU A CA 1
ATOM 5661 C C . GLU A 1 727 ? 13.861 -8.563 -41.011 1.00 82.00 727 GLU A C 1
ATOM 5663 O O . GLU A 1 727 ? 14.829 -7.802 -40.934 1.00 82.00 727 GLU A O 1
ATOM 5668 N N . ASN A 1 728 ? 14.020 -9.873 -41.216 1.00 75.69 728 ASN A N 1
ATOM 5669 C CA . ASN A 1 728 ? 15.323 -10.515 -41.374 1.00 75.69 728 ASN A CA 1
ATOM 5670 C C . ASN A 1 728 ? 15.913 -10.288 -42.782 1.00 75.69 728 ASN A C 1
ATOM 5672 O O . ASN A 1 728 ? 16.002 -11.197 -43.615 1.00 75.69 728 ASN A O 1
ATOM 5676 N N . VAL A 1 729 ? 16.325 -9.050 -43.058 1.00 67.00 729 VAL A N 1
ATOM 5677 C CA . VAL A 1 729 ? 16.959 -8.673 -44.326 1.00 67.00 729 VAL A CA 1
ATOM 5678 C C . VAL A 1 729 ? 18.366 -9.280 -44.411 1.00 67.00 729 VAL A C 1
ATOM 5680 O O . VAL A 1 729 ? 19.330 -8.752 -43.861 1.00 67.00 729 VAL A O 1
ATOM 5683 N N . GLY A 1 730 ? 18.485 -10.391 -45.143 1.00 68.25 730 GLY A N 1
ATOM 5684 C CA . GLY A 1 730 ? 19.765 -11.024 -45.485 1.00 68.25 730 GLY A CA 1
ATOM 5685 C C . GLY A 1 730 ? 20.119 -12.305 -44.721 1.00 68.25 730 GLY A C 1
ATOM 5686 O O . GLY A 1 730 ? 21.217 -12.818 -44.919 1.00 68.25 730 GLY A O 1
ATOM 5687 N N . GLY A 1 731 ? 19.223 -12.851 -43.889 1.00 70.56 731 GLY A N 1
ATOM 5688 C CA . GLY A 1 731 ? 19.470 -14.114 -43.172 1.00 70.56 731 GLY A CA 1
ATOM 5689 C C . GLY A 1 731 ? 20.372 -13.969 -41.940 1.00 70.56 731 GLY A C 1
ATOM 5690 O O . GLY A 1 731 ? 21.105 -14.892 -41.587 1.00 70.56 731 GLY A O 1
ATOM 5691 N N . ARG A 1 732 ? 20.321 -12.803 -41.290 1.00 77.19 732 ARG A N 1
ATOM 5692 C CA . ARG A 1 732 ? 20.899 -12.545 -39.966 1.00 77.19 732 ARG A CA 1
ATOM 5693 C C . ARG A 1 732 ? 20.225 -13.440 -38.916 1.00 77.19 732 ARG A C 1
ATOM 5695 O O . ARG A 1 732 ? 19.056 -13.790 -39.041 1.00 77.19 732 ARG A O 1
ATOM 5702 N N . VAL A 1 733 ? 20.942 -13.771 -37.847 1.00 83.50 733 VAL A N 1
ATOM 5703 C CA . VAL A 1 733 ? 20.336 -14.299 -36.615 1.00 83.50 733 VAL A CA 1
ATOM 5704 C C . VAL A 1 733 ? 20.299 -13.155 -35.605 1.00 83.50 733 VAL A C 1
ATOM 5706 O O . VAL A 1 733 ? 21.327 -12.514 -35.387 1.00 83.50 733 VAL A O 1
ATOM 5709 N N . PHE A 1 734 ? 19.124 -12.865 -35.047 1.00 85.81 734 PHE A N 1
ATOM 5710 C CA . PHE A 1 734 ? 18.969 -11.855 -33.998 1.00 85.81 734 PHE A CA 1
ATOM 5711 C C . PHE A 1 734 ? 19.528 -12.361 -32.662 1.00 85.81 734 PHE A C 1
ATOM 5713 O O . PHE A 1 734 ? 19.607 -13.569 -32.429 1.00 85.81 734 PHE A O 1
ATOM 5720 N N . GLN A 1 735 ? 19.932 -11.442 -31.791 1.00 88.38 735 GLN A N 1
ATOM 5721 C CA . GLN A 1 735 ? 20.398 -11.718 -30.426 1.00 88.38 735 GLN A CA 1
ATOM 5722 C C . GLN A 1 735 ? 19.528 -10.960 -29.415 1.00 88.38 735 GLN A C 1
ATOM 5724 O O . GLN A 1 735 ? 18.922 -9.951 -29.760 1.00 88.38 735 GLN A O 1
ATOM 5729 N N . GLU A 1 736 ? 19.492 -11.392 -28.155 1.00 87.94 736 GLU A N 1
ATOM 5730 C CA . GLU A 1 736 ? 18.663 -10.785 -27.099 1.00 87.94 736 GLU A CA 1
ATOM 5731 C C . GLU A 1 736 ? 19.065 -9.341 -26.726 1.00 87.94 736 GLU A C 1
ATOM 5733 O O . GLU A 1 736 ? 18.386 -8.692 -25.934 1.00 87.94 736 GLU A O 1
ATOM 5738 N N . ASN A 1 737 ? 20.168 -8.836 -27.286 1.00 87.56 737 ASN A N 1
ATOM 5739 C CA . ASN A 1 737 ? 20.631 -7.453 -27.178 1.00 87.56 737 ASN A CA 1
ATOM 5740 C C . ASN A 1 737 ? 20.564 -6.667 -28.505 1.00 87.56 737 ASN A C 1
ATOM 5742 O O . ASN A 1 737 ? 21.070 -5.544 -28.563 1.00 87.56 737 ASN A O 1
ATOM 5746 N N . ASP A 1 738 ? 19.963 -7.228 -29.560 1.00 83.94 738 ASP A N 1
ATOM 5747 C CA . ASP A 1 738 ? 19.654 -6.477 -30.778 1.00 83.94 738 ASP A CA 1
ATOM 5748 C C . ASP A 1 738 ? 18.482 -5.503 -30.540 1.00 83.94 738 ASP A C 1
ATOM 5750 O O . ASP A 1 738 ? 17.587 -5.786 -29.743 1.00 83.94 738 ASP A O 1
ATOM 5754 N N . PRO A 1 739 ? 18.457 -4.338 -31.216 1.00 85.12 739 PRO A N 1
ATOM 5755 C CA . PRO A 1 739 ? 17.393 -3.358 -31.032 1.00 85.12 739 PRO A CA 1
ATOM 5756 C C . PRO A 1 739 ? 16.057 -3.873 -31.575 1.00 85.12 739 PRO A C 1
ATOM 5758 O O . PRO A 1 739 ? 15.996 -4.436 -32.670 1.00 85.12 739 PRO A O 1
ATOM 5761 N N . PHE A 1 740 ? 14.971 -3.604 -30.850 1.00 90.25 740 PHE A N 1
ATOM 5762 C CA . PHE A 1 740 ? 13.620 -3.839 -31.352 1.00 90.25 740 PHE A CA 1
ATOM 5763 C C . PHE A 1 740 ? 13.293 -2.854 -32.486 1.00 90.25 740 PHE A C 1
ATOM 5765 O O . PHE A 1 740 ? 13.477 -1.643 -32.354 1.00 90.25 740 PHE A O 1
ATOM 5772 N N . LEU A 1 741 ? 12.807 -3.386 -33.607 1.00 91.38 741 LEU A N 1
ATOM 5773 C CA . LEU A 1 741 ? 12.429 -2.664 -34.825 1.00 91.38 741 LEU A CA 1
ATOM 5774 C C . LEU A 1 741 ? 11.088 -3.210 -35.375 1.00 91.38 741 LEU A C 1
ATOM 5776 O O . LEU A 1 741 ? 11.029 -3.659 -36.523 1.00 91.38 741 LEU A O 1
ATOM 5780 N N . PRO A 1 742 ? 10.006 -3.219 -34.571 1.00 91.12 742 PRO A N 1
ATOM 5781 C CA . PRO A 1 742 ? 8.754 -3.880 -34.929 1.00 91.12 742 PRO A CA 1
ATOM 5782 C C . PRO A 1 742 ? 8.092 -3.247 -36.161 1.00 91.12 742 PRO A C 1
ATOM 5784 O O . PRO A 1 742 ? 7.755 -2.063 -36.178 1.00 91.12 742 PRO A O 1
ATOM 5787 N N . GLY A 1 743 ? 7.877 -4.059 -37.199 1.00 87.88 743 GLY A N 1
ATOM 5788 C CA . GLY A 1 743 ? 7.335 -3.609 -38.487 1.00 87.88 743 GLY A CA 1
ATOM 5789 C C . GLY A 1 743 ? 5.807 -3.481 -38.559 1.00 87.88 743 GLY A C 1
ATOM 5790 O O . GLY A 1 743 ? 5.290 -3.016 -39.574 1.00 87.88 743 GLY A O 1
ATOM 5791 N N . ASN A 1 744 ? 5.064 -3.909 -37.532 1.00 90.88 744 ASN A N 1
ATOM 5792 C CA . ASN A 1 744 ? 3.598 -3.904 -37.540 1.00 90.88 744 ASN A CA 1
ATOM 5793 C C . ASN A 1 744 ? 2.997 -3.642 -36.137 1.00 90.88 744 ASN A C 1
ATOM 5795 O O . ASN A 1 744 ? 3.690 -3.817 -35.134 1.00 90.88 744 ASN A O 1
ATOM 5799 N N . PRO A 1 745 ? 1.716 -3.229 -36.023 1.00 91.50 745 PRO A N 1
ATOM 5800 C CA . PRO A 1 745 ? 1.108 -2.911 -34.727 1.00 91.50 745 PRO A CA 1
ATOM 5801 C C . PRO A 1 745 ? 0.969 -4.095 -33.759 1.00 91.50 745 PRO A C 1
ATOM 5803 O O . PRO A 1 745 ? 0.830 -3.871 -32.559 1.00 91.50 745 PRO A O 1
ATOM 5806 N N . TYR A 1 746 ? 1.010 -5.342 -34.243 1.00 93.62 746 TYR A N 1
ATOM 5807 C CA . TYR A 1 746 ? 1.076 -6.520 -33.380 1.00 93.62 746 TYR A CA 1
ATOM 5808 C C . TYR A 1 746 ? 2.453 -6.614 -32.716 1.00 93.62 746 TYR A C 1
ATOM 5810 O O . TYR A 1 746 ? 2.522 -6.587 -31.487 1.00 93.62 746 TYR A O 1
ATOM 5818 N N . SER A 1 747 ? 3.541 -6.645 -33.487 1.00 92.69 747 SER A N 1
ATOM 5819 C CA . SER A 1 747 ? 4.895 -6.746 -32.933 1.00 92.69 747 SER A CA 1
ATOM 5820 C C . SER A 1 747 ? 5.312 -5.503 -32.144 1.00 92.69 747 SER A C 1
ATOM 5822 O O . SER A 1 747 ? 6.032 -5.625 -31.160 1.00 92.69 747 SER A O 1
ATOM 5824 N N . ALA A 1 748 ? 4.764 -4.326 -32.464 1.00 91.75 748 ALA A N 1
ATOM 5825 C CA . ALA A 1 748 ? 4.929 -3.104 -31.667 1.00 91.75 748 ALA A CA 1
ATOM 5826 C C . ALA A 1 748 ? 4.125 -3.097 -30.347 1.00 91.75 748 ALA A C 1
ATOM 5828 O O . ALA A 1 748 ? 4.206 -2.138 -29.582 1.00 91.75 748 ALA A O 1
ATOM 5829 N N . SER A 1 749 ? 3.334 -4.142 -30.077 1.00 93.31 749 SER A N 1
ATOM 5830 C CA . SER A 1 749 ? 2.551 -4.309 -28.844 1.00 93.31 749 SER A CA 1
ATOM 5831 C C . SER A 1 749 ? 3.012 -5.487 -27.971 1.00 93.31 749 SER A C 1
ATOM 5833 O O . SER A 1 749 ? 2.360 -5.768 -26.965 1.00 93.31 749 SER A O 1
ATOM 5835 N N . LYS A 1 750 ? 4.078 -6.206 -28.358 1.00 90.50 750 LYS A N 1
ATOM 5836 C CA . LYS A 1 750 ? 4.441 -7.537 -27.834 1.00 90.50 750 LYS A CA 1
ATOM 5837 C C . LYS A 1 750 ? 5.722 -7.598 -27.007 1.00 90.50 750 LYS A C 1
ATOM 5839 O O . LYS A 1 750 ? 5.787 -8.570 -26.204 1.00 90.50 750 LYS A O 1
#

Organism: Polarella glacialis (NCBI:txid89957)

Foldseek 3Di:
DVLPALFCLCPLVVLVVCLVVVVLVVDFKDKDARPLKAFAVVLLVVQVVQVLVVVCVVPVVQSVAWEWAPQARMIMTGSNVSVLCSVCCVQFSDFDDDPDDPVSQAAGNHTPLCVPPDPDGHGDHPVGSVVCCQPPNCVVVVGHYDYPYDNDQDDDPGQGAEAELVPQLLPPPDDDDPPSVVSLLVLLVLLLVLAQDDLVRQQVVQVVVDDSCNVCSVVSNSNSSHRMYGRNPDPVSNVSNVVSNVNRPHDDDDDDDDDDDDDPDPFAEAEEEADPQPPPHPAAYEDEDDDPPDPDPDRYDYFHFADAPDDCPDPCNLVFLQVRCVLRVLVCCLVVVVLVVGFKYKYDYPQKQFFPVLVSVLVVQQLVQLCVFDPVSVVQNVFWEWEPQQLIIMTGSRVSVLCSVCSVQFSDFQHPPDDDDDQSSLRGSHGPLCVVPDPDRRGDHSLRSVCCCQPPPQCVPGNYHYDYDNYFPDWDAGPVRHTRQTQEEELCPQPQPGPDPVSLLVLLVLLLVLLPPPDLVQLVVVCVVVVHDPVNSVSSNSHSSHRMYGRNDDPVSSVSNCPRRNPDDDDDDDDDDDDDDDDDDDDDDPDPPDDWAEEEQEPCQADVNVVVVLVCCVVCLRHAYEYEYQCPPRGDPVSNPVCPPRPRYDYAHDALLPLCSLLCSCVVRVGQEYEDPWFDADQVVCVVCLPVRLSRQVSSVVSNVVSCVVSVRPYYHDDDDPLQQPDPPPPDDDDPPRHGDHPTSNSVRD

InterPro domains:
  IPR016040 NAD(P)-binding domain [PF16363] (600-750)
  IPR036291 NAD(P)-binding domain superfamily [SSF51735] (597-750)

Sequence (750 aa):
MWLYHRNMVGLMPSWTHMFQTGLADKYDWFINVEFDHFLSPARSRATIAAYVEGLKQGDAKDAEGPIMIMWGNAYIFNKKLVLAMRDNWEVLGKVADRNGSKDEAKGVGCPLFQKGHQEWPGACSQDIVYPTLANDILPHIQVKVAAPGDPGCGNQPYPLGCWEMQQNPFNGTIPSGSESHEGELQAIRELAAMGGKSREQALEYCEKQGGVLSKNCMKFWDGRSVPIIHHLHQASEHALARYSHCCSSGGFFASSGSGGGGCASSRSLFCFAWTRQHAKCDGYLFFTDKENGKPDEPDFMKVEVPRQNVPRDHPQWLYHRNMAGLMPAWSHIFESGLADKHDWFINTEFDHFLSPNRTRANIAAWLQILRRGSAQEQAYVDNPLMLMWGNAYAFNKKLVQAMREQWSTLGRVASRDGESGEEEAKAVGCPLFMKGRSEWPGSCSQDVIYPTLAWNILRPTVKVANPGAPGCGAMIKSQKQEEFPLGCWEMQQNPLGGEDHNAELQAIKELAAMAGMASWAAAQEHCNASGLKEPQCRTLYNGRNVPVIHHLHLASEHALARSILDNDPDPVQSDGPVLDAATTAAPERAIEEYHPKRVLFTGGAGFIGSNVLIYMVQKYPEVFFVCFDNLSEGSNRANFEPIAYAKNFVFVEGDVSSEVAVRGAMETHGVDTVMHLAAQTHVDRSFAKPVEFSQANVMGTAVLLKVSRDVGIRRFLHVSTDEVYGENVGGRVFQENDPFLPGNPYSASK

pLDDT: mean 73.35, std 18.19, range [22.64, 98.38]

Radius of gyration: 32.81 Å; chains: 1; bounding box: 94×82×83 Å

Secondary structure (DSSP, 8-state):
-GGG----TTHHHHHHHHHHTT-TTT-SEEEE--TT-EE-HHHHHHHHHHHHHHHHHH-HHHHSS-BEEEETTEEEEEHHHHHHHHHTHHHHT-B--SSS-TT--S-TTSBGGGTT--SSTT---HHHHHHHIIIIIGGGGT---B---BSSTT-SSSS---EEGGG-TTTTSS-SSS-HHHHHHHHHHHHHHTTT--HHHHHHHHHHH-HHHHHTHHHHHHHTT-SEEE---SHHHHHHHHHHHHHT---S----------------EEEE-SSS--TTSSS-EEEESS-S-----TTEEEE-----SS-TTSTTTTTS-B-TTHHHHHHHHHHTTHHHH-SEEEE--TT-EE-HHHHHHHHHHHHHHHHHS-HHHHHHHTS-BEEEETTEEEEEHHHHHHHHHTHHHHT-B--TTSS--TTGGGSTTSBGGGTT--SSTT-B-HHHHHHHIIIIIITTTS--B--EESSSS---B-TT-PBPPP-EEEGGG-TTTSS-HHHHHHHHHHHHHHHT-SSHHHHHHHHHHTT--HHHHHHHHHHTT-SEEE---SHHHHHHHHHHHS-S------------------PPPP------SEEEEETTTSHHHHHHHHHHHHH-TTSEEEEEE---TT--GGGGGGGTT-TTEEEEE--TT-HHHHHHHHHHHT--EEEE------HHHHHH-HHHHIIIIIIHHHHHHHHHHHHT-SEEEE---GGGG---TTSPPP-TTSPP---STTGGG-